Protein AF-A0A0H5QF77-F1 (afdb_monomer_lite)

Foldseek 3Di:
DLDDLVLLVVLVVVLCPDPLNVVLVVVLVVLLVVVCVVVVNDDLVVDDPVVVVVSVVVSVVCSCVDPSNLVSLQVSLVSVVVSLLCSLVVPPPPVDPDDSLVSSLVSLLSLLLVLLVLLLPDDLVVSLVLCLLCALPQHDLSNLLSLLCSLQPDPVVLVVLLVCVVPDPPDDDPVLVVQLVLLLVCCVVFPVVCNPPPVVSVLLSSLQVSCCVVPPHDDPLLSLVLPLLCSNQVPDPDDPSVSSSSSNSNSVSCVVLVQQQLPDDLVSVLVLLVLLLVLLCVQPVLLSVLLQLQLVVQVVVVDPPDPQLVSHDPVSSVRSCCSSCPVVCCCLRRNVVSRQAAPSQSNRSVSNCSSVVNPCSSVLVSLLCLLLVVQSSVDPYSVSNNCSRNPCSHVDDSVSSSVSSCVSVVPDNPDDSDQDPDDPDNDDDDDDDDDDDDDSCVSPDPPPPPPVVVVVVVVVSVVVSVSSSSSSCVSVVSNVVVVVVVPPDDDDDDD

pLDDT: mean 70.33, std 21.46, range [21.72, 95.69]

Secondary structure (DSSP, 8-state):
-PPP-HHHHHHHHHHHTSHHHHHHHHHHHHHHHHHHHHTT---GGGS-HHHHHHHHHHHHHHHTT-TTHHHHHHHHHHHHHHHHHHHHHH---TT----HHHHHHHHHHHHHHHHHHHTTTS-HHHHHHHHGGGTT-PPPHHHHHHHHHHHS--HHHHHHHHHHHHH--SPPPHHHHHHHHHHHHHHHHH-GGGTT-HHHHHHHHHHHHHHHHHHSSPPTTHHHHHHHHHHHHTTSSS-HHHHHHHHHHHHHHHHHTT--HHHH-HHHHHHHHHHHHHHHHHH-HHHHHHHHHHHHHHHHTT--S-TTGGGS-TTGGGSHHHHHHHHHHIIIIISTTTTTS-HHHHHHHHHHHHHTTTTTHHHHHHHHHHHTHHHHHT--SHHHHHHHHHHHGGG--HHHHHHHHHHHHT-----SS---TTSTT--------------GGGGGS-SS-TTSHHHHHHHHHHHHHHHHHHHHHHHHHHHHHHHHTTSS---PPP-

Radius of gyration: 25.73 Å; chains: 1; bounding box: 60×67×87 Å

Sequence (495 aa):
MERDTSWLDQCRQAILNTEEWQTISITIYQQLQNALAEDRAGFFSDLSPDEQLAYMGKIEERFVNLPSYPSFMKKLSGIVDQSIANVVDSSSDESSSSSRLQRILEYTSAAAASLLRSSSNSMATETFQRLKILKNIPLSSTLRRDVWRLCLSYPSIRSSFQEKFASSNGLLTEQELDIGSKCEAILIKSFPQLLGDHEFLSDMRTVLAFLDAESMPIHATAFYFIFPALFAYRRGPEKRSDALTDIVEHMAALERANYVLTLVDQQMFTTFVIRLDADLKAKDPELYKVIERVSIERRSVGSSASGKLSSYSAGIRSYAVVSGLEDALDELCQYNFIRVCSIPVMMYVWDQLILSRWEALPRLSVVFLVCLRKPLLKCTSALAFCQVISRLGPHLQLGSLQRSMTVLYSIQRPHSLFDGPGTIFSATAFPGNKVEGFNLSGLGKFDDEYEQHQSRIEDIMKLWKKRSRQLAYWVMFIRARSIIHATASPDKPIT

Organism: NCBI:txid70186

Structure (mmCIF, N/CA/C/O backbone):
data_AF-A0A0H5QF77-F1
#
_entry.id   AF-A0A0H5QF77-F1
#
loop_
_atom_site.group_PDB
_atom_site.id
_atom_site.type_symbol
_atom_site.label_atom_id
_atom_site.label_alt_id
_atom_site.label_comp_id
_atom_site.label_asym_id
_atom_site.label_entity_id
_atom_site.label_seq_id
_atom_site.pdbx_PDB_ins_code
_atom_site.Cartn_x
_atom_site.Cartn_y
_atom_site.Cartn_z
_atom_site.occupancy
_atom_site.B_iso_or_equiv
_atom_site.auth_seq_id
_atom_site.auth_comp_id
_atom_site.auth_asym_id
_atom_site.auth_atom_id
_atom_site.pdbx_PDB_model_num
ATOM 1 N N . MET A 1 1 ? -16.885 17.615 6.754 1.00 35.66 1 MET A N 1
ATOM 2 C CA . MET A 1 1 ? -17.968 17.067 7.597 1.00 35.66 1 MET A CA 1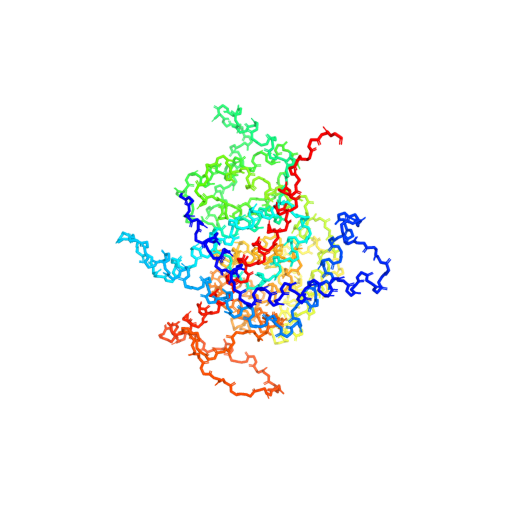
ATOM 3 C C . MET A 1 1 ? -17.455 15.829 8.307 1.00 35.66 1 MET A C 1
ATOM 5 O O . MET A 1 1 ? -17.210 14.826 7.643 1.00 35.66 1 MET A O 1
ATOM 9 N N . GLU A 1 2 ? -17.254 15.892 9.622 1.00 44.12 2 GLU A N 1
ATOM 10 C CA . GLU A 1 2 ? -17.216 14.669 10.429 1.00 44.12 2 GLU A CA 1
ATOM 11 C C . GLU A 1 2 ? -18.621 14.066 10.390 1.00 44.12 2 GLU A C 1
ATOM 13 O O . GLU A 1 2 ? -19.591 14.718 10.768 1.00 44.12 2 GLU A O 1
ATOM 18 N N . ARG A 1 3 ? -18.755 12.870 9.813 1.00 58.19 3 ARG A N 1
ATOM 19 C CA . ARG A 1 3 ? -20.035 12.157 9.824 1.00 58.19 3 ARG A CA 1
ATOM 20 C C . ARG A 1 3 ? -20.264 11.618 11.228 1.00 58.19 3 ARG A C 1
ATOM 22 O O . ARG A 1 3 ? -19.336 11.073 11.820 1.00 58.19 3 ARG A O 1
ATOM 29 N N . ASP A 1 4 ? -21.489 11.771 11.713 1.00 64.94 4 ASP A N 1
ATOM 30 C CA . ASP A 1 4 ? -21.897 11.389 13.060 1.00 64.94 4 ASP A CA 1
ATOM 31 C C . ASP A 1 4 ? -21.512 9.932 13.383 1.00 64.94 4 ASP A C 1
ATOM 33 O O . ASP A 1 4 ? -21.930 8.992 12.700 1.00 64.94 4 ASP A O 1
ATOM 37 N N . THR A 1 5 ? -20.675 9.750 14.408 1.00 66.19 5 THR A N 1
ATOM 38 C CA . THR A 1 5 ? -20.268 8.437 14.927 1.00 66.19 5 THR A CA 1
ATOM 39 C C . THR A 1 5 ? -21.048 8.027 16.175 1.00 66.19 5 THR A C 1
ATOM 41 O O . THR A 1 5 ? -20.735 6.988 16.749 1.00 66.19 5 THR A O 1
ATOM 44 N N . SER A 1 6 ? -22.075 8.781 16.583 1.00 72.50 6 SER A N 1
ATOM 45 C CA . SER A 1 6 ? -22.924 8.479 17.747 1.00 72.50 6 SER A CA 1
ATOM 46 C C . SER A 1 6 ? -23.552 7.080 17.686 1.00 72.50 6 SER A C 1
ATOM 48 O O . SER A 1 6 ? -23.726 6.415 18.708 1.00 72.50 6 SER A O 1
ATOM 50 N N . TRP A 1 7 ? -23.814 6.572 16.478 1.00 76.38 7 TRP A N 1
ATOM 51 C CA . TRP A 1 7 ? -24.330 5.221 16.259 1.00 76.38 7 TRP A CA 1
ATOM 52 C C . TRP A 1 7 ? -23.364 4.118 16.723 1.00 76.38 7 TRP A C 1
ATOM 54 O O . TRP A 1 7 ? -23.814 3.029 17.085 1.00 76.38 7 TRP A O 1
ATOM 64 N N . LEU A 1 8 ? -22.047 4.370 16.750 1.00 69.12 8 LEU A N 1
ATOM 65 C CA . LEU A 1 8 ? -21.072 3.422 17.303 1.00 69.12 8 LEU A CA 1
ATOM 66 C C . LEU A 1 8 ? -21.214 3.301 18.817 1.00 69.12 8 LEU A C 1
ATOM 68 O O . LEU A 1 8 ? -21.148 2.192 19.348 1.00 69.12 8 LEU A O 1
ATOM 72 N N . ASP A 1 9 ? -21.443 4.416 19.508 1.00 70.44 9 ASP A N 1
ATOM 73 C CA . ASP A 1 9 ? -21.666 4.409 20.953 1.00 70.44 9 ASP A CA 1
ATOM 74 C C . ASP A 1 9 ? -22.994 3.728 21.295 1.00 70.44 9 ASP A C 1
ATOM 76 O O . ASP A 1 9 ? -23.064 2.942 22.239 1.00 70.44 9 ASP A O 1
ATOM 80 N N . GLN A 1 10 ? -24.023 3.916 20.467 1.00 75.00 10 GLN A N 1
ATOM 81 C CA . GLN A 1 10 ? -25.280 3.173 20.589 1.00 75.00 10 GLN A CA 1
ATOM 82 C C . GLN A 1 10 ? -25.077 1.667 20.375 1.00 75.00 10 GLN A C 1
ATOM 84 O O . GLN A 1 10 ? -25.583 0.865 21.161 1.00 75.00 10 GLN A O 1
ATOM 89 N N . CYS A 1 11 ? -24.282 1.263 19.374 1.00 73.56 11 CYS A N 1
ATOM 90 C CA . CYS A 1 11 ? -23.904 -0.142 19.195 1.00 73.56 11 CYS A CA 1
ATOM 91 C C . CYS A 1 11 ? -23.189 -0.677 20.432 1.00 73.56 11 CYS A C 1
ATOM 93 O O . CYS A 1 11 ? -23.522 -1.763 20.902 1.00 73.56 11 CYS A O 1
ATOM 95 N N . ARG A 1 12 ? -22.227 0.085 20.972 1.00 66.31 12 ARG A N 1
ATOM 96 C CA . ARG A 1 12 ? -21.475 -0.285 22.173 1.00 66.31 12 ARG A CA 1
ATOM 97 C C . ARG A 1 12 ? -22.418 -0.583 23.331 1.00 66.31 12 ARG A C 1
ATOM 99 O O . ARG A 1 12 ? -22.326 -1.656 23.915 1.00 66.31 12 ARG A O 1
ATOM 106 N N . GLN A 1 13 ? -23.334 0.335 23.625 1.00 70.12 13 GLN A N 1
ATOM 107 C CA . GLN A 1 13 ? -24.306 0.162 24.704 1.00 70.12 13 GLN A CA 1
ATOM 108 C C . GLN A 1 13 ? -25.235 -1.029 24.449 1.00 70.12 13 GLN A C 1
ATOM 110 O O . GLN A 1 13 ? -25.470 -1.833 25.347 1.00 70.12 13 GLN A O 1
ATOM 115 N N . ALA A 1 14 ? -25.701 -1.206 23.210 1.00 72.50 14 ALA A N 1
ATOM 116 C CA . ALA A 1 14 ? -26.544 -2.338 22.843 1.00 72.50 14 ALA A CA 1
ATOM 117 C C . ALA A 1 14 ? -25.843 -3.687 23.067 1.00 72.50 14 ALA A C 1
ATOM 119 O O . ALA A 1 14 ? -26.477 -4.615 23.555 1.00 72.50 14 ALA A O 1
ATOM 120 N N . ILE A 1 15 ? -24.544 -3.791 22.759 1.00 73.06 15 ILE A N 1
ATOM 121 C CA . ILE A 1 15 ? -23.746 -5.011 22.964 1.00 73.06 15 ILE A CA 1
ATOM 122 C C . ILE A 1 15 ? -23.531 -5.292 24.451 1.00 73.06 15 ILE A C 1
ATOM 124 O O . ILE A 1 15 ? -23.671 -6.440 24.867 1.00 73.06 15 ILE A O 1
ATOM 128 N N . LEU A 1 16 ? -23.210 -4.270 25.253 1.00 67.75 16 LEU A N 1
ATOM 129 C CA . LEU A 1 16 ? -22.969 -4.428 26.695 1.00 67.75 16 LEU A CA 1
ATOM 130 C C . LEU A 1 16 ? -24.178 -5.027 27.430 1.00 67.75 16 LEU A C 1
ATOM 132 O O . LEU A 1 16 ? -24.009 -5.736 28.420 1.00 67.75 16 LEU A O 1
ATOM 136 N N . ASN A 1 17 ? -25.379 -4.794 26.902 1.00 74.94 17 ASN A N 1
ATOM 137 C CA . ASN A 1 17 ? -26.634 -5.298 27.449 1.00 74.94 17 ASN A CA 1
ATOM 138 C C . ASN A 1 17 ? -27.022 -6.700 26.936 1.00 74.94 17 ASN A C 1
ATOM 140 O O . ASN A 1 17 ? -28.116 -7.171 27.235 1.00 74.94 17 ASN A O 1
ATOM 144 N N . THR A 1 18 ? -26.171 -7.370 26.149 1.00 77.75 18 THR A N 1
ATOM 145 C CA . THR A 1 18 ? -26.463 -8.712 25.612 1.00 77.75 18 THR A CA 1
ATOM 146 C C . THR A 1 18 ? -26.004 -9.838 26.538 1.00 77.75 18 THR A C 1
ATOM 148 O O . THR A 1 18 ? -24.950 -9.756 27.170 1.00 77.75 18 THR A O 1
ATOM 151 N N . GLU A 1 19 ? -26.760 -10.937 26.565 1.00 79.50 19 GLU A N 1
ATOM 152 C CA . GLU A 1 19 ? -26.382 -12.163 27.282 1.00 79.50 19 GLU A CA 1
ATOM 153 C C . GLU A 1 19 ? -25.098 -12.776 26.707 1.00 79.50 19 GLU A C 1
ATOM 155 O O . GLU A 1 19 ? -24.264 -13.317 27.438 1.00 79.50 19 GLU A O 1
ATOM 160 N N . GLU A 1 20 ? -24.887 -12.643 25.394 1.00 78.81 20 GLU A N 1
ATOM 161 C CA . GLU A 1 20 ? -23.676 -13.110 24.730 1.00 78.81 20 GLU A CA 1
ATOM 162 C C . GLU A 1 20 ? -22.430 -12.352 25.218 1.00 78.81 20 GLU A C 1
ATOM 164 O O . GLU A 1 20 ? -21.380 -12.967 25.421 1.00 78.81 20 GLU A O 1
ATOM 169 N N . TRP A 1 21 ? -22.542 -11.039 25.467 1.00 71.50 21 TRP A N 1
ATOM 170 C CA . TRP A 1 21 ? -21.469 -10.244 26.072 1.00 71.50 21 TRP A CA 1
ATOM 171 C C . TRP A 1 21 ? -21.189 -10.651 27.522 1.00 71.50 21 TRP A C 1
ATOM 173 O O . TRP A 1 21 ? -20.029 -10.786 27.917 1.00 71.50 21 TRP A O 1
ATOM 183 N N . GLN A 1 22 ? -22.230 -10.879 28.321 1.00 70.25 22 GLN A N 1
ATOM 184 C CA . GLN A 1 22 ? -22.069 -11.320 29.709 1.00 70.25 22 GLN A CA 1
ATOM 185 C C . GLN A 1 22 ? -21.368 -12.684 29.771 1.00 70.25 22 GLN A C 1
ATOM 187 O O . GLN A 1 22 ? -20.377 -12.849 30.483 1.00 70.25 22 GLN A O 1
ATOM 192 N N . THR A 1 23 ? -21.813 -13.630 28.942 1.00 70.88 23 THR A N 1
ATOM 193 C CA . THR A 1 23 ? -21.250 -14.984 28.851 1.00 70.88 23 THR A CA 1
ATOM 194 C C . THR A 1 23 ? -19.775 -14.955 28.463 1.00 70.88 23 THR A C 1
ATOM 196 O O . THR A 1 23 ? -18.937 -15.613 29.090 1.00 70.88 23 THR A O 1
ATOM 199 N N . ILE A 1 24 ? -19.428 -14.178 27.435 1.00 68.00 24 ILE A N 1
ATOM 200 C CA . ILE A 1 24 ? -18.047 -14.124 26.963 1.00 68.00 24 ILE A CA 1
ATOM 201 C C . ILE A 1 24 ? -17.136 -13.383 27.948 1.00 68.00 24 ILE A C 1
ATOM 203 O O . ILE A 1 24 ? -16.004 -13.812 28.158 1.00 68.00 24 ILE A O 1
ATOM 207 N N . SER A 1 25 ? -17.639 -12.348 28.626 1.00 62.59 25 SER A N 1
ATOM 208 C CA . SER A 1 25 ? -16.895 -11.610 29.654 1.00 62.59 25 SER A CA 1
ATOM 209 C C . SER A 1 25 ? -16.548 -12.494 30.850 1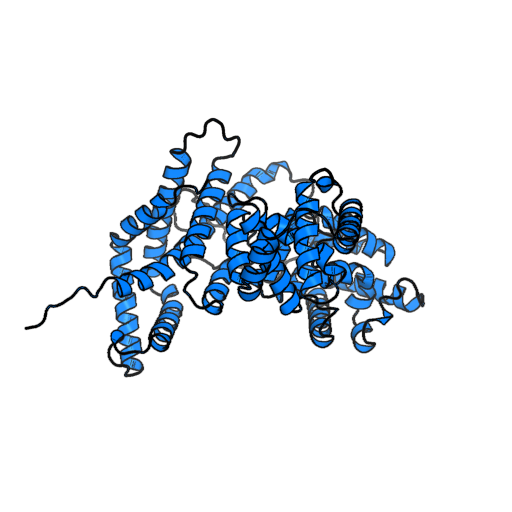.00 62.59 25 SER A C 1
ATOM 211 O O . SER A 1 25 ? -15.404 -12.490 31.304 1.00 62.59 25 SER A O 1
ATOM 213 N N . ILE A 1 26 ? -17.502 -13.309 31.315 1.00 69.12 26 ILE A N 1
ATOM 214 C CA . ILE A 1 26 ? -17.267 -14.300 32.376 1.00 69.12 26 ILE A CA 1
ATOM 215 C C . ILE A 1 26 ? -16.206 -15.311 31.927 1.00 69.12 26 ILE A C 1
ATOM 217 O O . ILE A 1 26 ? -15.275 -15.603 32.673 1.00 69.12 26 ILE A O 1
ATOM 221 N N . THR A 1 27 ? -16.303 -15.800 30.686 1.00 67.44 27 THR A N 1
ATOM 222 C CA . THR A 1 27 ? -15.346 -16.776 30.138 1.00 67.44 27 THR A CA 1
ATOM 223 C C . THR A 1 27 ? -13.930 -16.191 30.048 1.00 67.44 27 THR A C 1
ATOM 225 O O . THR A 1 27 ? -12.966 -16.848 30.433 1.00 67.44 27 THR A O 1
ATOM 228 N N . ILE A 1 28 ? -13.786 -14.945 29.580 1.00 63.31 28 ILE A N 1
ATOM 229 C CA . ILE A 1 28 ? -12.498 -14.232 29.535 1.00 63.31 28 ILE A CA 1
ATOM 230 C C . ILE A 1 28 ? -11.919 -14.080 30.940 1.00 63.31 28 ILE A C 1
ATOM 232 O O . ILE A 1 28 ? -10.734 -14.330 31.149 1.00 63.31 28 ILE A O 1
ATOM 236 N N . TYR A 1 29 ? -12.749 -13.680 31.903 1.00 64.69 29 TYR A N 1
ATOM 237 C CA . TYR A 1 29 ? -12.318 -13.495 33.283 1.00 64.69 29 TYR A CA 1
ATOM 238 C C . TYR A 1 29 ? -11.831 -14.808 33.909 1.00 64.69 29 TYR A C 1
ATOM 240 O O . TYR A 1 29 ? -10.777 -14.830 34.537 1.00 64.69 29 TYR A O 1
ATOM 248 N N . GLN A 1 30 ? -12.528 -15.918 33.663 1.00 70.44 30 GLN A N 1
ATOM 249 C CA . GLN A 1 30 ? -12.091 -17.249 34.096 1.00 70.44 30 GLN A CA 1
ATOM 250 C C . GLN A 1 30 ? -10.758 -17.654 33.454 1.00 70.44 30 GLN A C 1
ATOM 252 O O . GLN A 1 30 ? -9.873 -18.153 34.142 1.00 70.44 30 GLN A O 1
ATOM 257 N N . GLN A 1 31 ? -10.574 -17.402 32.154 1.00 68.50 31 GLN A N 1
ATOM 258 C CA . GLN A 1 31 ? -9.298 -17.665 31.476 1.00 68.50 31 GLN A CA 1
ATOM 259 C C . GLN A 1 31 ? -8.157 -16.818 32.046 1.00 68.50 31 GLN A C 1
ATOM 261 O O . GLN A 1 31 ? -7.045 -17.320 32.197 1.00 68.50 31 GLN A O 1
ATOM 266 N N . LEU A 1 32 ? -8.434 -15.561 32.404 1.00 67.50 32 LEU A N 1
ATOM 267 C CA . LEU A 1 32 ? -7.470 -14.702 33.080 1.00 67.50 32 LEU A CA 1
ATOM 268 C C . LEU A 1 32 ? -7.089 -15.250 34.452 1.00 67.50 32 LEU A C 1
ATOM 270 O O . LEU A 1 32 ? -5.906 -15.371 34.744 1.00 67.50 32 LEU A O 1
ATOM 274 N N . GLN A 1 33 ? -8.072 -15.606 35.276 1.00 70.81 33 GLN A N 1
ATOM 275 C CA . GLN A 1 33 ? -7.812 -16.174 36.596 1.00 70.81 33 GLN A CA 1
ATOM 276 C C . GLN A 1 33 ? -7.018 -17.479 36.512 1.00 70.81 33 GLN A C 1
ATOM 278 O O . GLN A 1 33 ? -6.077 -17.659 37.277 1.00 70.81 33 GLN A O 1
ATOM 283 N N . ASN A 1 34 ? -7.343 -18.350 35.554 1.00 80.75 34 ASN A N 1
ATOM 284 C CA . ASN A 1 34 ? -6.602 -19.589 35.331 1.00 80.75 34 ASN A CA 1
ATOM 285 C C . ASN A 1 34 ? -5.154 -19.309 34.914 1.00 80.75 34 ASN A C 1
ATOM 287 O O . ASN A 1 34 ? -4.245 -19.904 35.478 1.00 80.75 34 ASN A O 1
ATOM 291 N N . ALA A 1 35 ? -4.927 -18.373 33.987 1.00 72.38 35 ALA A N 1
ATOM 292 C CA . ALA A 1 35 ? -3.579 -18.003 33.557 1.00 72.38 35 ALA A CA 1
ATOM 293 C C . ALA A 1 35 ? -2.748 -17.391 34.700 1.00 72.38 35 ALA A C 1
ATOM 295 O O . ALA A 1 35 ? -1.571 -17.709 34.841 1.00 72.38 35 ALA A O 1
ATOM 296 N N . LEU A 1 36 ? -3.358 -16.550 35.543 1.00 72.00 36 LEU A N 1
ATOM 297 C CA . LEU A 1 36 ? -2.692 -15.985 36.721 1.00 72.00 36 LEU A CA 1
ATOM 298 C C . LEU A 1 36 ? -2.366 -17.067 37.757 1.00 72.00 36 LEU A C 1
ATOM 300 O O . LEU A 1 36 ? -1.270 -17.074 38.309 1.00 72.00 36 LEU A O 1
ATOM 304 N N . ALA A 1 37 ? -3.285 -18.009 37.983 1.00 82.12 37 ALA A N 1
ATOM 305 C CA . ALA A 1 37 ? -3.074 -19.127 38.897 1.00 82.12 37 ALA A CA 1
ATOM 306 C C . ALA A 1 37 ? -1.978 -20.091 38.406 1.00 82.12 37 ALA A C 1
ATOM 308 O O . ALA A 1 37 ? -1.160 -20.537 39.212 1.00 82.12 37 ALA A O 1
ATOM 309 N N . GLU A 1 38 ? -1.936 -20.384 37.100 1.00 85.56 38 GLU A N 1
ATOM 310 C CA . GLU A 1 38 ? -0.892 -21.194 36.450 1.00 85.56 38 GLU A CA 1
ATOM 311 C C . GLU A 1 38 ? 0.498 -20.580 36.655 1.00 85.56 38 GLU A C 1
ATOM 313 O O . GLU A 1 38 ? 1.426 -21.265 37.089 1.00 85.56 38 GLU A O 1
ATOM 318 N N . ASP A 1 39 ? 0.615 -19.273 36.424 1.00 84.12 39 ASP A N 1
ATOM 319 C CA . ASP A 1 39 ? 1.874 -18.535 36.534 1.00 84.12 39 ASP A CA 1
ATOM 320 C C . ASP A 1 39 ? 2.180 -18.098 37.992 1.00 84.12 39 ASP A C 1
ATOM 322 O O . ASP A 1 39 ? 3.209 -17.472 38.253 1.00 84.12 39 ASP A O 1
ATOM 326 N N . ARG A 1 40 ? 1.311 -18.438 38.964 1.00 81.31 40 ARG A N 1
ATOM 327 C CA . ARG A 1 40 ? 1.342 -17.978 40.374 1.00 81.31 40 ARG A CA 1
ATOM 328 C C . ARG A 1 40 ? 1.458 -16.458 40.519 1.00 81.31 40 ARG A C 1
ATOM 330 O O . ARG A 1 40 ? 1.978 -15.956 41.519 1.00 81.31 40 ARG A O 1
ATOM 337 N N . ALA A 1 41 ? 0.970 -15.733 39.523 1.00 68.81 41 ALA A N 1
ATOM 338 C CA . ALA A 1 41 ? 0.787 -14.303 39.610 1.00 68.81 41 ALA A CA 1
ATOM 339 C C . ALA A 1 41 ? -0.348 -14.014 40.602 1.00 68.81 41 ALA A C 1
ATOM 341 O O . ALA A 1 41 ? -1.324 -14.761 40.674 1.00 68.81 41 ALA A O 1
ATOM 342 N N . GLY A 1 42 ? -0.193 -12.958 41.403 1.00 73.44 42 GLY A N 1
ATOM 343 C CA . GLY A 1 42 ? -1.213 -12.501 42.347 1.00 73.44 42 GLY A CA 1
ATOM 344 C C . GLY A 1 42 ? -2.456 -11.950 41.640 1.00 73.44 42 GLY A C 1
ATOM 345 O O . GLY A 1 42 ? -2.906 -12.459 40.611 1.00 73.44 42 GLY A O 1
ATOM 346 N N . PHE A 1 43 ? -3.043 -10.879 42.171 1.00 62.75 43 PHE A N 1
ATOM 347 C CA . PHE A 1 43 ? -4.171 -10.255 41.489 1.00 62.75 43 PHE A CA 1
ATOM 348 C C . PHE A 1 43 ? -3.707 -9.529 40.226 1.00 62.75 43 PHE A C 1
ATOM 350 O O . PHE A 1 43 ? -2.635 -8.932 40.184 1.00 62.75 43 PHE A O 1
ATOM 357 N N . PHE A 1 44 ? -4.550 -9.531 39.191 1.00 52.28 44 PHE A N 1
ATOM 358 C CA . PHE A 1 44 ? -4.265 -8.819 37.941 1.00 52.28 44 PHE A CA 1
ATOM 359 C C . PHE A 1 44 ? -3.972 -7.326 38.160 1.00 52.28 44 PHE A C 1
ATOM 361 O O . PHE A 1 44 ? -3.153 -6.755 37.451 1.00 52.28 44 PHE A O 1
ATOM 368 N N . SER A 1 45 ? -4.635 -6.704 39.142 1.00 60.06 45 SER A N 1
ATOM 369 C CA . SER A 1 45 ? -4.436 -5.302 39.536 1.00 60.06 45 SER A CA 1
ATOM 370 C C . SER A 1 45 ? -3.036 -5.002 40.057 1.00 60.06 45 SER A C 1
ATOM 372 O O . SER A 1 45 ? -2.611 -3.853 39.997 1.00 60.06 45 SER A O 1
ATOM 374 N N . ASP A 1 46 ? -2.344 -6.023 40.559 1.00 62.72 46 ASP A N 1
ATOM 375 C CA . ASP A 1 46 ? -1.055 -5.887 41.234 1.00 62.72 46 ASP A CA 1
ATOM 376 C C . ASP A 1 46 ? 0.111 -6.049 40.245 1.00 62.72 46 ASP A C 1
ATOM 378 O O . ASP A 1 46 ? 1.264 -5.797 40.587 1.00 62.72 46 ASP A O 1
ATOM 382 N N . LEU A 1 47 ? -0.193 -6.463 39.010 1.00 59.25 47 LEU A N 1
ATOM 383 C CA . LEU A 1 47 ? 0.762 -6.575 37.914 1.00 59.25 47 LEU A CA 1
ATOM 384 C C . LEU A 1 47 ? 1.108 -5.202 37.340 1.00 59.25 47 LEU A C 1
ATOM 386 O O . LEU A 1 47 ? 0.257 -4.310 37.271 1.00 59.25 47 LEU A O 1
ATOM 390 N N . SER A 1 48 ? 2.334 -5.060 36.838 1.00 59.47 48 SER A N 1
ATOM 391 C CA . SER A 1 48 ? 2.724 -3.875 36.073 1.00 59.47 48 SER A CA 1
ATOM 392 C C . SER A 1 48 ? 1.910 -3.752 34.770 1.00 59.47 48 SER A C 1
ATOM 394 O O . SER A 1 48 ? 1.398 -4.752 34.260 1.00 59.47 48 SER A O 1
ATOM 396 N N . PRO A 1 49 ? 1.794 -2.549 34.177 1.00 48.97 49 PRO A N 1
ATOM 397 C CA . PRO A 1 49 ? 1.039 -2.346 32.936 1.00 48.97 49 PRO A CA 1
ATOM 398 C C . PRO A 1 49 ? 1.492 -3.254 31.782 1.00 48.97 49 PRO A C 1
ATOM 400 O O . PRO A 1 49 ? 0.659 -3.761 31.030 1.00 48.97 49 PRO A O 1
ATOM 403 N N . ASP A 1 50 ? 2.797 -3.508 31.673 1.00 49.06 50 ASP A N 1
ATOM 404 C CA . ASP A 1 50 ? 3.372 -4.367 30.633 1.00 49.06 50 ASP A CA 1
ATOM 405 C C . ASP A 1 50 ? 3.027 -5.847 30.855 1.00 49.06 50 ASP A C 1
ATOM 407 O O . ASP A 1 50 ? 2.701 -6.567 29.909 1.00 49.06 50 ASP A O 1
ATOM 411 N N . GLU A 1 51 ? 3.018 -6.306 32.108 1.00 56.62 51 GLU A N 1
ATOM 412 C CA . GLU A 1 51 ? 2.592 -7.663 32.465 1.00 56.62 51 GLU A CA 1
ATOM 413 C C . GLU A 1 51 ? 1.087 -7.844 32.256 1.00 56.62 51 GLU A C 1
ATOM 415 O O . GLU A 1 51 ? 0.656 -8.844 31.679 1.00 56.62 51 GLU A O 1
ATOM 420 N N . GLN A 1 52 ? 0.278 -6.857 32.652 1.00 53.06 52 GLN A N 1
ATOM 421 C CA . GLN A 1 52 ? -1.161 -6.845 32.392 1.00 53.06 52 GLN A CA 1
ATOM 422 C C . GLN A 1 52 ? -1.455 -6.976 30.892 1.00 53.06 52 GLN A C 1
ATOM 424 O O . GLN A 1 52 ? -2.312 -7.771 30.493 1.00 53.06 52 GLN A O 1
ATOM 429 N N . LEU A 1 53 ? -0.718 -6.242 30.053 1.00 52.72 53 LEU A N 1
ATOM 430 C CA . LEU A 1 53 ? -0.802 -6.340 28.596 1.00 52.72 53 LEU A CA 1
ATOM 431 C C . LEU A 1 53 ? -0.362 -7.715 28.083 1.00 52.72 53 LEU A C 1
ATOM 433 O O . LEU A 1 53 ? -1.036 -8.278 27.222 1.00 52.72 53 LEU A O 1
ATOM 437 N N . ALA A 1 54 ? 0.707 -8.296 28.629 1.00 55.91 54 ALA A N 1
ATOM 438 C CA . ALA A 1 54 ? 1.176 -9.623 28.235 1.00 55.91 54 ALA A CA 1
ATOM 439 C C . ALA A 1 54 ? 0.142 -10.725 28.535 1.00 55.91 54 ALA A C 1
ATOM 441 O O . ALA A 1 54 ? -0.133 -11.564 27.673 1.00 55.91 54 ALA A O 1
ATOM 442 N N . TYR A 1 55 ? -0.490 -10.706 29.715 1.00 58.16 55 TYR A N 1
ATOM 443 C CA . TYR A 1 55 ? -1.582 -11.634 30.038 1.00 58.16 55 TYR A CA 1
ATOM 444 C C . TYR A 1 55 ? -2.802 -11.415 29.148 1.00 58.16 55 TYR A C 1
ATOM 446 O O . TYR A 1 55 ? -3.437 -12.383 28.729 1.00 58.16 55 TYR A O 1
ATOM 454 N N . MET A 1 56 ? -3.118 -10.162 28.814 1.00 56.34 56 MET A N 1
ATOM 455 C CA . MET A 1 56 ? -4.192 -9.877 27.867 1.00 56.34 56 MET A CA 1
ATOM 456 C C . MET A 1 56 ? -3.891 -10.398 26.469 1.00 56.34 56 MET A C 1
ATOM 458 O O . MET A 1 56 ? -4.757 -11.046 25.891 1.00 56.34 56 MET A O 1
ATOM 462 N N . GLY A 1 57 ? -2.665 -10.237 25.974 1.00 53.47 57 GLY A N 1
ATOM 463 C CA . GLY A 1 57 ? -2.230 -10.825 24.707 1.00 53.47 57 GLY A CA 1
ATOM 464 C C . GLY A 1 57 ? -2.368 -12.352 24.689 1.00 53.47 57 GLY A C 1
ATOM 465 O O . GLY A 1 57 ? -2.958 -12.904 23.761 1.00 53.47 57 GLY A O 1
ATOM 466 N N . LYS A 1 58 ? -1.926 -13.042 25.754 1.00 61.94 58 LYS A N 1
ATOM 467 C CA . LYS A 1 58 ? -2.090 -14.506 25.892 1.00 61.94 58 LYS A CA 1
ATOM 468 C C . LYS A 1 58 ? -3.561 -14.937 25.823 1.00 61.94 58 LYS A C 1
ATOM 470 O O . LYS A 1 58 ? -3.885 -15.979 25.253 1.00 61.94 58 LYS A O 1
ATOM 475 N N . ILE A 1 59 ? -4.464 -14.163 26.421 1.00 60.69 59 ILE A N 1
ATOM 476 C CA . ILE A 1 59 ? -5.899 -14.475 26.426 1.00 60.69 59 ILE A CA 1
ATOM 477 C C . ILE A 1 59 ? -6.537 -14.143 25.081 1.00 60.69 59 ILE A C 1
ATOM 479 O O . ILE A 1 59 ? -7.371 -14.916 24.621 1.00 60.69 59 ILE A O 1
ATOM 483 N N . GLU A 1 60 ? -6.126 -13.056 24.424 1.00 57.47 60 GLU A N 1
ATOM 484 C CA . GLU A 1 60 ? -6.563 -12.696 23.070 1.00 57.47 60 GLU A CA 1
ATOM 485 C C . GLU A 1 60 ? -6.269 -13.818 22.062 1.00 57.47 60 GLU A C 1
ATOM 487 O O . GLU A 1 60 ? -7.123 -14.144 21.238 1.00 57.47 60 GLU A O 1
ATOM 492 N N . GLU A 1 61 ? -5.113 -14.478 22.165 1.00 60.81 61 GLU A N 1
ATOM 493 C CA . GLU A 1 61 ? -4.780 -15.635 21.322 1.00 60.81 61 GLU A CA 1
ATOM 494 C C . GLU A 1 61 ? -5.710 -16.833 21.567 1.00 60.81 61 GLU A C 1
ATOM 496 O O . GLU A 1 61 ? -6.101 -17.536 20.631 1.00 60.81 61 GLU A O 1
ATOM 501 N N . ARG A 1 62 ? -6.115 -17.055 22.823 1.00 62.84 62 ARG A N 1
ATOM 502 C CA . ARG A 1 62 ? -7.050 -18.128 23.209 1.00 62.84 62 ARG A CA 1
ATOM 503 C C . ARG A 1 62 ? -8.509 -17.769 22.912 1.00 62.84 62 ARG A C 1
ATOM 505 O O . ARG A 1 62 ? -9.343 -18.661 22.767 1.00 62.84 62 ARG A O 1
ATOM 512 N N . PHE A 1 63 ? -8.810 -16.479 22.782 1.00 63.44 63 PHE A N 1
ATOM 513 C CA . PHE A 1 63 ? -10.158 -15.928 22.680 1.00 63.44 63 PHE A CA 1
ATOM 514 C C . PHE A 1 63 ? -10.938 -16.448 21.473 1.00 63.44 63 PHE A C 1
ATOM 516 O O . PHE A 1 63 ? -12.107 -16.808 21.591 1.00 63.44 63 PHE A O 1
ATOM 523 N N . VAL A 1 64 ? -10.273 -16.542 20.318 1.00 61.69 64 VAL A N 1
ATOM 524 C CA . VAL A 1 64 ? -10.883 -16.990 19.053 1.00 61.69 64 VAL A CA 1
ATOM 525 C C . VAL A 1 64 ? -11.369 -18.442 19.136 1.00 61.69 64 VAL A C 1
ATOM 527 O O . VAL A 1 64 ? -12.302 -18.823 18.432 1.00 61.69 64 VAL A O 1
ATOM 530 N N . ASN A 1 65 ? -10.775 -19.234 20.031 1.00 69.69 65 ASN A N 1
ATOM 531 C CA . ASN A 1 65 ? -11.094 -20.646 20.219 1.00 69.69 65 ASN A CA 1
ATOM 532 C C . ASN A 1 65 ? -12.154 -20.885 21.308 1.00 69.69 65 ASN A C 1
ATOM 534 O O . ASN A 1 65 ? -12.492 -22.037 21.584 1.00 69.69 65 ASN A O 1
ATOM 538 N N . LEU A 1 66 ? -12.683 -19.832 21.942 1.00 68.56 66 LEU A N 1
ATOM 539 C CA . LEU A 1 66 ? -13.706 -19.991 22.973 1.00 68.56 66 LEU A CA 1
ATOM 540 C C . LEU A 1 66 ? -15.049 -20.426 22.360 1.00 68.56 66 LEU A C 1
ATOM 542 O O . LEU A 1 66 ? -15.494 -19.831 21.378 1.00 68.56 66 LEU A O 1
ATOM 546 N N . PRO A 1 67 ? -15.775 -21.380 22.973 1.00 76.06 67 PRO A N 1
ATOM 547 C CA . PRO A 1 67 ? -17.083 -21.823 22.476 1.00 76.06 67 PRO A CA 1
ATOM 548 C C . PRO A 1 67 ? -18.134 -20.705 22.410 1.00 76.06 67 PRO A C 1
ATOM 550 O O . PRO A 1 67 ? -19.030 -20.735 21.569 1.00 76.06 67 PRO A O 1
ATOM 553 N N . SER A 1 68 ? -18.022 -19.703 23.287 1.00 71.31 68 SER A N 1
ATOM 554 C CA . SER A 1 68 ? -18.909 -18.535 23.348 1.00 71.31 68 SER A CA 1
ATOM 555 C C . SER A 1 68 ? -18.593 -17.474 22.285 1.00 71.31 68 SER A C 1
ATOM 557 O O . SER A 1 68 ? -19.452 -16.647 21.968 1.00 71.31 68 SER A O 1
ATOM 559 N N . TYR A 1 69 ? -17.401 -17.518 21.679 1.00 67.12 69 TYR A N 1
ATOM 560 C CA . TYR A 1 69 ? -16.927 -16.515 20.724 1.00 67.12 69 TYR A CA 1
ATOM 561 C C . TYR A 1 69 ? -17.769 -16.428 19.437 1.00 67.12 69 TYR A C 1
ATOM 563 O O . TYR A 1 69 ? -18.176 -15.318 19.086 1.00 67.12 69 TYR A O 1
ATOM 571 N N . PRO A 1 70 ? -18.135 -17.532 18.752 1.00 73.69 70 PRO A N 1
ATOM 572 C CA . PRO A 1 70 ? -18.975 -17.458 17.555 1.00 73.69 70 PRO A CA 1
ATOM 573 C C . PRO A 1 70 ? -20.356 -16.839 17.813 1.00 73.69 70 PRO A C 1
ATOM 575 O O . PRO A 1 70 ? -20.843 -16.055 16.997 1.00 73.69 70 PRO A O 1
ATOM 578 N N . SER A 1 71 ? -20.979 -17.162 18.955 1.00 74.12 71 SER A N 1
ATOM 579 C CA . SER A 1 71 ? -22.297 -16.629 19.331 1.00 74.12 71 SER A CA 1
ATOM 580 C C . SER A 1 71 ? -22.232 -15.122 19.577 1.00 74.12 71 SER A C 1
ATOM 582 O O . SER A 1 71 ? -22.983 -14.352 18.971 1.00 74.12 71 SER A O 1
ATOM 584 N N . PHE A 1 72 ? -21.245 -14.690 20.369 1.00 70.69 72 PHE A N 1
ATOM 585 C CA . PHE A 1 72 ? -20.965 -13.278 20.598 1.00 70.69 72 PHE A CA 1
ATOM 586 C C . PHE A 1 72 ? -20.723 -12.533 19.287 1.00 70.69 72 PHE A C 1
ATOM 588 O O . PHE A 1 72 ? -21.404 -11.551 19.002 1.00 70.69 72 PHE A O 1
ATOM 595 N N . MET A 1 73 ? -19.829 -13.040 18.435 1.00 72.81 73 MET A N 1
ATOM 596 C CA . MET A 1 73 ? -19.516 -12.413 17.153 1.00 72.81 73 MET A CA 1
ATOM 597 C C . MET A 1 73 ? -20.734 -12.317 16.226 1.00 72.81 73 MET A C 1
ATOM 599 O O . MET A 1 73 ? -20.876 -11.325 15.507 1.00 72.81 73 MET A O 1
ATOM 603 N N . LYS A 1 74 ? -21.637 -13.306 16.234 1.00 74.56 74 LYS A N 1
ATOM 604 C CA . LYS A 1 74 ? -22.887 -13.261 15.462 1.00 74.56 74 LYS A CA 1
ATOM 605 C C . LYS A 1 74 ? -23.809 -12.144 15.954 1.00 74.56 74 LYS A C 1
ATOM 607 O O . LYS A 1 74 ? -24.285 -11.358 15.133 1.00 74.56 74 LYS A O 1
ATOM 612 N N . LYS A 1 75 ? -24.037 -12.053 17.268 1.00 77.06 75 LYS A N 1
ATOM 613 C CA . LYS A 1 75 ? -24.888 -11.020 17.880 1.00 77.06 75 LYS A CA 1
ATOM 614 C C . LYS A 1 75 ? -24.350 -9.622 17.606 1.00 77.06 75 LYS A C 1
ATOM 616 O O . LYS A 1 75 ? -25.067 -8.746 17.127 1.00 77.06 75 LYS A O 1
ATOM 621 N N . LEU A 1 76 ? -23.058 -9.476 17.849 1.00 72.31 76 LEU A N 1
ATOM 622 C CA . LEU A 1 76 ? -22.261 -8.296 17.599 1.00 72.31 76 LEU A CA 1
ATOM 623 C C . LEU A 1 76 ? -22.445 -7.808 16.151 1.00 72.31 76 LEU A C 1
ATOM 625 O O . LEU A 1 76 ? -22.957 -6.714 15.915 1.00 72.31 76 LEU A O 1
ATOM 629 N N . SER A 1 77 ? -22.151 -8.681 15.185 1.00 70.19 77 SER A N 1
ATOM 630 C CA . SER A 1 77 ? -22.299 -8.421 13.749 1.00 70.19 77 SER A CA 1
ATOM 631 C C . SER A 1 77 ? -23.709 -7.961 13.363 1.00 70.19 77 SER A C 1
ATOM 633 O O . SER A 1 77 ? -23.843 -7.036 12.565 1.00 70.19 77 SER A O 1
ATOM 635 N N . GLY A 1 78 ? -24.746 -8.569 13.950 1.00 71.50 78 GLY A N 1
ATOM 636 C CA . GLY A 1 78 ? -26.141 -8.185 13.725 1.00 71.50 78 GLY A CA 1
ATOM 637 C C . GLY A 1 78 ? -26.477 -6.782 14.236 1.00 71.50 78 GLY A C 1
ATOM 638 O O . GLY A 1 78 ? -27.148 -6.028 13.536 1.00 71.50 78 GLY A O 1
ATOM 639 N N . ILE A 1 79 ? -25.972 -6.403 15.414 1.00 74.12 79 ILE A N 1
ATOM 640 C CA . ILE A 1 79 ? -26.187 -5.065 15.988 1.00 74.12 79 ILE A CA 1
ATOM 641 C C . ILE A 1 79 ? -25.550 -3.992 15.104 1.00 74.12 79 ILE A C 1
ATOM 643 O O . ILE A 1 79 ? -26.212 -3.022 14.746 1.00 74.12 79 ILE A O 1
ATOM 647 N N . VAL A 1 80 ? -24.284 -4.167 14.711 1.00 75.44 80 VAL A N 1
ATOM 648 C CA . VAL A 1 80 ? -23.619 -3.177 13.849 1.00 75.44 80 VAL A CA 1
ATOM 649 C C . VAL A 1 80 ? -24.260 -3.110 12.471 1.00 75.44 80 VAL A C 1
ATOM 651 O O . VAL A 1 80 ? -24.405 -2.015 11.937 1.00 75.44 80 VAL A O 1
ATOM 654 N N . ASP A 1 81 ? -24.700 -4.236 11.913 1.00 74.06 81 ASP A N 1
ATOM 655 C CA . ASP A 1 81 ? -25.442 -4.231 10.654 1.00 74.06 81 ASP A CA 1
ATOM 656 C C . ASP A 1 81 ? -26.711 -3.413 10.701 1.00 74.06 81 ASP A C 1
ATOM 658 O O . ASP A 1 81 ? -26.951 -2.599 9.807 1.00 74.06 81 ASP A O 1
ATOM 662 N N . GLN A 1 82 ? -27.514 -3.646 11.734 1.00 76.44 82 GLN A N 1
ATOM 663 C CA . GLN A 1 82 ? -28.773 -2.953 11.894 1.00 76.44 82 GLN A CA 1
ATOM 664 C C . GLN A 1 82 ? -28.533 -1.456 12.068 1.00 76.44 82 GLN A C 1
ATOM 666 O O . GLN A 1 82 ? -29.199 -0.652 11.426 1.00 76.44 82 GLN A O 1
ATOM 671 N N . SER A 1 83 ? -27.538 -1.074 12.865 1.00 77.62 83 SER A N 1
ATOM 672 C CA . SER A 1 83 ? -27.201 0.332 13.081 1.00 77.62 83 SER A CA 1
ATOM 673 C C . SER A 1 83 ? -26.670 1.011 11.821 1.00 77.62 83 SER A C 1
ATOM 675 O O . SER A 1 83 ? -27.082 2.127 11.518 1.00 77.62 83 SER A O 1
ATOM 677 N N . ILE A 1 84 ? -25.816 0.342 11.036 1.00 76.88 84 ILE A N 1
ATOM 678 C CA . ILE A 1 84 ? -25.350 0.878 9.749 1.00 76.88 84 ILE A CA 1
ATOM 679 C C . ILE A 1 84 ? -26.522 1.035 8.779 1.00 76.88 84 ILE A C 1
ATOM 681 O O . ILE A 1 84 ? -26.620 2.064 8.114 1.00 76.88 84 ILE A O 1
ATOM 685 N N . ALA A 1 85 ? -27.394 0.028 8.680 1.00 77.06 85 ALA A N 1
ATOM 686 C CA . ALA A 1 85 ? -28.575 0.093 7.826 1.00 77.06 85 ALA A CA 1
ATOM 687 C C . ALA A 1 85 ? -29.469 1.271 8.230 1.00 77.06 85 ALA A C 1
ATOM 689 O O . ALA A 1 85 ? -29.794 2.093 7.381 1.00 77.06 85 ALA A O 1
ATOM 690 N N . ASN A 1 86 ? -29.750 1.420 9.526 1.00 83.06 86 ASN A N 1
ATOM 691 C CA . ASN A 1 86 ? -30.559 2.512 10.058 1.00 83.06 86 ASN A CA 1
ATOM 692 C C . ASN A 1 86 ? -29.967 3.885 9.715 1.00 83.06 86 ASN A C 1
ATOM 694 O O . ASN A 1 86 ? -30.694 4.735 9.224 1.00 83.06 86 ASN A O 1
ATOM 698 N N . VAL A 1 87 ? -28.660 4.093 9.910 1.00 81.88 87 VAL A N 1
ATOM 699 C CA . VAL A 1 87 ? -27.993 5.383 9.633 1.00 81.88 87 VAL A CA 1
ATOM 700 C C . VAL A 1 87 ? -27.958 5.705 8.134 1.00 81.88 87 VAL A C 1
ATOM 702 O O . VAL A 1 87 ? -28.104 6.857 7.719 1.00 81.88 87 VAL A O 1
ATOM 705 N N . VAL A 1 88 ? -27.760 4.691 7.292 1.00 77.94 88 VAL A N 1
ATOM 706 C CA . VAL A 1 88 ? -27.752 4.860 5.832 1.00 77.94 88 VAL A CA 1
ATOM 707 C C . VAL A 1 88 ? -29.153 5.132 5.291 1.00 77.94 88 VAL A C 1
ATOM 709 O O . VAL A 1 88 ? -29.292 5.919 4.357 1.00 77.94 88 VAL A O 1
ATOM 712 N N . ASP A 1 89 ? -30.172 4.509 5.875 1.00 80.94 89 ASP A N 1
ATOM 713 C CA . ASP A 1 89 ? -31.560 4.658 5.447 1.00 80.94 89 ASP A CA 1
ATOM 714 C C . ASP A 1 89 ? -32.204 5.933 6.043 1.00 80.94 89 ASP A C 1
ATOM 716 O O . ASP A 1 89 ? -33.081 6.521 5.416 1.00 80.94 89 ASP A O 1
ATOM 720 N N . SER A 1 90 ? -31.738 6.420 7.203 1.00 77.75 90 SER A N 1
ATOM 721 C CA . SER A 1 90 ? -32.210 7.664 7.838 1.00 77.75 90 SER A CA 1
ATOM 722 C C . SER A 1 90 ? -31.551 8.936 7.302 1.00 77.75 90 SER A C 1
ATOM 724 O O . SER A 1 90 ? -32.034 10.036 7.557 1.00 77.75 90 SER A O 1
ATOM 726 N N . SER A 1 91 ? -30.416 8.820 6.611 1.00 67.94 91 SER A N 1
ATOM 727 C CA . SER A 1 91 ? -29.724 9.970 6.032 1.00 67.94 91 SER A CA 1
ATOM 728 C C . SER A 1 91 ? -30.419 10.375 4.730 1.00 67.94 91 SER A C 1
ATOM 730 O O . SER A 1 91 ? -30.110 9.874 3.650 1.00 67.94 91 SER A O 1
ATOM 732 N N . SER A 1 92 ? -31.382 11.287 4.831 1.00 53.34 92 SER A N 1
ATOM 733 C CA . SER A 1 92 ? -32.189 11.836 3.734 1.00 53.34 92 SER A CA 1
ATOM 734 C C . SER A 1 92 ? -31.411 12.827 2.849 1.00 53.34 92 SER A C 1
ATOM 736 O O . SER A 1 92 ? -31.868 13.942 2.611 1.00 53.34 92 SER A O 1
ATOM 738 N N . ASP A 1 93 ? -30.220 12.457 2.368 1.00 57.16 93 ASP A N 1
ATOM 739 C CA . ASP A 1 93 ? -29.531 13.234 1.328 1.00 57.16 93 ASP A CA 1
ATOM 740 C C . ASP A 1 93 ? -30.105 12.849 -0.040 1.00 57.16 93 ASP A C 1
ATOM 742 O O . ASP A 1 93 ? -29.496 12.085 -0.797 1.00 57.16 93 ASP A O 1
ATOM 746 N N . GLU A 1 94 ? -31.278 13.395 -0.367 1.00 49.25 94 GLU A N 1
ATOM 747 C CA . GLU A 1 94 ? -31.898 13.306 -1.702 1.00 49.25 94 GLU A CA 1
ATOM 748 C C . GLU A 1 94 ? -31.024 13.927 -2.814 1.00 49.25 94 GLU A C 1
ATOM 750 O O . GLU A 1 94 ? -31.264 13.711 -3.999 1.00 49.25 94 GLU A O 1
ATOM 755 N N . SER A 1 95 ? -29.967 14.659 -2.449 1.00 49.28 95 SER A N 1
ATOM 756 C CA . SER A 1 95 ? -28.980 15.257 -3.355 1.00 49.28 95 SER A CA 1
ATOM 757 C C . SER A 1 95 ? -27.760 14.368 -3.639 1.00 49.28 95 SER A C 1
ATOM 759 O O . SER A 1 95 ? -26.923 14.721 -4.473 1.00 49.28 95 SER A O 1
ATOM 761 N N . SER A 1 96 ? -27.623 13.219 -2.966 1.00 52.50 96 SER A N 1
ATOM 762 C CA . SER A 1 96 ? -26.454 12.351 -3.123 1.00 52.50 96 SER A CA 1
ATOM 763 C C . SER A 1 96 ? -26.661 11.329 -4.247 1.00 52.50 96 SER A C 1
ATOM 765 O O . SER A 1 96 ? -27.416 10.371 -4.124 1.00 52.50 96 SER A O 1
ATOM 767 N N . SER A 1 97 ? -25.922 11.473 -5.349 1.00 57.16 97 SER A N 1
ATOM 768 C CA . SER A 1 97 ? -25.852 10.482 -6.440 1.00 57.16 97 SER A CA 1
ATOM 769 C C . SER A 1 97 ? -25.191 9.151 -6.030 1.00 57.16 97 SER A C 1
ATOM 771 O O . SER A 1 97 ? -24.970 8.267 -6.859 1.00 57.16 97 SER A O 1
ATOM 773 N N . SER A 1 98 ? -24.839 8.997 -4.750 1.00 62.78 98 SER A N 1
ATOM 774 C CA . SER A 1 98 ? -24.153 7.829 -4.214 1.00 62.78 98 SER A CA 1
ATOM 775 C C . SER A 1 98 ? -25.123 6.676 -3.974 1.00 62.78 98 SER A C 1
ATOM 777 O O . SER A 1 98 ? -26.119 6.817 -3.266 1.00 62.78 98 SER A O 1
ATOM 779 N N . SER A 1 99 ? -24.791 5.496 -4.496 1.00 75.00 99 SER A N 1
ATOM 780 C CA . SER A 1 99 ? -25.541 4.273 -4.193 1.00 75.00 99 SER A CA 1
ATOM 781 C C . SER A 1 99 ? -25.576 3.993 -2.680 1.00 75.00 99 SER A C 1
ATOM 783 O O . SER A 1 99 ? -24.610 4.268 -1.963 1.00 75.00 99 SER A O 1
ATOM 785 N N . ARG A 1 100 ? -26.649 3.356 -2.184 1.00 73.94 100 ARG A N 1
ATOM 786 C CA . ARG A 1 100 ? -26.772 2.889 -0.779 1.00 73.94 100 ARG A CA 1
ATOM 787 C C . ARG A 1 100 ? -25.517 2.151 -0.301 1.00 73.94 100 ARG A C 1
ATOM 789 O O . ARG A 1 100 ? -25.068 2.286 0.832 1.00 73.94 100 ARG A O 1
ATOM 796 N N . LEU A 1 101 ? -24.934 1.382 -1.208 1.00 65.44 101 LEU A N 1
ATOM 797 C CA . LEU A 1 101 ? -23.715 0.620 -1.027 1.00 65.44 101 LEU A CA 1
ATOM 798 C C . LEU A 1 101 ? -22.495 1.492 -0.712 1.00 65.44 101 LEU A C 1
ATOM 800 O O . LEU A 1 101 ? -21.758 1.217 0.232 1.00 65.44 101 LEU A O 1
ATOM 804 N N . GLN A 1 102 ? -22.304 2.552 -1.491 1.00 64.81 102 GLN A N 1
ATOM 805 C CA . GLN A 1 102 ? -21.226 3.508 -1.301 1.00 64.81 102 GLN A CA 1
ATOM 806 C C . GLN A 1 102 ? -21.368 4.225 0.041 1.00 64.81 102 GLN A C 1
ATOM 808 O O . GLN A 1 102 ? -20.392 4.347 0.776 1.00 64.81 102 GLN A O 1
ATOM 813 N N . ARG A 1 103 ? -22.596 4.584 0.426 1.00 68.81 103 ARG A N 1
ATOM 814 C CA . ARG A 1 103 ? -22.868 5.182 1.739 1.00 68.81 103 ARG A CA 1
ATOM 815 C C . ARG A 1 103 ? -22.480 4.235 2.873 1.00 68.81 103 ARG A C 1
ATOM 817 O O . ARG A 1 103 ? -21.779 4.649 3.790 1.00 68.81 103 ARG A O 1
ATOM 824 N N . ILE A 1 104 ? -22.835 2.949 2.781 1.00 72.25 104 ILE A N 1
ATOM 825 C CA . ILE A 1 104 ? -22.410 1.924 3.754 1.00 72.25 104 ILE A CA 1
ATOM 826 C C . ILE A 1 104 ? -20.883 1.865 3.866 1.00 72.25 104 ILE A C 1
ATOM 828 O O . ILE A 1 104 ? -20.348 1.843 4.975 1.00 72.25 104 ILE A O 1
ATOM 832 N N . LEU A 1 105 ? -20.170 1.842 2.738 1.00 68.81 105 LEU A N 1
ATOM 833 C CA . LEU A 1 105 ? -18.705 1.816 2.727 1.00 68.81 105 LEU A CA 1
ATOM 834 C C . LEU A 1 105 ? -18.117 3.063 3.390 1.00 68.81 105 LEU A C 1
ATOM 836 O O . LEU A 1 105 ? -17.205 2.960 4.204 1.00 68.81 105 LEU A O 1
ATOM 840 N N . GLU A 1 106 ? -18.671 4.232 3.099 1.00 71.19 106 GLU A N 1
ATOM 841 C CA . GLU A 1 106 ? -18.209 5.487 3.674 1.00 71.19 106 GLU A CA 1
ATOM 842 C C . GLU A 1 106 ? -18.475 5.551 5.186 1.00 71.19 106 GLU A C 1
ATOM 844 O O . GLU A 1 106 ? -17.541 5.809 5.941 1.00 71.19 106 GLU A O 1
ATOM 849 N N . TYR A 1 107 ? -19.689 5.235 5.658 1.00 71.50 107 TYR A N 1
ATOM 850 C CA . TYR A 1 107 ? -20.006 5.210 7.095 1.00 71.50 107 TYR A CA 1
ATOM 851 C C . TYR A 1 107 ? -19.158 4.192 7.853 1.00 71.50 107 TYR A C 1
ATOM 853 O O . TYR A 1 107 ? -18.623 4.502 8.916 1.00 71.50 107 TYR A O 1
ATOM 861 N N . THR A 1 108 ? -18.980 2.995 7.294 1.00 73.31 108 THR A N 1
ATOM 862 C CA . THR A 1 108 ? -18.134 1.973 7.920 1.00 73.31 108 THR A CA 1
ATOM 863 C C . THR A 1 108 ? -16.662 2.367 7.928 1.00 73.31 108 THR A C 1
ATOM 865 O O . THR A 1 108 ? -15.984 2.144 8.928 1.00 73.31 108 THR A O 1
ATOM 868 N N . SER A 1 109 ? -16.168 3.005 6.865 1.00 70.44 109 SER A N 1
ATOM 869 C CA . SER A 1 109 ? -14.797 3.514 6.821 1.00 70.44 109 SER A CA 1
ATOM 870 C C . SER A 1 109 ? -14.559 4.659 7.802 1.00 70.44 109 SER A C 1
ATOM 872 O O . SER A 1 109 ? -13.526 4.676 8.464 1.00 70.44 109 SER A O 1
ATOM 874 N N . ALA A 1 110 ? -15.518 5.578 7.942 1.00 72.25 110 ALA A N 1
ATOM 875 C CA . ALA A 1 110 ? -15.446 6.699 8.869 1.00 72.25 110 ALA A CA 1
ATOM 876 C C . ALA A 1 110 ? -15.503 6.222 10.323 1.00 72.25 110 ALA A C 1
ATOM 878 O O . ALA A 1 110 ? -14.736 6.700 11.155 1.00 72.25 110 ALA A O 1
ATOM 879 N N . ALA A 1 111 ? -16.356 5.238 10.613 1.00 70.81 111 ALA A N 1
ATOM 880 C CA . ALA A 1 111 ? -16.408 4.575 11.907 1.00 70.81 111 ALA A CA 1
ATOM 881 C C . ALA A 1 111 ? -15.090 3.880 12.243 1.00 70.81 111 ALA A C 1
ATOM 883 O O . ALA A 1 111 ? -14.496 4.146 13.283 1.00 70.81 111 ALA A O 1
ATOM 884 N N . ALA A 1 112 ? -14.596 3.041 11.336 1.00 72.38 112 ALA A N 1
ATOM 885 C CA . ALA A 1 112 ? -13.324 2.358 11.501 1.00 72.38 112 ALA A CA 1
ATOM 886 C C . ALA A 1 112 ? -12.163 3.349 11.712 1.00 72.38 112 ALA A C 1
ATOM 888 O O . ALA A 1 112 ? -11.347 3.170 12.611 1.00 72.38 112 ALA A O 1
ATOM 889 N N . ALA A 1 113 ? -12.134 4.435 10.941 1.00 70.19 113 ALA A N 1
ATOM 890 C CA . ALA A 1 113 ? -11.171 5.519 11.077 1.00 70.19 113 ALA A CA 1
ATOM 891 C C . ALA A 1 113 ? -11.281 6.265 12.419 1.00 70.19 113 ALA A C 1
ATOM 893 O O . ALA A 1 113 ? -10.267 6.524 13.062 1.00 70.19 113 ALA A O 1
ATOM 894 N N . SER A 1 114 ? -12.500 6.593 12.860 1.00 70.75 114 SER A N 1
ATOM 895 C CA . SER A 1 114 ? -12.757 7.240 14.155 1.00 70.75 114 SER A CA 1
ATOM 896 C C . SER A 1 114 ? -12.217 6.400 15.290 1.00 70.75 114 SER A C 1
ATOM 898 O O . SER A 1 114 ? -11.480 6.891 16.142 1.00 70.75 114 SER A O 1
ATOM 900 N N . LEU A 1 115 ? -12.492 5.104 15.232 1.00 68.38 115 LEU A N 1
ATOM 901 C CA . LEU A 1 115 ? -11.956 4.181 16.196 1.00 68.38 115 LEU A CA 1
ATOM 902 C C . LEU A 1 115 ? -10.425 4.159 16.111 1.00 68.38 115 LEU A C 1
ATOM 904 O O . LEU A 1 115 ? -9.773 4.214 17.147 1.00 68.38 115 LEU A O 1
ATOM 908 N N . LEU A 1 116 ? -9.814 4.138 14.923 1.00 69.00 116 LEU A N 1
ATOM 909 C CA . LEU A 1 116 ? -8.345 4.089 14.801 1.00 69.00 116 LEU A CA 1
ATOM 910 C C . LEU A 1 116 ? -7.664 5.311 15.421 1.00 69.00 116 LEU A C 1
ATOM 912 O O . LEU A 1 116 ? -6.672 5.167 16.136 1.00 69.00 116 LEU A O 1
ATOM 916 N N . ARG A 1 117 ? -8.249 6.500 15.243 1.00 69.00 117 ARG A N 1
ATOM 917 C CA . ARG A 1 117 ? -7.831 7.712 15.968 1.00 69.00 117 ARG A CA 1
ATOM 918 C C . ARG A 1 117 ? -8.005 7.557 17.472 1.00 69.00 117 ARG A C 1
ATOM 920 O O . ARG A 1 117 ? -7.214 8.051 18.261 1.00 69.00 117 ARG A O 1
ATOM 927 N N . SER A 1 118 ? -9.048 6.844 17.864 1.00 61.53 118 SER A N 1
ATOM 928 C CA . SER A 1 118 ? -9.377 6.554 19.245 1.00 61.53 118 SER A CA 1
ATOM 929 C C . SER A 1 118 ? -8.311 5.690 19.947 1.00 61.53 118 SER A C 1
ATOM 931 O O . SER A 1 118 ? -8.032 5.885 21.132 1.00 61.53 118 SER A O 1
ATOM 933 N N . SER A 1 119 ? -7.684 4.774 19.205 1.00 52.62 119 SER A N 1
ATOM 934 C CA . SER A 1 119 ? -6.691 3.816 19.698 1.00 52.62 119 SER A CA 1
ATOM 935 C C . SER A 1 119 ? -5.242 4.312 19.663 1.00 52.62 119 SER A C 1
ATOM 937 O O . SER A 1 119 ? -4.343 3.529 19.952 1.00 52.62 119 SER A O 1
ATOM 939 N N . SER A 1 120 ? -4.987 5.587 19.343 1.00 50.38 120 SER A N 1
ATOM 940 C CA . SER A 1 120 ? -3.632 6.157 19.198 1.00 50.38 120 SER A CA 1
ATOM 941 C C . SER A 1 120 ? -2.759 6.110 20.463 1.00 50.38 120 SER A C 1
ATOM 943 O O . SER A 1 120 ? -1.583 6.447 20.396 1.00 50.38 120 SER A O 1
ATOM 945 N N . ASN A 1 121 ? -3.321 5.702 21.605 1.00 45.75 121 ASN A N 1
ATOM 946 C CA . ASN A 1 121 ? -2.613 5.551 22.878 1.00 45.75 121 ASN A CA 1
ATOM 947 C C . ASN A 1 121 ? -2.011 4.142 23.084 1.00 45.75 121 ASN A C 1
ATOM 949 O O . ASN A 1 121 ? -1.355 3.914 24.095 1.00 45.75 121 ASN A O 1
ATOM 953 N N . SER A 1 122 ? -2.248 3.187 22.172 1.00 47.91 122 SER A N 1
ATOM 954 C CA . SER A 1 122 ? -1.618 1.853 22.188 1.00 47.91 122 SER A CA 1
ATOM 955 C C . SER A 1 122 ? -0.258 1.890 21.479 1.00 47.91 122 SER A C 1
ATOM 957 O O . SER A 1 122 ? -0.067 2.643 20.523 1.00 47.91 122 SER A O 1
ATOM 959 N N . MET A 1 123 ? 0.693 1.064 21.934 1.00 49.12 123 MET A N 1
ATOM 960 C CA . MET A 1 123 ? 2.027 0.948 21.335 1.00 49.12 123 MET A CA 1
ATOM 961 C C . MET A 1 123 ? 1.936 0.749 19.812 1.00 49.12 123 MET A C 1
ATOM 963 O O . MET A 1 123 ? 1.205 -0.119 19.323 1.00 49.12 123 MET A O 1
ATOM 967 N N . ALA A 1 124 ? 2.720 1.516 19.045 1.00 57.66 124 ALA A N 1
ATOM 968 C CA . ALA A 1 124 ? 2.682 1.524 17.576 1.00 57.66 124 ALA A CA 1
ATOM 969 C C . ALA A 1 124 ? 2.799 0.116 16.951 1.00 57.66 124 ALA A C 1
ATOM 971 O O . ALA A 1 124 ? 2.176 -0.187 15.932 1.00 57.66 124 ALA A O 1
ATOM 972 N N . THR A 1 125 ? 3.552 -0.783 17.592 1.00 56.84 125 THR A N 1
ATOM 973 C CA . THR A 1 125 ? 3.730 -2.177 17.157 1.00 56.84 125 THR A CA 1
ATOM 974 C C . THR A 1 125 ? 2.461 -3.024 17.303 1.00 56.84 125 THR A C 1
ATOM 976 O O . THR A 1 125 ? 2.165 -3.828 16.419 1.00 56.84 125 THR A O 1
ATOM 979 N N . GLU A 1 126 ? 1.690 -2.839 18.373 1.00 55.84 126 GLU A N 1
ATOM 980 C CA . GLU A 1 126 ? 0.449 -3.578 18.644 1.00 55.84 126 GLU A CA 1
ATOM 981 C C . GLU A 1 126 ? -0.652 -3.158 17.660 1.00 55.84 126 GLU A C 1
ATOM 983 O O . GLU A 1 126 ? -1.282 -3.994 17.005 1.00 55.84 126 GLU A O 1
ATOM 988 N N . THR A 1 127 ? -0.797 -1.846 17.458 1.00 61.22 127 THR A N 1
ATOM 989 C CA . THR A 1 127 ? -1.697 -1.280 16.445 1.00 61.22 127 THR A CA 1
ATOM 990 C C . THR A 1 127 ? -1.340 -1.799 15.047 1.00 61.22 127 THR A C 1
ATOM 992 O O . THR A 1 127 ? -2.216 -2.241 14.302 1.00 61.22 127 THR A O 1
ATOM 995 N N . PHE A 1 128 ? -0.049 -1.865 14.707 1.00 63.59 128 PHE A N 1
ATOM 996 C CA . PHE A 1 128 ? 0.407 -2.405 13.425 1.00 63.59 128 PHE A CA 1
ATOM 997 C C . PHE A 1 128 ? 0.068 -3.894 13.229 1.00 63.59 128 PHE A C 1
ATOM 999 O O . PHE A 1 128 ? -0.345 -4.300 12.141 1.00 63.59 128 PHE A O 1
ATOM 1006 N N . GLN A 1 129 ? 0.216 -4.725 14.267 1.00 62.44 129 GLN A N 1
ATOM 1007 C CA . GLN A 1 129 ? -0.148 -6.147 14.202 1.00 62.44 129 GLN A CA 1
ATOM 1008 C C . GLN A 1 129 ? -1.638 -6.331 13.907 1.00 62.44 129 GLN A C 1
ATOM 1010 O O . GLN A 1 129 ? -1.999 -7.136 13.048 1.00 62.44 129 GLN A O 1
ATOM 1015 N N . ARG A 1 130 ? -2.496 -5.531 14.546 1.00 64.50 130 ARG A N 1
ATOM 1016 C CA . ARG A 1 130 ? -3.950 -5.565 14.336 1.00 64.50 130 ARG A CA 1
ATOM 1017 C C . ARG A 1 130 ? -4.345 -5.122 12.930 1.00 64.50 130 ARG A C 1
ATOM 1019 O O . ARG A 1 130 ? -5.219 -5.727 12.310 1.00 64.50 130 ARG A O 1
ATOM 1026 N N . LEU A 1 131 ? -3.640 -4.140 12.370 1.00 71.56 131 LEU A N 1
ATOM 1027 C CA . LEU A 1 131 ? -3.860 -3.672 11.000 1.00 71.56 131 LEU A CA 1
ATOM 1028 C C . LEU A 1 131 ? -3.535 -4.731 9.931 1.00 71.56 131 LEU A C 1
ATOM 1030 O O . LEU A 1 131 ? -4.011 -4.611 8.803 1.00 71.56 131 LEU A O 1
ATOM 1034 N N . LYS A 1 132 ? -2.828 -5.826 10.258 1.00 67.81 132 LYS A N 1
ATOM 1035 C CA . LYS A 1 132 ? -2.577 -6.931 9.308 1.00 67.81 132 LYS A CA 1
ATOM 1036 C C . LYS A 1 132 ? -3.856 -7.589 8.786 1.00 67.81 132 LYS A C 1
ATOM 1038 O O . LYS A 1 132 ? -3.810 -8.204 7.721 1.00 67.81 132 LYS A O 1
ATOM 1043 N N . ILE A 1 133 ? -4.990 -7.438 9.474 1.00 66.81 133 ILE A N 1
ATOM 1044 C CA . ILE A 1 133 ? -6.298 -7.892 8.977 1.00 66.81 133 ILE A CA 1
ATOM 1045 C C . ILE A 1 133 ? -6.704 -7.202 7.663 1.00 66.81 133 ILE A C 1
ATOM 1047 O O . ILE A 1 133 ? -7.482 -7.752 6.886 1.00 66.81 133 ILE A O 1
ATOM 1051 N N . LEU A 1 134 ? -6.136 -6.024 7.381 1.00 73.75 134 LEU A N 1
ATOM 1052 C CA . LEU A 1 134 ? -6.354 -5.252 6.156 1.00 73.75 134 LEU A CA 1
ATOM 1053 C C . LEU A 1 134 ? -5.507 -5.730 4.966 1.00 73.75 134 LEU A C 1
ATOM 1055 O O . LEU A 1 134 ? -5.574 -5.147 3.882 1.00 73.75 134 LEU A O 1
ATOM 1059 N N . LYS A 1 135 ? -4.720 -6.802 5.124 1.00 78.12 135 LYS A N 1
ATOM 1060 C CA . LYS A 1 135 ? -3.955 -7.378 4.015 1.00 78.12 135 LYS A CA 1
ATOM 1061 C C . LYS A 1 135 ? -4.880 -7.819 2.882 1.00 78.12 135 LYS A C 1
ATOM 1063 O O . LYS A 1 135 ? -5.878 -8.507 3.085 1.00 78.12 135 LYS A O 1
ATOM 1068 N N . ASN A 1 136 ? -4.496 -7.455 1.664 1.00 82.62 136 ASN A N 1
ATOM 1069 C CA . ASN A 1 136 ? -5.239 -7.660 0.426 1.00 82.62 136 ASN A CA 1
ATOM 1070 C C . ASN A 1 136 ? -6.643 -7.010 0.427 1.00 82.62 136 ASN A C 1
ATOM 1072 O O . ASN A 1 136 ? -7.553 -7.463 -0.275 1.00 82.62 136 ASN A O 1
ATOM 1076 N N . ILE A 1 137 ? -6.835 -5.947 1.216 1.00 77.12 137 ILE A N 1
ATOM 1077 C CA . ILE A 1 137 ? -8.050 -5.123 1.236 1.00 77.12 137 ILE A CA 1
ATOM 1078 C C . ILE A 1 137 ? -7.693 -3.733 0.694 1.00 77.12 137 ILE A C 1
ATOM 1080 O O . ILE A 1 137 ? -6.716 -3.145 1.156 1.00 77.12 137 ILE A O 1
ATOM 1084 N N . PRO A 1 138 ? -8.445 -3.191 -0.280 1.00 78.00 138 PRO A N 1
ATOM 1085 C CA . PRO A 1 138 ? -8.216 -1.838 -0.747 1.00 78.00 138 PRO A CA 1
ATOM 1086 C C . PRO A 1 138 ? -8.806 -0.875 0.275 1.00 78.00 138 PRO A C 1
ATOM 1088 O O . PRO A 1 138 ? -9.949 -1.046 0.693 1.00 78.00 138 PRO A O 1
ATOM 1091 N N . LEU A 1 139 ? -8.053 0.132 0.697 1.00 81.19 139 LEU A N 1
ATOM 1092 C CA . LEU A 1 139 ? -8.573 1.077 1.676 1.00 81.19 139 LEU A CA 1
ATOM 1093 C C . LEU A 1 139 ? -9.443 2.133 0.975 1.00 81.19 139 LEU A C 1
ATOM 1095 O O . LEU A 1 139 ? -9.147 2.600 -0.126 1.00 81.19 139 LEU A O 1
ATOM 1099 N N . SER A 1 140 ? -10.543 2.540 1.601 1.00 81.25 140 SER A N 1
ATOM 1100 C CA . SER A 1 140 ? -11.234 3.780 1.213 1.00 81.25 140 SER A CA 1
ATOM 1101 C C . SER A 1 140 ? -10.330 4.982 1.508 1.00 81.25 140 SER A C 1
ATOM 1103 O O . SER A 1 140 ? -9.513 4.889 2.422 1.00 81.25 140 SER A O 1
ATOM 1105 N N . SER A 1 141 ? -10.518 6.124 0.843 1.00 79.19 141 SER A N 1
ATOM 1106 C CA . SER A 1 141 ? -9.752 7.356 1.119 1.00 79.19 141 SER A CA 1
ATOM 1107 C C . SER A 1 141 ? -9.732 7.737 2.605 1.00 79.19 141 SER A C 1
ATOM 1109 O O . SER A 1 141 ? -8.660 7.971 3.154 1.00 79.19 141 SER A O 1
ATOM 1111 N N . THR A 1 142 ? -10.890 7.713 3.272 1.00 75.06 142 THR A N 1
ATOM 1112 C CA . THR A 1 142 ? -11.014 8.059 4.695 1.00 75.06 142 THR A CA 1
ATOM 1113 C C . THR A 1 142 ? -10.192 7.126 5.578 1.00 75.06 142 THR A C 1
ATOM 1115 O O . THR A 1 142 ? -9.316 7.584 6.300 1.00 75.06 142 THR A O 1
ATOM 1118 N N . LEU A 1 143 ? -10.416 5.811 5.477 1.00 79.88 143 LEU A N 1
ATOM 1119 C CA . LEU A 1 143 ? -9.665 4.826 6.260 1.00 79.88 143 LEU A CA 1
ATOM 1120 C C . LEU A 1 143 ? -8.164 4.840 5.946 1.00 79.88 143 LEU A C 1
ATOM 1122 O O . LEU A 1 143 ? -7.349 4.695 6.852 1.00 79.88 143 LEU A O 1
ATOM 1126 N N . ARG A 1 144 ? -7.798 5.015 4.671 1.00 87.44 144 ARG A N 1
ATOM 1127 C CA . ARG A 1 144 ? -6.406 5.041 4.218 1.00 87.44 144 ARG A CA 1
ATOM 1128 C C . ARG A 1 144 ? -5.604 6.081 4.975 1.00 87.44 144 ARG A C 1
ATOM 1130 O O . ARG A 1 144 ? -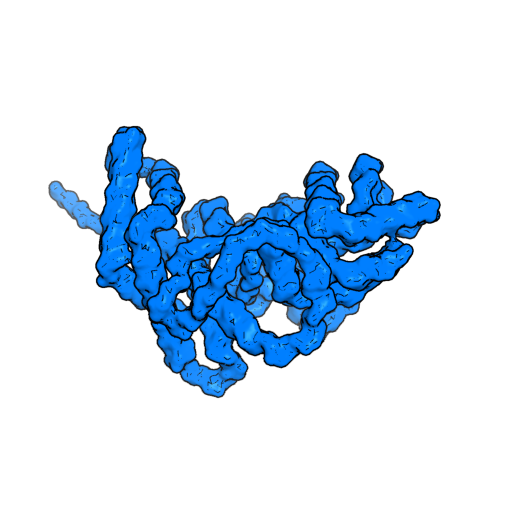4.546 5.754 5.493 1.00 87.44 144 ARG A O 1
ATOM 1137 N N . ARG A 1 145 ? -6.127 7.304 5.051 1.00 85.00 145 ARG A N 1
ATOM 1138 C CA . ARG A 1 145 ? -5.478 8.423 5.728 1.00 85.00 145 ARG A CA 1
ATOM 1139 C C . ARG A 1 145 ? -5.098 8.066 7.163 1.00 85.00 145 ARG A C 1
ATOM 1141 O O . ARG A 1 145 ? -3.941 8.201 7.544 1.00 85.00 145 ARG A O 1
ATOM 1148 N N . ASP A 1 146 ? -6.063 7.571 7.934 1.00 80.19 146 ASP A N 1
ATOM 1149 C CA . ASP A 1 146 ? -5.859 7.240 9.345 1.00 80.19 146 ASP A CA 1
ATOM 1150 C C . ASP A 1 146 ? -4.930 6.025 9.523 1.00 80.19 146 ASP A C 1
ATOM 1152 O O . ASP A 1 146 ? -4.039 6.051 10.369 1.00 80.19 146 ASP A O 1
ATOM 1156 N N . VAL A 1 147 ? -5.064 4.991 8.683 1.00 82.56 147 VAL A N 1
ATOM 1157 C CA . VAL A 1 147 ? -4.159 3.826 8.689 1.00 82.56 147 VAL A CA 1
ATOM 1158 C C . VAL A 1 147 ? -2.726 4.242 8.364 1.00 82.56 147 VAL A C 1
ATOM 1160 O O . VAL A 1 147 ? -1.798 3.850 9.064 1.00 82.56 147 VAL A O 1
ATOM 1163 N N . TRP A 1 148 ? -2.529 5.050 7.324 1.00 87.94 148 TRP A N 1
ATOM 1164 C CA . TRP A 1 148 ? -1.201 5.497 6.916 1.00 87.94 148 TRP A CA 1
ATOM 1165 C C . TRP A 1 148 ? -0.578 6.410 7.969 1.00 87.94 148 TRP A C 1
ATOM 1167 O O . TRP A 1 148 ? 0.589 6.224 8.290 1.00 87.94 148 TRP A O 1
ATOM 1177 N N . ARG A 1 149 ? -1.353 7.327 8.569 1.00 83.69 149 ARG A N 1
ATOM 1178 C CA . ARG A 1 149 ? -0.891 8.178 9.680 1.00 83.69 149 ARG A CA 1
ATOM 1179 C C . ARG A 1 149 ? -0.405 7.335 10.865 1.00 83.69 149 ARG A C 1
ATOM 1181 O O . ARG A 1 149 ? 0.641 7.628 11.426 1.00 83.69 149 ARG A O 1
ATOM 1188 N N . LEU A 1 150 ? -1.107 6.251 11.206 1.00 79.31 150 LEU A N 1
ATOM 1189 C CA . LEU A 1 150 ? -0.674 5.324 12.260 1.00 79.31 150 LEU A CA 1
ATOM 1190 C C . LEU A 1 150 ? 0.592 4.539 11.887 1.00 79.31 150 LEU A C 1
ATOM 1192 O O . LEU A 1 150 ? 1.419 4.264 12.752 1.00 79.31 150 LEU A O 1
ATOM 1196 N N . CYS A 1 151 ? 0.747 4.154 10.619 1.00 79.19 151 CYS A N 1
ATOM 1197 C CA . CYS A 1 151 ? 1.903 3.378 10.167 1.00 79.19 151 CYS A CA 1
ATOM 1198 C C . CYS A 1 151 ? 3.156 4.224 9.887 1.00 79.19 151 CYS A C 1
ATOM 1200 O O . CYS A 1 151 ? 4.252 3.670 9.911 1.00 79.19 151 CYS A O 1
ATOM 1202 N N . LEU A 1 152 ? 2.999 5.517 9.592 1.00 80.94 152 LEU A N 1
ATOM 1203 C CA . LEU A 1 152 ? 4.054 6.407 9.089 1.00 80.94 152 LEU A CA 1
ATOM 1204 C C . LEU A 1 152 ? 4.185 7.707 9.905 1.00 80.94 152 LEU A C 1
ATOM 1206 O O . LEU A 1 152 ? 4.673 8.708 9.393 1.00 80.94 152 LEU A O 1
ATOM 1210 N N . SER A 1 153 ? 3.735 7.711 11.162 1.00 77.88 153 SER A N 1
ATOM 1211 C CA . SER A 1 153 ? 3.850 8.874 12.050 1.00 77.88 153 SER A CA 1
ATOM 1212 C C . SER A 1 153 ? 5.316 9.263 12.260 1.00 77.88 153 SER A C 1
ATOM 1214 O O . SER A 1 153 ? 6.150 8.411 12.584 1.00 77.88 153 SER A O 1
ATOM 1216 N N . TYR A 1 154 ? 5.622 10.556 12.112 1.00 78.62 154 TYR A N 1
ATOM 1217 C CA . TYR A 1 154 ? 6.961 11.090 12.360 1.00 78.62 154 TYR A CA 1
ATOM 1218 C C . TYR A 1 154 ? 6.919 12.427 13.129 1.00 78.62 154 TYR A C 1
ATOM 1220 O O . TYR A 1 154 ? 7.158 13.492 12.559 1.00 78.62 154 TYR A O 1
ATOM 1228 N N . PRO A 1 155 ? 6.637 12.403 14.447 1.00 79.38 155 PRO A N 1
ATOM 1229 C CA . PRO A 1 155 ? 6.253 13.605 15.194 1.00 79.38 155 PRO A CA 1
ATOM 1230 C C . PRO A 1 155 ? 7.299 14.725 15.222 1.00 79.38 155 PRO A C 1
ATOM 1232 O O . PRO A 1 155 ? 6.942 15.892 15.357 1.00 79.38 155 PRO A O 1
ATOM 1235 N N . SER A 1 156 ? 8.593 14.406 15.097 1.00 81.94 156 SER A N 1
ATOM 1236 C CA . SER A 1 156 ? 9.652 15.413 15.248 1.00 81.94 156 SER A CA 1
ATOM 1237 C C . SER A 1 156 ? 9.692 16.426 14.102 1.00 81.94 156 SER A C 1
ATOM 1239 O O . SER A 1 156 ? 10.141 17.547 14.311 1.00 81.94 156 SER A O 1
ATOM 1241 N N . ILE A 1 157 ? 9.246 16.051 12.896 1.00 84.88 157 ILE A N 1
ATOM 1242 C CA . ILE A 1 157 ? 9.230 16.971 11.748 1.00 84.88 157 ILE A CA 1
ATOM 1243 C C . ILE A 1 157 ? 7.976 17.851 11.734 1.00 84.88 157 ILE A C 1
ATOM 1245 O O . ILE A 1 157 ? 7.970 18.915 11.116 1.00 84.88 157 ILE A O 1
ATOM 1249 N N . ARG A 1 158 ? 6.930 17.431 12.460 1.00 87.31 158 ARG A N 1
ATOM 1250 C CA . ARG A 1 158 ? 5.621 18.085 12.498 1.00 87.31 158 ARG A CA 1
ATOM 1251 C C . ARG A 1 158 ? 5.725 19.541 12.927 1.00 87.31 158 ARG A C 1
ATOM 1253 O O . ARG A 1 158 ? 5.285 20.431 12.205 1.00 87.31 158 ARG A O 1
ATOM 1260 N N . SER A 1 159 ? 6.330 19.770 14.091 1.00 85.88 159 SER A N 1
ATOM 1261 C CA . SER A 1 159 ? 6.424 21.101 14.692 1.00 85.88 159 SER A CA 1
ATOM 1262 C C . SER A 1 159 ? 7.282 22.038 13.844 1.00 85.88 159 SER A C 1
ATOM 1264 O O . SER A 1 159 ? 6.873 23.168 13.596 1.00 85.88 159 SER A O 1
ATOM 1266 N N . SER A 1 160 ? 8.416 21.540 13.330 1.00 88.81 160 SER A N 1
ATOM 1267 C CA . SER A 1 160 ? 9.301 22.300 12.432 1.00 88.81 160 SER A CA 1
ATOM 1268 C C . SER A 1 160 ? 8.562 22.746 11.166 1.00 88.81 160 SER A C 1
ATOM 1270 O O . SER A 1 160 ? 8.611 23.917 10.786 1.00 88.81 160 SER A O 1
ATOM 1272 N N . PHE A 1 161 ? 7.802 21.838 10.543 1.00 90.31 161 PHE A N 1
ATOM 1273 C CA . PHE A 1 161 ? 7.018 22.176 9.359 1.00 90.31 161 PHE A CA 1
ATOM 1274 C C . PHE A 1 161 ? 5.934 23.211 9.655 1.00 90.31 161 PHE A C 1
ATOM 1276 O O . PHE A 1 161 ? 5.803 24.182 8.916 1.00 90.31 161 PHE A O 1
ATOM 1283 N N . GLN A 1 162 ? 5.171 23.034 10.735 1.00 89.62 162 GLN A N 1
ATOM 1284 C CA . GLN A 1 162 ? 4.095 23.959 11.095 1.00 89.62 162 GLN A CA 1
ATOM 1285 C C . GLN A 1 162 ? 4.615 25.374 11.371 1.00 89.62 162 GLN A C 1
ATOM 1287 O O . GLN A 1 162 ? 3.997 26.343 10.928 1.00 89.62 162 GLN A O 1
ATOM 1292 N N . GLU A 1 163 ? 5.760 25.503 12.042 1.00 88.94 163 GLU A N 1
ATOM 1293 C CA . GLU A 1 163 ? 6.400 26.793 12.306 1.00 88.94 163 GLU A CA 1
ATOM 1294 C C . GLU A 1 163 ? 6.885 27.469 11.014 1.00 88.94 163 GLU A C 1
ATOM 1296 O O . GLU A 1 163 ? 6.579 28.642 10.774 1.00 88.94 163 GLU A O 1
ATOM 1301 N N . LYS A 1 164 ? 7.575 26.732 10.129 1.00 86.69 164 LYS A N 1
ATOM 1302 C CA . LYS A 1 164 ? 8.029 27.263 8.829 1.00 86.69 164 LYS A CA 1
ATOM 1303 C C . LYS A 1 164 ? 6.870 27.615 7.900 1.00 86.69 164 LYS A C 1
ATOM 1305 O O . LYS A 1 164 ? 6.904 28.636 7.219 1.00 86.69 164 LYS A O 1
ATOM 1310 N N . PHE A 1 165 ? 5.821 26.798 7.886 1.00 86.69 165 PHE A N 1
ATOM 1311 C CA . PHE A 1 165 ? 4.633 27.056 7.082 1.00 86.69 165 PHE A CA 1
ATOM 1312 C C . PHE A 1 165 ? 3.882 28.302 7.571 1.00 86.69 165 PHE A C 1
ATOM 1314 O O . PHE A 1 165 ? 3.455 29.115 6.756 1.00 86.69 165 PHE A O 1
ATOM 1321 N N . ALA A 1 166 ? 3.765 28.494 8.890 1.00 86.69 166 ALA A N 1
ATOM 1322 C CA . ALA A 1 166 ? 3.119 29.670 9.475 1.00 86.69 166 ALA A CA 1
ATOM 1323 C C . ALA A 1 166 ? 3.934 30.964 9.299 1.00 86.69 166 ALA A C 1
ATOM 1325 O O . ALA A 1 166 ? 3.351 32.040 9.188 1.00 86.69 166 ALA A O 1
ATOM 1326 N N . SER A 1 167 ? 5.266 30.866 9.269 1.00 84.69 167 SER A N 1
ATOM 1327 C CA . SER A 1 167 ? 6.178 32.004 9.077 1.00 84.69 167 SER A CA 1
ATOM 1328 C C . SER A 1 167 ? 6.463 32.341 7.609 1.00 84.69 167 SER A C 1
ATOM 1330 O O . SER A 1 167 ? 7.141 33.333 7.331 1.00 84.69 167 SER A O 1
ATOM 1332 N N . SER A 1 168 ? 5.932 31.565 6.659 1.00 81.94 168 SER A N 1
ATOM 1333 C CA . SER A 1 168 ? 6.096 31.838 5.232 1.00 81.94 168 SER A CA 1
ATOM 1334 C C . SER A 1 168 ? 5.429 33.160 4.842 1.00 81.94 168 SER A C 1
ATOM 1336 O O . SER A 1 168 ? 4.244 33.386 5.079 1.00 81.94 168 SER A O 1
ATOM 1338 N N . ASN A 1 169 ? 6.193 34.029 4.183 1.00 79.94 169 ASN A N 1
ATOM 1339 C CA . ASN A 1 169 ? 5.717 35.302 3.637 1.00 79.94 169 ASN A CA 1
ATOM 1340 C C . ASN A 1 169 ? 5.089 35.163 2.233 1.00 79.94 169 ASN A C 1
ATOM 1342 O O . ASN A 1 169 ? 4.734 36.167 1.619 1.00 79.94 169 ASN A O 1
ATOM 1346 N N . GLY A 1 170 ? 4.978 33.936 1.709 1.00 76.06 170 GLY A N 1
ATOM 1347 C CA . GLY A 1 170 ? 4.423 33.647 0.385 1.00 76.06 170 GLY A CA 1
ATOM 1348 C C . GLY A 1 170 ? 5.342 33.969 -0.800 1.00 76.06 170 GLY A C 1
ATOM 1349 O O . GLY A 1 170 ? 4.947 33.718 -1.940 1.00 76.06 170 GLY A O 1
ATOM 1350 N N . LEU A 1 171 ? 6.550 34.494 -0.567 1.00 82.81 171 LEU A N 1
ATOM 1351 C CA . LEU A 1 171 ? 7.552 34.701 -1.613 1.00 82.81 171 LEU A CA 1
ATOM 1352 C C . LEU A 1 171 ? 8.352 33.415 -1.824 1.00 82.81 171 LEU A C 1
ATOM 1354 O O . LEU A 1 171 ? 8.845 32.826 -0.867 1.00 82.81 171 LEU A O 1
ATOM 1358 N N . LEU A 1 172 ? 8.481 32.997 -3.084 1.00 85.38 172 LEU A N 1
ATOM 1359 C CA . LEU A 1 172 ? 9.221 31.792 -3.450 1.00 85.38 172 LEU A CA 1
ATOM 1360 C C . LEU A 1 172 ? 10.709 32.097 -3.607 1.00 85.38 172 LEU A C 1
ATOM 1362 O O . LEU A 1 172 ? 11.095 33.074 -4.250 1.00 85.38 172 LEU A O 1
ATOM 1366 N N . THR A 1 173 ? 11.533 31.217 -3.063 1.00 87.38 173 THR A N 1
ATOM 1367 C CA . THR A 1 173 ? 12.978 31.174 -3.286 1.00 87.38 173 THR A CA 1
ATOM 1368 C C . THR A 1 173 ? 13.315 30.592 -4.665 1.00 87.38 173 THR A C 1
ATOM 1370 O O . THR A 1 173 ? 12.506 29.903 -5.290 1.00 87.38 173 THR A O 1
ATOM 1373 N N . GLU A 1 174 ? 14.537 30.830 -5.151 1.00 87.69 174 GLU A N 1
ATOM 1374 C CA . GLU A 1 174 ? 15.025 30.258 -6.419 1.00 87.69 174 GLU A CA 1
ATOM 1375 C C . GLU A 1 174 ? 15.001 28.719 -6.406 1.00 87.69 174 GLU A C 1
ATOM 1377 O O . GLU A 1 174 ? 14.599 28.084 -7.380 1.00 87.69 174 GLU A O 1
ATOM 1382 N N . GLN A 1 175 ? 15.337 28.117 -5.264 1.00 86.88 175 GLN A N 1
ATOM 1383 C CA . GLN A 1 175 ? 15.293 26.670 -5.056 1.00 86.88 175 GLN A CA 1
ATOM 1384 C C . GLN A 1 175 ? 13.860 26.120 -5.132 1.00 86.88 175 GLN A C 1
ATOM 1386 O O . GLN A 1 175 ? 13.614 25.103 -5.778 1.00 86.88 175 GLN A O 1
ATOM 1391 N N . GLU A 1 176 ? 12.880 26.818 -4.550 1.00 89.38 176 GLU A N 1
ATOM 1392 C CA . GLU A 1 176 ? 11.464 26.451 -4.671 1.00 89.38 176 GLU A CA 1
ATOM 1393 C C . GLU A 1 176 ? 10.949 26.551 -6.113 1.00 89.38 176 GLU A C 1
ATOM 1395 O O . GLU A 1 176 ? 10.098 25.754 -6.518 1.00 89.38 176 GLU A O 1
ATOM 1400 N N . LEU A 1 177 ? 11.457 27.504 -6.901 1.00 91.06 177 LEU A N 1
ATOM 1401 C CA . LEU A 1 177 ? 11.125 27.631 -8.322 1.00 91.06 177 LEU A CA 1
ATOM 1402 C C . LEU A 1 177 ? 11.714 26.481 -9.155 1.00 91.06 177 LEU A C 1
ATOM 1404 O O . LEU A 1 177 ? 11.011 25.930 -10.008 1.00 91.06 177 LEU A O 1
ATOM 1408 N N . ASP A 1 178 ? 12.953 26.066 -8.884 1.00 92.06 178 ASP A N 1
ATOM 1409 C CA . ASP A 1 178 ? 13.570 24.897 -9.528 1.00 92.06 178 ASP A CA 1
ATOM 1410 C C . ASP A 1 178 ? 12.820 23.598 -9.183 1.00 92.06 178 ASP A C 1
ATOM 1412 O O . ASP A 1 178 ? 12.437 22.833 -10.075 1.00 92.06 178 ASP A O 1
ATOM 1416 N N . ILE A 1 179 ? 12.506 23.381 -7.900 1.00 92.44 179 ILE A N 1
ATOM 1417 C CA . ILE A 1 179 ? 11.687 22.243 -7.455 1.00 92.44 179 ILE A CA 1
ATOM 1418 C C . ILE A 1 179 ? 10.311 22.279 -8.127 1.00 92.44 179 ILE A C 1
ATOM 1420 O O . ILE A 1 179 ? 9.846 21.254 -8.625 1.00 92.44 179 ILE A O 1
ATOM 1424 N N . GLY A 1 180 ? 9.674 23.452 -8.198 1.00 92.31 180 GLY A N 1
ATOM 1425 C CA . GLY A 1 180 ? 8.401 23.638 -8.896 1.00 92.31 180 GLY A CA 1
ATOM 1426 C C . GLY A 1 180 ? 8.469 23.226 -10.369 1.00 92.31 180 GLY A C 1
ATOM 1427 O O . GLY A 1 180 ? 7.612 22.475 -10.834 1.00 92.31 180 GLY A O 1
ATOM 1428 N N . SER A 1 181 ? 9.528 23.632 -11.071 1.00 92.31 181 SER A N 1
ATOM 1429 C CA . SER A 1 181 ? 9.758 23.292 -12.482 1.00 92.31 181 SER A CA 1
ATOM 1430 C C . SER A 1 181 ? 9.950 21.783 -12.685 1.00 92.31 181 SER A C 1
ATOM 1432 O O . SER A 1 181 ? 9.405 21.190 -13.619 1.00 92.31 181 SER A O 1
ATOM 1434 N N . LYS A 1 182 ? 10.671 21.118 -11.771 1.00 93.12 182 LYS A N 1
ATOM 1435 C CA . LYS A 1 182 ? 10.835 19.653 -11.771 1.00 93.12 182 LYS A CA 1
ATOM 1436 C C . LYS A 1 182 ? 9.514 18.924 -11.514 1.00 93.12 182 LYS A C 1
ATOM 1438 O O . LYS A 1 182 ? 9.224 17.936 -12.193 1.00 93.12 182 LYS A O 1
ATOM 1443 N N . CYS A 1 183 ? 8.701 19.409 -10.573 1.00 93.69 183 CYS A N 1
ATOM 1444 C CA . CYS A 1 183 ? 7.364 18.870 -10.313 1.00 93.69 183 CYS A CA 1
ATOM 1445 C C . CYS A 1 183 ? 6.477 18.962 -11.559 1.00 93.69 183 CYS A C 1
ATOM 1447 O O . CYS A 1 183 ? 5.867 17.967 -11.948 1.00 93.69 183 CYS A O 1
ATOM 1449 N N . GLU A 1 184 ? 6.450 20.119 -12.221 1.00 92.50 184 GLU A N 1
ATOM 1450 C CA . GLU A 1 184 ? 5.671 20.329 -13.442 1.00 92.50 184 GLU A CA 1
ATOM 1451 C C . GLU A 1 184 ? 6.115 19.388 -14.572 1.00 92.50 184 GLU A C 1
ATOM 1453 O O . GLU A 1 184 ? 5.284 18.697 -15.163 1.00 92.50 184 GLU A O 1
ATOM 1458 N N . ALA A 1 185 ? 7.423 19.252 -14.807 1.00 92.38 185 ALA A N 1
ATOM 1459 C CA . ALA A 1 185 ? 7.954 18.322 -15.804 1.00 92.38 185 ALA A CA 1
ATOM 1460 C C . ALA A 1 185 ? 7.527 16.862 -15.544 1.00 92.38 185 ALA A C 1
ATOM 1462 O O . ALA A 1 185 ? 7.212 16.114 -16.477 1.00 92.38 185 ALA A O 1
ATOM 1463 N N . ILE A 1 186 ? 7.481 16.443 -14.275 1.00 90.94 186 ILE A N 1
ATOM 1464 C CA . ILE A 1 186 ? 7.035 15.097 -13.889 1.00 90.94 186 ILE A CA 1
ATOM 1465 C C . ILE A 1 186 ? 5.527 14.930 -14.078 1.00 90.94 186 ILE A C 1
ATOM 1467 O O . ILE A 1 186 ? 5.103 13.872 -14.559 1.00 90.94 186 ILE A O 1
ATOM 1471 N N . LEU A 1 187 ? 4.726 15.952 -13.760 1.00 90.12 187 LEU A N 1
ATOM 1472 C CA . LEU A 1 187 ? 3.286 15.954 -14.021 1.00 90.12 187 LEU A CA 1
ATOM 1473 C C . LEU A 1 187 ? 3.004 15.812 -15.517 1.00 90.12 187 LEU A C 1
ATOM 1475 O O . LEU A 1 187 ? 2.244 14.924 -15.891 1.00 90.12 187 LEU A O 1
ATOM 1479 N N . ILE A 1 188 ? 3.682 16.584 -16.373 1.00 89.44 188 ILE A N 1
ATOM 1480 C CA . ILE A 1 188 ? 3.547 16.485 -17.836 1.00 89.44 188 ILE A CA 1
ATOM 1481 C C . ILE A 1 188 ? 3.826 15.058 -18.312 1.00 89.44 188 ILE A C 1
ATOM 1483 O O . ILE A 1 188 ? 3.082 14.506 -19.122 1.00 89.44 188 ILE A O 1
ATOM 1487 N N . LYS A 1 189 ? 4.892 14.445 -17.793 1.00 85.69 189 LYS A N 1
ATOM 1488 C CA . LYS A 1 189 ? 5.336 13.121 -18.229 1.00 85.69 189 LYS A CA 1
ATOM 1489 C C . LYS A 1 189 ? 4.454 11.977 -17.720 1.00 85.69 189 LYS A C 1
ATOM 1491 O O . LYS A 1 189 ? 4.252 11.011 -18.450 1.00 85.69 189 LYS A O 1
ATOM 1496 N N . SER A 1 190 ? 4.010 12.037 -16.465 1.00 81.81 190 SER A N 1
ATOM 1497 C CA . SER A 1 190 ? 3.486 10.859 -15.749 1.00 81.81 190 SER A CA 1
ATOM 1498 C C . SER A 1 190 ? 2.033 11.004 -15.299 1.00 81.81 190 SER A C 1
ATOM 1500 O O . SER A 1 190 ? 1.332 10.001 -15.191 1.00 81.81 190 SER A O 1
ATOM 1502 N N . PHE A 1 191 ? 1.566 12.229 -15.050 1.00 84.44 191 PHE A N 1
ATOM 1503 C CA . PHE A 1 191 ? 0.211 12.507 -14.563 1.00 84.44 191 PHE A CA 1
ATOM 1504 C C . PHE A 1 191 ? -0.381 13.766 -15.224 1.00 84.44 191 PHE A C 1
ATOM 1506 O O . PHE A 1 191 ? -0.765 14.705 -14.519 1.00 84.44 191 PHE A O 1
ATOM 1513 N N . PRO A 1 192 ? -0.482 13.813 -16.568 1.00 85.69 192 PRO A N 1
ATOM 1514 C CA . PRO A 1 192 ? -0.903 15.017 -17.289 1.00 85.69 192 PRO A CA 1
ATOM 1515 C C . PRO A 1 192 ? -2.310 15.491 -16.896 1.00 85.69 192 PRO A C 1
ATOM 1517 O O . PRO A 1 192 ? -2.604 16.682 -16.940 1.00 85.69 192 PRO A O 1
ATOM 1520 N N . GLN A 1 193 ? -3.168 14.581 -16.429 1.00 85.50 193 GLN A N 1
ATOM 1521 C CA . GLN A 1 193 ? -4.505 14.888 -15.920 1.00 85.50 193 GLN A CA 1
ATOM 1522 C C . GLN A 1 193 ? -4.518 15.795 -14.676 1.00 85.50 193 GLN A C 1
ATOM 1524 O O . GLN A 1 193 ? -5.572 16.319 -14.329 1.00 85.50 193 GLN A O 1
ATOM 1529 N N . LEU A 1 194 ? -3.384 15.960 -13.988 1.00 85.88 194 LEU A N 1
ATOM 1530 C CA . LEU A 1 194 ? -3.256 16.799 -12.793 1.00 85.88 194 LEU A CA 1
ATOM 1531 C C . LEU A 1 194 ? -2.679 18.191 -13.092 1.00 85.88 194 LEU A C 1
ATOM 1533 O O . LEU A 1 194 ? -2.604 19.010 -12.184 1.00 85.88 194 LEU A O 1
ATOM 1537 N N . LEU A 1 195 ? -2.286 18.490 -14.337 1.00 83.12 195 LEU A N 1
ATOM 1538 C CA . LEU A 1 195 ? -1.658 19.774 -14.686 1.00 83.12 195 LEU A CA 1
ATOM 1539 C C . LEU A 1 195 ? -2.563 20.988 -14.441 1.00 83.12 195 LEU A C 1
ATOM 1541 O O . LEU A 1 195 ? -2.070 22.061 -14.113 1.00 83.12 195 LEU A O 1
ATOM 1545 N N . GLY A 1 196 ? -3.881 20.822 -14.573 1.00 83.38 196 GLY A N 1
ATOM 1546 C CA . GLY A 1 196 ? -4.851 21.885 -14.290 1.00 83.38 196 GLY A CA 1
ATOM 1547 C C . GLY A 1 196 ? -5.093 22.140 -12.797 1.00 83.38 196 GLY A C 1
ATOM 1548 O O . GLY A 1 196 ? -5.826 23.061 -12.449 1.00 83.38 196 GLY A O 1
ATOM 1549 N N . ASP A 1 197 ? -4.515 21.330 -11.908 1.00 88.19 197 ASP A N 1
ATOM 1550 C CA . ASP A 1 197 ? -4.697 21.440 -10.463 1.00 88.19 197 ASP A CA 1
ATOM 1551 C C . ASP A 1 197 ? -3.526 22.216 -9.835 1.00 88.19 197 ASP A C 1
ATOM 1553 O O . ASP A 1 197 ? -2.536 21.646 -9.369 1.00 88.19 197 ASP A O 1
ATOM 1557 N N . HIS A 1 198 ? -3.638 23.549 -9.834 1.00 86.56 198 HIS A N 1
ATOM 1558 C CA . HIS A 1 198 ? -2.604 24.451 -9.307 1.00 86.56 198 HIS A CA 1
ATOM 1559 C C . HIS A 1 198 ? -2.278 24.210 -7.829 1.00 86.56 198 HIS A C 1
ATOM 1561 O O . HIS A 1 198 ? -1.134 24.383 -7.403 1.00 86.56 198 HIS A O 1
ATOM 1567 N N . GLU A 1 199 ? -3.266 23.789 -7.043 1.00 88.19 199 GLU A N 1
ATOM 1568 C CA . GLU A 1 199 ? -3.054 23.409 -5.650 1.00 88.19 199 GLU A CA 1
ATOM 1569 C C . GLU A 1 199 ? -2.215 22.131 -5.545 1.00 88.19 199 GLU A C 1
ATOM 1571 O O . GLU A 1 199 ? -1.346 22.068 -4.683 1.00 88.19 199 GLU A O 1
ATOM 1576 N N . PHE A 1 200 ? -2.390 21.151 -6.443 1.00 90.19 200 PHE A N 1
ATOM 1577 C CA . PHE A 1 200 ? -1.569 19.932 -6.454 1.00 90.19 200 PHE A CA 1
ATOM 1578 C C . PHE A 1 200 ? -0.093 20.269 -6.636 1.00 90.19 200 PHE A C 1
ATOM 1580 O O . PHE A 1 200 ? 0.753 19.804 -5.874 1.00 90.19 200 PHE A O 1
ATOM 1587 N N . LEU A 1 201 ? 0.208 21.114 -7.624 1.00 91.12 201 LEU A N 1
ATOM 1588 C CA . LEU A 1 201 ? 1.569 21.563 -7.894 1.00 91.12 201 LEU A CA 1
ATOM 1589 C C . LEU A 1 201 ? 2.127 22.396 -6.731 1.00 91.12 201 LEU A C 1
ATOM 1591 O O . LEU A 1 201 ? 3.279 22.207 -6.335 1.00 91.12 201 LEU A O 1
ATOM 1595 N N . SER A 1 202 ? 1.311 23.287 -6.155 1.00 90.81 202 SER A N 1
ATOM 1596 C CA . SER A 1 202 ? 1.709 24.068 -4.982 1.00 90.81 202 SER A CA 1
ATOM 1597 C C . SER A 1 202 ? 2.031 23.170 -3.791 1.00 90.81 202 SER A C 1
ATOM 1599 O O . SER A 1 202 ? 3.041 23.401 -3.137 1.00 90.81 202 SER A O 1
ATOM 1601 N N . ASP A 1 203 ? 1.194 22.174 -3.506 1.00 92.44 203 ASP A N 1
ATOM 1602 C CA . ASP A 1 203 ? 1.375 21.252 -2.387 1.00 92.44 203 ASP A CA 1
ATOM 1603 C C . ASP A 1 203 ? 2.627 20.390 -2.595 1.00 92.44 203 ASP A C 1
ATOM 1605 O O . ASP A 1 203 ? 3.430 20.249 -1.672 1.00 92.44 203 ASP A O 1
ATOM 1609 N N . MET A 1 204 ? 2.854 19.892 -3.822 1.00 93.50 204 MET A N 1
ATOM 1610 C CA . MET A 1 204 ? 4.088 19.183 -4.176 1.00 93.50 204 MET A CA 1
ATOM 1611 C C . MET A 1 204 ? 5.328 20.026 -3.881 1.00 93.50 204 MET A C 1
ATOM 1613 O O . MET A 1 204 ? 6.244 19.566 -3.200 1.00 93.50 204 MET A O 1
ATOM 1617 N N . ARG A 1 205 ? 5.351 21.266 -4.386 1.00 93.12 205 ARG A N 1
ATOM 1618 C CA . ARG A 1 205 ? 6.478 22.185 -4.211 1.00 93.12 205 ARG A CA 1
ATOM 1619 C C . ARG A 1 205 ? 6.722 22.490 -2.737 1.00 93.12 205 ARG A C 1
ATOM 1621 O O . ARG A 1 205 ? 7.853 22.368 -2.290 1.00 93.12 205 ARG A O 1
ATOM 1628 N N . THR A 1 206 ? 5.681 22.859 -1.990 1.00 92.06 206 THR A N 1
ATOM 1629 C CA . THR A 1 206 ? 5.804 23.240 -0.576 1.00 92.06 206 THR A CA 1
ATOM 1630 C C . THR A 1 206 ? 6.375 22.107 0.274 1.00 92.06 206 THR A C 1
ATOM 1632 O O . THR A 1 206 ? 7.275 22.340 1.076 1.00 92.06 206 THR A O 1
ATOM 1635 N N . VAL A 1 207 ? 5.889 20.878 0.089 1.00 92.69 207 VAL A N 1
ATOM 1636 C CA . VAL A 1 207 ? 6.381 19.713 0.840 1.00 92.69 207 VAL A CA 1
ATOM 1637 C C . VAL A 1 207 ? 7.825 19.392 0.461 1.00 92.69 207 VAL A C 1
ATOM 1639 O O . VAL A 1 207 ? 8.664 19.228 1.342 1.00 92.69 207 VAL A O 1
ATOM 1642 N N . LEU A 1 208 ? 8.127 19.295 -0.838 1.00 92.88 208 LEU A N 1
ATOM 1643 C CA . LEU A 1 208 ? 9.457 18.890 -1.298 1.00 92.88 208 LEU A CA 1
ATOM 1644 C C . LEU A 1 208 ? 10.522 19.938 -0.975 1.00 92.88 208 LEU A C 1
ATOM 1646 O O . LEU A 1 208 ? 11.605 19.556 -0.559 1.00 92.88 208 LEU A O 1
ATOM 1650 N N . ALA A 1 209 ? 10.214 21.229 -1.104 1.00 91.25 209 ALA A N 1
ATOM 1651 C CA . ALA A 1 209 ? 11.144 22.297 -0.744 1.00 91.25 209 ALA A CA 1
ATOM 1652 C C . ALA A 1 209 ? 11.453 22.322 0.754 1.00 91.25 209 ALA A C 1
ATOM 1654 O O . ALA A 1 209 ? 12.598 22.535 1.146 1.00 91.25 209 ALA A O 1
ATOM 1655 N N . PHE A 1 210 ? 10.453 22.053 1.595 1.00 90.81 210 PHE A N 1
ATOM 1656 C CA . PHE A 1 210 ? 10.691 21.911 3.024 1.00 90.81 210 PHE A CA 1
ATOM 1657 C C . PHE A 1 210 ? 11.609 20.718 3.331 1.00 90.81 210 PHE A C 1
ATOM 1659 O O . PHE A 1 210 ? 12.558 20.870 4.094 1.00 90.81 210 PHE A O 1
ATOM 1666 N N . LEU A 1 211 ? 11.361 19.552 2.724 1.00 88.50 211 LEU A N 1
ATOM 1667 C CA . LEU A 1 211 ? 12.197 18.364 2.930 1.00 88.50 211 LEU A CA 1
ATOM 1668 C C . LEU A 1 211 ? 13.625 18.565 2.408 1.00 88.50 211 LEU A C 1
ATOM 1670 O O . LEU A 1 211 ? 14.571 18.168 3.074 1.00 88.50 211 LEU A O 1
ATOM 1674 N N . ASP A 1 212 ? 13.789 19.233 1.267 1.00 88.31 212 ASP A N 1
ATOM 1675 C CA . ASP A 1 212 ? 15.098 19.564 0.688 1.00 88.31 212 ASP A CA 1
ATOM 1676 C C . ASP A 1 212 ? 15.930 20.470 1.605 1.00 88.31 212 ASP A C 1
ATOM 1678 O O . ASP A 1 212 ? 17.146 20.316 1.712 1.00 88.31 212 ASP A O 1
ATOM 1682 N N . ALA A 1 213 ? 15.267 21.372 2.334 1.00 86.19 213 ALA A N 1
ATOM 1683 C CA . ALA A 1 213 ? 15.909 22.212 3.338 1.00 86.19 213 ALA A CA 1
ATOM 1684 C C . ALA A 1 213 ? 16.284 21.455 4.630 1.00 86.19 213 ALA A C 1
ATOM 1686 O O . ALA A 1 213 ? 17.196 21.885 5.334 1.00 86.19 213 ALA A O 1
ATOM 1687 N N . GLU A 1 214 ? 15.587 20.364 4.966 1.00 83.00 214 GLU A N 1
ATOM 1688 C CA . GLU A 1 214 ? 15.817 19.578 6.191 1.00 83.00 214 GLU A CA 1
ATOM 1689 C C . GLU A 1 214 ? 16.782 18.393 5.992 1.00 83.00 214 GLU A C 1
ATOM 1691 O O . GLU A 1 214 ? 17.546 18.077 6.906 1.00 83.00 214 GLU A O 1
ATOM 1696 N N . SER A 1 215 ? 16.761 17.723 4.831 1.00 68.00 215 SER A N 1
ATOM 1697 C CA . SER A 1 215 ? 17.314 16.364 4.662 1.00 68.00 215 SER A CA 1
ATOM 1698 C C . SER A 1 215 ? 18.539 16.222 3.727 1.00 68.00 215 SER A C 1
ATOM 1700 O O . SER A 1 215 ? 18.905 15.091 3.417 1.00 68.00 215 SER A O 1
ATOM 1702 N N . MET A 1 216 ? 19.244 17.296 3.317 1.00 62.25 216 MET A N 1
ATOM 1703 C CA . MET A 1 216 ? 20.212 17.276 2.177 1.00 62.25 216 MET A CA 1
ATOM 1704 C C . MET A 1 216 ? 19.478 16.985 0.830 1.00 62.25 216 MET A C 1
ATOM 1706 O O . MET A 1 216 ? 18.267 16.770 0.866 1.00 62.25 216 MET A O 1
ATOM 1710 N N . PRO A 1 217 ? 20.103 17.057 -0.376 1.00 70.75 217 PRO A N 1
ATOM 1711 C CA . PRO A 1 217 ? 19.326 17.247 -1.602 1.00 70.75 217 PRO A CA 1
ATOM 1712 C C . PRO A 1 217 ? 18.373 16.082 -1.884 1.00 70.75 217 PRO A C 1
ATOM 1714 O O . PRO A 1 217 ? 18.789 14.919 -1.924 1.00 70.75 217 PRO A O 1
ATOM 1717 N N . ILE A 1 218 ? 17.101 16.408 -2.130 1.00 78.06 218 ILE A N 1
ATOM 1718 C CA . ILE A 1 218 ? 16.035 15.427 -2.348 1.00 78.06 218 ILE A CA 1
ATOM 1719 C C . ILE A 1 218 ? 16.367 14.484 -3.501 1.00 78.06 218 ILE A C 1
ATOM 1721 O O . ILE A 1 218 ? 16.677 14.881 -4.629 1.00 78.06 218 ILE A O 1
ATOM 1725 N N . HIS A 1 219 ? 16.239 13.187 -3.234 1.00 78.75 219 HIS A N 1
ATOM 1726 C CA . HIS A 1 219 ? 16.470 12.182 -4.256 1.00 78.75 219 HIS A CA 1
ATOM 1727 C C . HIS A 1 219 ? 15.387 12.244 -5.347 1.00 78.75 219 HIS A C 1
ATOM 1729 O O . HIS A 1 219 ? 14.215 12.508 -5.073 1.00 78.75 219 HIS A O 1
ATOM 1735 N N . ALA A 1 220 ? 15.733 11.907 -6.594 1.00 82.25 220 ALA A N 1
ATOM 1736 C CA . ALA A 1 220 ? 14.804 11.960 -7.733 1.00 82.25 220 ALA A CA 1
ATOM 1737 C C . ALA A 1 220 ? 13.512 11.131 -7.540 1.00 82.25 220 ALA A C 1
ATOM 1739 O O . ALA A 1 220 ? 12.497 11.383 -8.186 1.00 82.25 220 ALA A O 1
ATOM 1740 N N . THR A 1 221 ? 13.535 10.134 -6.652 1.00 83.50 221 THR A N 1
ATOM 1741 C CA . THR A 1 221 ? 12.385 9.298 -6.277 1.00 83.50 221 THR A CA 1
ATOM 1742 C C . THR A 1 221 ? 11.366 10.037 -5.408 1.00 83.50 221 THR A C 1
ATOM 1744 O O . THR A 1 221 ? 10.178 9.733 -5.504 1.00 83.50 221 THR A O 1
ATOM 1747 N N . ALA A 1 222 ? 11.784 11.036 -4.622 1.00 87.44 222 ALA A N 1
ATOM 1748 C CA . ALA A 1 222 ? 10.899 11.821 -3.759 1.00 87.44 222 ALA A CA 1
ATOM 1749 C C . ALA A 1 222 ? 9.806 12.539 -4.566 1.00 87.44 222 ALA A C 1
ATOM 1751 O O . ALA A 1 222 ? 8.638 12.543 -4.174 1.00 87.44 222 ALA A O 1
ATOM 1752 N N . PHE A 1 223 ? 10.155 13.027 -5.761 1.00 90.56 223 PHE A N 1
ATOM 1753 C CA . PHE A 1 223 ? 9.206 13.644 -6.687 1.00 90.56 223 PHE A CA 1
ATOM 1754 C C . PHE A 1 223 ? 8.109 12.691 -7.183 1.00 90.56 223 PHE A C 1
ATOM 1756 O O . PHE A 1 223 ? 7.070 13.152 -7.645 1.00 90.56 223 PHE A O 1
ATOM 1763 N N . TYR A 1 224 ? 8.315 11.374 -7.092 1.00 90.38 224 TYR A N 1
ATOM 1764 C CA . TYR A 1 224 ? 7.287 10.377 -7.392 1.00 90.38 224 TYR A CA 1
ATOM 1765 C C . TYR A 1 224 ? 6.563 9.917 -6.121 1.00 90.38 224 TYR A C 1
ATOM 1767 O O . TYR A 1 224 ? 5.349 9.755 -6.125 1.00 90.38 224 TYR A O 1
ATOM 1775 N N . PHE A 1 225 ? 7.267 9.733 -5.006 1.00 89.00 225 PHE A N 1
ATOM 1776 C CA . PHE A 1 225 ? 6.667 9.223 -3.765 1.00 89.00 225 PHE A CA 1
ATOM 1777 C C . PHE A 1 225 ? 5.647 10.169 -3.133 1.00 89.00 225 PHE A C 1
ATOM 1779 O O . PHE A 1 225 ? 4.741 9.716 -2.434 1.00 89.00 225 PHE A O 1
ATOM 1786 N N . ILE A 1 226 ? 5.723 11.459 -3.451 1.00 91.69 226 ILE A N 1
ATOM 1787 C CA . ILE A 1 226 ? 4.743 12.437 -2.987 1.00 91.69 226 ILE A CA 1
ATOM 1788 C C . ILE A 1 226 ? 3.330 12.203 -3.549 1.00 91.69 226 ILE A C 1
ATOM 1790 O O . ILE A 1 226 ? 2.349 12.572 -2.904 1.00 91.69 226 ILE A O 1
ATOM 1794 N N . PHE A 1 227 ? 3.185 11.550 -4.709 1.00 92.62 227 PHE A N 1
ATOM 1795 C CA . PHE A 1 227 ? 1.876 11.318 -5.332 1.00 92.62 227 PHE A CA 1
ATOM 1796 C C . PHE A 1 227 ? 0.940 10.473 -4.446 1.00 92.62 227 PHE A C 1
ATOM 1798 O O . PHE A 1 227 ? -0.151 10.954 -4.129 1.00 92.62 227 PHE A O 1
ATOM 1805 N N . PRO A 1 228 ? 1.319 9.253 -4.004 1.00 92.81 228 PRO A N 1
ATOM 1806 C CA . PRO A 1 228 ? 0.531 8.478 -3.047 1.00 92.81 228 PRO A CA 1
ATOM 1807 C C . PRO A 1 228 ? 0.114 9.275 -1.806 1.00 92.81 228 PRO A C 1
ATOM 1809 O O . PRO A 1 228 ? -1.049 9.204 -1.407 1.00 92.81 228 PRO A O 1
ATOM 1812 N N . ALA A 1 229 ? 1.025 10.062 -1.224 1.00 92.06 229 ALA A N 1
ATOM 1813 C CA . ALA A 1 229 ? 0.730 10.881 -0.051 1.00 92.06 229 ALA A CA 1
ATOM 1814 C C . ALA A 1 229 ? -0.328 11.954 -0.367 1.00 92.06 229 ALA A C 1
ATOM 1816 O O . ALA A 1 229 ? -1.346 12.043 0.320 1.00 92.06 229 ALA A O 1
ATOM 1817 N N . LEU A 1 230 ? -0.170 12.702 -1.461 1.00 92.12 230 LEU A N 1
ATOM 1818 C CA . LEU A 1 230 ? -1.155 13.702 -1.886 1.00 92.12 230 LEU A CA 1
ATOM 1819 C C . LEU A 1 230 ? -2.537 13.085 -2.125 1.00 92.12 230 LEU A C 1
ATOM 1821 O O . LEU A 1 230 ? -3.544 13.626 -1.666 1.00 92.12 230 LEU A O 1
ATOM 1825 N N . PHE A 1 231 ? -2.610 11.918 -2.770 1.00 90.56 231 PHE A N 1
ATOM 1826 C CA . PHE A 1 231 ? -3.882 11.217 -2.971 1.00 90.56 231 PHE A CA 1
ATOM 1827 C C . PHE A 1 231 ? -4.506 10.689 -1.672 1.00 90.56 231 PHE A C 1
ATOM 1829 O O . PHE A 1 231 ? -5.733 10.574 -1.598 1.00 90.56 231 PHE A O 1
ATOM 1836 N N . ALA A 1 232 ? -3.699 10.360 -0.662 1.00 89.56 232 ALA A N 1
ATOM 1837 C CA . ALA A 1 232 ? -4.179 9.872 0.627 1.00 89.56 232 ALA A CA 1
ATOM 1838 C C . ALA A 1 232 ? -4.685 10.996 1.545 1.00 89.56 232 ALA A C 1
ATOM 1840 O O . ALA A 1 232 ? -5.730 10.828 2.175 1.00 89.56 232 ALA A O 1
ATOM 1841 N N . TYR A 1 233 ? -3.975 12.127 1.613 1.00 88.38 233 TYR A N 1
ATOM 1842 C CA . TYR A 1 233 ? -4.220 13.166 2.623 1.00 88.38 233 TYR A CA 1
ATOM 1843 C C . TYR A 1 233 ? -4.987 14.388 2.095 1.00 88.38 233 TYR A C 1
ATOM 1845 O O . TYR A 1 233 ? -5.776 14.966 2.840 1.00 88.38 233 TYR A O 1
ATOM 1853 N N . ARG A 1 234 ? -4.841 14.772 0.814 1.00 80.25 234 ARG A N 1
ATOM 1854 C CA . ARG A 1 234 ? -5.375 16.057 0.314 1.00 80.25 234 ARG A CA 1
ATOM 1855 C C . ARG A 1 234 ? -6.904 16.124 0.249 1.00 80.25 234 ARG A C 1
ATOM 1857 O O . ARG A 1 234 ? -7.485 17.179 0.462 1.00 80.25 234 ARG A O 1
ATOM 1864 N N . ARG A 1 235 ? -7.587 15.007 -0.027 1.00 69.06 235 ARG A N 1
ATOM 1865 C CA . ARG A 1 235 ? -9.059 14.967 -0.195 1.00 69.06 235 ARG A CA 1
ATOM 1866 C C . ARG A 1 235 ? -9.836 14.811 1.123 1.00 69.06 235 ARG A C 1
ATOM 1868 O O . ARG A 1 235 ? -10.951 14.289 1.125 1.00 69.06 235 ARG A O 1
ATOM 1875 N N . GLY A 1 236 ? -9.240 15.206 2.247 1.00 66.88 236 GLY A N 1
ATOM 1876 C CA . GLY A 1 236 ? -9.863 15.146 3.568 1.00 66.88 236 GLY A CA 1
ATOM 1877 C C . GLY A 1 236 ? -10.705 16.388 3.902 1.00 66.88 236 GLY A C 1
ATOM 1878 O O . GLY A 1 236 ? -10.557 17.425 3.268 1.00 66.88 236 GLY A O 1
ATOM 1879 N N . PRO A 1 237 ? -11.573 16.318 4.928 1.00 62.06 237 PRO A N 1
ATOM 1880 C CA . PRO A 1 237 ? -12.285 17.483 5.467 1.00 62.06 237 PRO A CA 1
ATOM 1881 C C . PRO A 1 237 ? -11.401 18.411 6.326 1.00 62.06 237 PRO A C 1
ATOM 1883 O O . PRO A 1 237 ? -11.916 19.361 6.909 1.00 62.06 237 PRO A O 1
ATOM 1886 N N . GLU A 1 238 ? -10.118 18.086 6.486 1.00 70.56 238 GLU A N 1
ATOM 1887 C CA . GLU A 1 238 ? -9.168 18.814 7.331 1.00 70.56 238 GLU A CA 1
ATOM 1888 C C . GLU A 1 238 ? -8.687 20.096 6.642 1.00 70.56 238 GLU A C 1
ATOM 1890 O O . GLU A 1 238 ? -8.799 20.257 5.424 1.00 70.56 238 GLU A O 1
ATOM 1895 N N . LYS A 1 239 ? -8.135 21.027 7.426 1.00 82.19 239 LYS A N 1
ATOM 1896 C CA . LYS A 1 239 ? -7.513 22.227 6.865 1.00 82.19 239 LYS A CA 1
ATOM 1897 C C . LYS A 1 239 ? -6.310 21.816 6.017 1.00 82.19 239 LYS A C 1
ATOM 1899 O O . LYS A 1 239 ? -5.586 20.885 6.366 1.00 82.19 239 LYS A O 1
ATOM 1904 N N . ARG A 1 240 ? -6.044 22.562 4.940 1.00 85.00 240 ARG A N 1
ATOM 1905 C CA . ARG A 1 240 ? -4.886 22.332 4.057 1.00 85.00 240 ARG A CA 1
ATOM 1906 C C . ARG A 1 240 ? -3.566 22.227 4.835 1.00 85.00 240 ARG A C 1
ATOM 1908 O O . ARG A 1 240 ? -2.755 21.366 4.520 1.00 85.00 240 ARG A O 1
ATOM 1915 N N . SER A 1 241 ? -3.376 23.049 5.871 1.00 84.69 241 SER A N 1
ATOM 1916 C CA . SER A 1 241 ? -2.194 23.007 6.746 1.00 84.69 241 SER A CA 1
ATOM 1917 C C . SER A 1 241 ? -1.987 21.639 7.402 1.00 84.69 241 SER A C 1
ATOM 1919 O O . SER A 1 241 ? -0.865 21.138 7.446 1.00 84.69 241 SER A O 1
ATOM 1921 N N . ASP A 1 242 ? -3.063 21.016 7.879 1.00 85.38 242 ASP A N 1
ATOM 1922 C CA . ASP A 1 242 ? -3.007 19.732 8.580 1.00 85.38 242 ASP A CA 1
ATOM 1923 C C . ASP A 1 242 ? -2.711 18.602 7.590 1.00 85.38 242 ASP A C 1
ATOM 1925 O O . ASP A 1 242 ? -1.859 17.754 7.853 1.00 85.38 242 ASP A O 1
ATOM 1929 N N . ALA A 1 243 ? -3.337 18.649 6.409 1.00 88.25 243 ALA A N 1
ATOM 1930 C CA . ALA A 1 243 ? -3.074 17.700 5.332 1.00 88.25 243 ALA A CA 1
ATOM 1931 C C . ALA A 1 243 ? -1.614 17.767 4.854 1.00 88.25 243 ALA A C 1
ATOM 1933 O O . ALA A 1 243 ? -0.969 16.731 4.714 1.00 88.25 243 ALA A O 1
ATOM 1934 N N . LEU A 1 244 ? -1.069 18.973 4.646 1.00 91.50 244 LEU A N 1
ATOM 1935 C CA . LEU A 1 244 ? 0.337 19.162 4.273 1.00 91.50 244 LEU A CA 1
ATOM 1936 C C . LEU A 1 244 ? 1.289 18.654 5.353 1.00 91.50 244 LEU A C 1
ATOM 1938 O O . LEU A 1 244 ? 2.283 18.007 5.035 1.00 91.50 244 LEU A O 1
ATOM 1942 N N . THR A 1 245 ? 0.958 18.891 6.620 1.00 90.25 245 THR A N 1
ATOM 1943 C CA . THR A 1 245 ? 1.749 18.395 7.748 1.00 90.25 245 THR A CA 1
ATOM 1944 C C . THR A 1 245 ? 1.835 16.866 7.736 1.00 90.25 245 THR A C 1
ATOM 1946 O O . THR A 1 245 ? 2.920 16.304 7.870 1.00 90.25 245 THR A O 1
ATOM 1949 N N . ASP A 1 246 ? 0.714 16.180 7.512 1.00 89.44 246 ASP A N 1
ATOM 1950 C CA . ASP A 1 246 ? 0.702 14.719 7.426 1.00 89.44 246 ASP A CA 1
ATOM 1951 C C . ASP A 1 246 ? 1.446 14.191 6.189 1.00 89.44 246 ASP A C 1
ATOM 1953 O O . ASP A 1 246 ? 2.079 13.137 6.254 1.00 89.44 246 ASP A O 1
ATOM 1957 N N . ILE A 1 247 ? 1.406 14.918 5.067 1.00 92.19 247 ILE A N 1
ATOM 1958 C CA . ILE A 1 247 ? 2.178 14.571 3.866 1.00 92.19 247 ILE A CA 1
ATOM 1959 C C . ILE A 1 247 ? 3.683 14.684 4.144 1.00 92.19 247 ILE A C 1
ATOM 1961 O O . ILE A 1 247 ? 4.441 13.805 3.738 1.00 92.19 247 ILE A O 1
ATOM 1965 N N . VAL A 1 248 ? 4.124 15.728 4.850 1.00 91.44 248 VAL A N 1
ATOM 1966 C CA . VAL A 1 248 ? 5.533 15.902 5.235 1.00 91.44 248 VAL A CA 1
ATOM 1967 C C . VAL A 1 248 ? 5.988 14.784 6.166 1.00 91.44 248 VAL A C 1
ATOM 1969 O O . VAL A 1 248 ? 7.032 14.185 5.916 1.00 91.44 248 VAL A O 1
ATOM 1972 N N . GLU A 1 249 ? 5.202 14.451 7.195 1.00 88.94 249 GLU A N 1
ATOM 1973 C CA . GLU A 1 249 ? 5.506 13.318 8.078 1.00 88.94 249 GLU A CA 1
ATOM 1974 C C . GLU A 1 249 ? 5.613 12.007 7.298 1.00 88.94 249 GLU A C 1
ATOM 1976 O O . GLU A 1 249 ? 6.581 11.270 7.476 1.00 88.94 249 GLU A O 1
ATOM 1981 N N . HIS A 1 250 ? 4.659 11.746 6.398 1.00 89.12 250 HIS A N 1
ATOM 1982 C CA . HIS A 1 250 ? 4.674 10.571 5.534 1.00 89.12 250 HIS A CA 1
ATOM 1983 C C . HIS A 1 250 ? 5.978 10.499 4.738 1.00 89.12 250 HIS A C 1
ATOM 1985 O O . HIS A 1 250 ? 6.669 9.484 4.769 1.00 89.12 250 HIS A O 1
ATOM 1991 N N . MET A 1 251 ? 6.330 11.573 4.034 1.00 88.56 251 MET A N 1
ATOM 1992 C CA . MET A 1 251 ? 7.520 11.615 3.186 1.00 88.56 251 MET A CA 1
ATOM 1993 C C . MET A 1 251 ? 8.813 11.474 3.999 1.00 88.56 251 MET A C 1
ATOM 1995 O O . MET A 1 251 ? 9.688 10.699 3.615 1.00 88.56 251 MET A O 1
ATOM 1999 N N . ALA A 1 252 ? 8.907 12.136 5.152 1.00 85.62 252 ALA A N 1
ATOM 2000 C CA . ALA A 1 252 ? 10.053 12.022 6.050 1.00 85.62 252 ALA A CA 1
ATOM 2001 C C . ALA A 1 252 ? 10.187 10.616 6.656 1.00 85.62 252 ALA A C 1
ATOM 2003 O O . ALA A 1 252 ? 11.299 10.104 6.803 1.00 85.62 252 ALA A O 1
ATOM 2004 N N . ALA A 1 253 ? 9.067 9.963 6.982 1.00 82.50 253 ALA A N 1
ATOM 2005 C CA . ALA A 1 253 ? 9.058 8.577 7.435 1.00 82.50 253 ALA A CA 1
ATOM 2006 C C . ALA A 1 253 ? 9.560 7.627 6.339 1.00 82.50 253 ALA A C 1
ATOM 2008 O O . ALA A 1 253 ? 10.332 6.715 6.635 1.00 82.50 253 ALA A O 1
ATOM 2009 N N . LEU A 1 254 ? 9.167 7.853 5.077 1.00 79.69 254 LEU A N 1
ATOM 2010 C CA . LEU A 1 254 ? 9.656 7.060 3.946 1.00 79.69 254 LEU A CA 1
ATOM 2011 C C . LEU A 1 254 ? 11.163 7.197 3.744 1.00 79.69 254 LEU A C 1
ATOM 2013 O O . LEU A 1 254 ? 11.848 6.200 3.508 1.00 79.69 254 LEU A O 1
ATOM 2017 N N . GLU A 1 255 ? 11.652 8.433 3.820 1.00 76.44 255 GLU A N 1
ATOM 2018 C CA . GLU A 1 255 ? 13.063 8.766 3.670 1.00 76.44 255 GLU A CA 1
ATOM 2019 C C . GLU A 1 255 ? 13.896 8.108 4.775 1.00 76.44 255 GLU A C 1
ATOM 2021 O O . GLU A 1 255 ? 14.809 7.341 4.479 1.00 76.44 255 GLU A O 1
ATOM 2026 N N . ARG A 1 256 ? 13.522 8.292 6.050 1.00 70.19 256 ARG A N 1
ATOM 2027 C CA . ARG A 1 256 ? 14.242 7.695 7.192 1.00 70.19 256 ARG A CA 1
ATOM 2028 C C . ARG A 1 256 ? 14.271 6.181 7.175 1.00 70.19 256 ARG A C 1
ATOM 2030 O O . ARG A 1 256 ? 15.255 5.568 7.582 1.00 70.19 256 ARG A O 1
ATOM 2037 N N . ALA A 1 257 ? 13.161 5.574 6.781 1.00 65.50 257 ALA A N 1
ATOM 2038 C CA . ALA A 1 257 ? 13.050 4.132 6.770 1.00 65.50 257 ALA A CA 1
ATOM 2039 C C . ALA A 1 257 ? 13.689 3.497 5.529 1.00 65.50 257 ALA A C 1
ATOM 2041 O O . ALA A 1 257 ? 13.653 2.274 5.389 1.00 65.50 257 ALA A O 1
ATOM 2042 N N . ASN A 1 258 ? 14.319 4.308 4.668 1.00 60.91 258 ASN A N 1
ATOM 2043 C CA . ASN A 1 258 ? 15.143 3.844 3.562 1.00 60.91 258 ASN A CA 1
ATOM 2044 C C . ASN A 1 258 ? 14.392 2.891 2.621 1.00 60.91 258 ASN A C 1
ATOM 2046 O O . ASN A 1 258 ? 14.959 1.948 2.070 1.00 60.91 258 ASN A O 1
ATOM 2050 N N . TYR A 1 259 ? 13.096 3.140 2.414 1.00 64.38 259 TYR A N 1
ATOM 2051 C CA . TYR A 1 259 ? 12.222 2.247 1.649 1.00 64.38 259 TYR A CA 1
ATOM 2052 C C . TYR A 1 259 ? 12.496 2.241 0.133 1.00 64.38 259 TYR A C 1
ATOM 2054 O O . TYR A 1 259 ? 11.817 1.534 -0.613 1.00 64.38 259 TYR A O 1
ATOM 2062 N N . VAL A 1 260 ? 13.511 2.977 -0.339 1.00 58.97 260 VAL A N 1
ATOM 2063 C CA . VAL A 1 260 ? 14.064 2.800 -1.686 1.00 58.97 260 VAL A CA 1
ATOM 2064 C C . VAL A 1 260 ? 15.133 1.709 -1.653 1.00 58.97 260 VAL A C 1
ATOM 2066 O O . VAL A 1 260 ? 16.302 1.968 -1.367 1.00 58.97 260 VAL A O 1
ATOM 2069 N N . LEU A 1 261 ? 14.735 0.484 -1.998 1.00 57.12 261 LEU A N 1
ATOM 2070 C CA . LEU A 1 261 ? 15.604 -0.699 -1.943 1.00 57.12 261 LEU A CA 1
ATOM 2071 C C . LEU A 1 261 ? 16.929 -0.541 -2.704 1.00 57.12 261 LEU A C 1
ATOM 2073 O O . LEU A 1 261 ? 17.929 -1.112 -2.290 1.00 57.12 261 LEU A O 1
ATOM 2077 N N . THR A 1 262 ? 16.955 0.212 -3.808 1.00 51.47 262 THR A N 1
ATOM 2078 C CA . THR A 1 262 ? 18.139 0.343 -4.674 1.00 51.47 262 THR A CA 1
ATOM 2079 C C . THR A 1 262 ? 19.160 1.379 -4.210 1.00 51.47 262 THR A C 1
ATOM 2081 O O . THR A 1 262 ? 20.298 1.328 -4.668 1.00 51.47 262 THR A O 1
ATOM 2084 N N . LEU A 1 263 ? 18.783 2.316 -3.335 1.00 52.81 263 LEU A N 1
ATOM 2085 C CA . LEU A 1 263 ? 19.623 3.474 -3.000 1.00 52.81 263 LEU A CA 1
ATOM 2086 C C . LEU A 1 263 ? 20.374 3.339 -1.681 1.00 52.81 263 LEU A C 1
ATOM 2088 O O . LEU A 1 263 ? 21.346 4.057 -1.471 1.00 52.81 263 LEU A O 1
ATOM 2092 N N . VAL A 1 264 ? 19.928 2.447 -0.797 1.00 54.78 264 VAL A N 1
ATOM 2093 C CA . VAL A 1 264 ? 20.384 2.461 0.597 1.00 54.78 264 VAL A CA 1
ATOM 2094 C C . VAL A 1 264 ? 21.141 1.193 0.971 1.00 54.78 264 VAL A C 1
ATOM 2096 O O . VAL A 1 264 ? 22.178 1.280 1.621 1.00 54.78 264 VAL A O 1
ATOM 2099 N N . ASP A 1 265 ? 20.675 0.016 0.542 1.00 65.00 265 ASP A N 1
ATOM 2100 C CA . ASP A 1 265 ? 21.282 -1.244 0.966 1.00 65.00 265 ASP A CA 1
ATOM 2101 C C . ASP A 1 265 ? 21.277 -2.300 -0.147 1.00 65.00 265 ASP A C 1
ATOM 2103 O O . ASP A 1 265 ? 20.246 -2.880 -0.509 1.00 65.00 265 ASP A O 1
ATOM 2107 N N . GLN A 1 266 ? 22.476 -2.597 -0.660 1.00 71.81 266 GLN A N 1
ATOM 2108 C CA . GLN A 1 266 ? 22.679 -3.670 -1.633 1.00 71.81 266 GLN A CA 1
ATOM 2109 C C . GLN A 1 266 ? 22.198 -5.027 -1.101 1.00 71.81 266 GLN A C 1
ATOM 2111 O O . GLN A 1 266 ? 21.773 -5.867 -1.897 1.00 71.81 266 GLN A O 1
ATOM 2116 N N . GLN A 1 267 ? 22.222 -5.263 0.213 1.00 74.88 267 GLN A N 1
ATOM 2117 C CA . GLN A 1 267 ? 21.771 -6.510 0.824 1.00 74.88 267 GLN A CA 1
ATOM 2118 C C . GLN A 1 267 ? 20.242 -6.637 0.809 1.00 74.88 267 GLN A C 1
ATOM 2120 O O . GLN A 1 267 ? 19.723 -7.693 0.426 1.00 74.88 267 GLN A O 1
ATOM 2125 N N . MET A 1 268 ? 19.503 -5.571 1.135 1.00 75.06 268 MET A N 1
ATOM 2126 C CA . MET A 1 268 ? 18.045 -5.543 0.969 1.00 75.06 268 MET A CA 1
ATOM 2127 C C . MET A 1 268 ? 17.633 -5.717 -0.494 1.00 75.06 268 MET A C 1
ATOM 2129 O O . MET A 1 268 ? 16.749 -6.528 -0.785 1.00 75.06 268 MET A O 1
ATOM 2133 N N . PHE A 1 269 ? 18.303 -5.036 -1.429 1.00 79.38 269 PHE A N 1
ATOM 2134 C CA . PHE A 1 269 ? 18.032 -5.220 -2.856 1.00 79.38 269 PHE A CA 1
ATOM 2135 C C . PHE A 1 269 ? 18.320 -6.655 -3.320 1.00 79.38 269 PHE A C 1
ATOM 2137 O O . PHE A 1 269 ? 17.504 -7.264 -4.011 1.00 79.38 269 PHE A O 1
ATOM 2144 N N . THR A 1 270 ? 19.438 -7.238 -2.880 1.00 82.25 270 THR A N 1
ATOM 2145 C CA . THR A 1 270 ? 19.779 -8.640 -3.163 1.00 82.25 270 THR A CA 1
ATOM 2146 C C . THR A 1 270 ? 18.699 -9.583 -2.636 1.00 82.25 270 THR A C 1
ATOM 2148 O O . THR A 1 270 ? 18.244 -10.468 -3.355 1.00 82.25 270 THR A O 1
ATOM 2151 N N . THR A 1 271 ? 18.228 -9.364 -1.407 1.00 84.06 271 THR A N 1
ATOM 2152 C CA . THR A 1 271 ? 17.164 -10.170 -0.788 1.00 84.06 271 THR A CA 1
ATOM 2153 C C . THR A 1 271 ? 15.853 -10.065 -1.567 1.00 84.06 271 THR A C 1
ATOM 2155 O O . THR A 1 271 ? 15.186 -11.076 -1.800 1.00 84.06 271 THR A O 1
ATOM 2158 N N . PHE A 1 272 ? 15.494 -8.858 -2.012 1.00 86.75 272 PHE A N 1
ATOM 2159 C CA . PHE A 1 272 ? 14.346 -8.632 -2.887 1.00 86.75 272 PHE A CA 1
ATOM 2160 C C . PHE A 1 272 ? 14.479 -9.417 -4.197 1.00 86.75 272 PHE A C 1
ATOM 2162 O O . PHE A 1 272 ? 13.554 -10.150 -4.547 1.00 86.75 272 PHE A O 1
ATOM 2169 N N . VAL A 1 273 ? 15.621 -9.314 -4.886 1.00 88.88 273 VAL A N 1
ATOM 2170 C CA . VAL A 1 273 ? 15.866 -10.007 -6.160 1.00 88.88 273 VAL A CA 1
ATOM 2171 C C . VAL A 1 273 ? 15.784 -11.519 -5.992 1.00 88.88 273 VAL A C 1
ATOM 2173 O O . VAL A 1 273 ? 15.072 -12.167 -6.754 1.00 88.88 273 VAL A O 1
ATOM 2176 N N . ILE A 1 274 ? 16.461 -12.075 -4.982 1.00 89.81 274 ILE A N 1
ATOM 2177 C CA . ILE A 1 274 ? 16.448 -13.517 -4.698 1.00 89.81 274 ILE A CA 1
ATOM 2178 C C . ILE A 1 274 ? 15.011 -14.000 -4.508 1.00 89.81 274 ILE A C 1
ATOM 2180 O O . ILE A 1 274 ? 14.604 -15.011 -5.079 1.00 89.81 274 ILE A O 1
ATOM 2184 N N . ARG A 1 275 ? 14.223 -13.261 -3.720 1.00 90.75 275 ARG A N 1
ATOM 2185 C CA . ARG A 1 275 ? 12.839 -13.630 -3.427 1.00 90.75 275 ARG A CA 1
ATOM 2186 C C . ARG A 1 275 ? 11.930 -13.483 -4.643 1.00 90.75 275 ARG A C 1
ATOM 2188 O O . ARG A 1 275 ? 11.091 -14.348 -4.858 1.00 90.75 275 ARG A O 1
ATOM 2195 N N . LEU A 1 276 ? 12.100 -12.422 -5.432 1.00 92.44 276 LEU A N 1
ATOM 2196 C CA . LEU A 1 276 ? 11.359 -12.202 -6.674 1.00 92.44 276 LEU A CA 1
ATOM 2197 C C . LEU A 1 276 ? 11.633 -13.320 -7.687 1.00 92.44 276 LEU A C 1
ATOM 2199 O O . LEU A 1 276 ? 10.692 -13.869 -8.254 1.00 92.44 276 LEU A O 1
ATOM 2203 N N . ASP A 1 277 ? 12.905 -13.665 -7.891 1.00 93.69 277 ASP A N 1
ATOM 2204 C CA . ASP A 1 277 ? 13.326 -14.719 -8.815 1.00 93.69 277 ASP A CA 1
ATOM 2205 C C . ASP A 1 277 ? 12.764 -16.084 -8.391 1.00 93.69 277 ASP A C 1
ATOM 2207 O O . ASP A 1 277 ? 12.101 -16.758 -9.183 1.00 93.69 277 ASP A O 1
ATOM 2211 N N . ALA A 1 278 ? 12.937 -16.442 -7.113 1.00 93.69 278 ALA A N 1
ATOM 2212 C CA . ALA A 1 278 ? 12.449 -17.698 -6.556 1.00 93.69 278 ALA A CA 1
ATOM 2213 C C . ALA A 1 278 ? 10.917 -17.812 -6.610 1.00 93.69 278 ALA A C 1
ATOM 2215 O O . ALA A 1 278 ? 10.393 -18.835 -7.062 1.00 93.69 278 ALA A O 1
ATOM 2216 N N . ASP A 1 279 ? 10.192 -16.770 -6.187 1.00 93.75 279 ASP A N 1
ATOM 2217 C CA . ASP A 1 279 ? 8.729 -16.774 -6.202 1.00 93.75 279 ASP A CA 1
ATOM 2218 C C . ASP A 1 279 ? 8.201 -16.872 -7.637 1.00 93.75 279 ASP A C 1
ATOM 2220 O O . ASP A 1 279 ? 7.305 -17.671 -7.901 1.00 93.75 279 ASP A O 1
ATOM 2224 N N . LEU A 1 280 ? 8.754 -16.105 -8.582 1.00 93.94 280 LEU A N 1
ATOM 2225 C CA . LEU A 1 280 ? 8.278 -16.126 -9.964 1.00 93.94 280 LEU A CA 1
ATOM 2226 C C . LEU A 1 280 ? 8.526 -17.486 -10.623 1.00 93.94 280 LEU A C 1
ATOM 2228 O O . LEU A 1 280 ? 7.621 -18.031 -11.255 1.00 93.94 280 LEU A O 1
ATOM 2232 N N . LYS A 1 281 ? 9.709 -18.071 -10.401 1.00 94.56 281 LYS A N 1
ATOM 2233 C CA . LYS A 1 281 ? 10.058 -19.414 -10.877 1.00 94.56 281 LYS A CA 1
ATOM 2234 C C . LYS A 1 281 ? 9.118 -20.486 -10.329 1.00 94.56 281 LYS A C 1
ATOM 2236 O O . LYS A 1 281 ? 8.727 -21.391 -11.063 1.00 94.56 281 LYS A O 1
ATOM 2241 N N . ALA A 1 282 ? 8.743 -20.383 -9.054 1.00 93.62 282 ALA A N 1
ATOM 2242 C CA . ALA A 1 282 ? 7.844 -21.334 -8.408 1.00 93.62 282 ALA A CA 1
ATOM 2243 C C . ALA A 1 282 ? 6.371 -21.147 -8.813 1.00 93.62 282 ALA A C 1
ATOM 2245 O O . ALA A 1 282 ? 5.625 -22.123 -8.882 1.00 93.62 282 ALA A O 1
ATOM 2246 N N . LYS A 1 283 ? 5.928 -19.904 -9.035 1.00 92.50 283 LYS A N 1
ATOM 2247 C CA . LYS A 1 283 ? 4.508 -19.562 -9.215 1.00 92.50 283 LYS A CA 1
ATOM 2248 C C . LYS A 1 283 ? 4.059 -19.507 -10.672 1.00 92.50 283 LYS A C 1
ATOM 2250 O O . LYS A 1 283 ? 2.911 -19.850 -10.943 1.00 92.50 283 LYS A O 1
ATOM 2255 N N . ASP A 1 284 ? 4.928 -19.099 -11.594 1.00 94.19 284 ASP A N 1
ATOM 2256 C CA . ASP A 1 284 ? 4.639 -19.097 -13.032 1.00 94.19 284 ASP A CA 1
ATOM 2257 C C . ASP A 1 284 ? 5.893 -19.478 -13.843 1.00 94.19 284 ASP A C 1
ATOM 2259 O O . ASP A 1 284 ? 6.583 -18.615 -14.399 1.00 94.19 284 ASP A O 1
ATOM 2263 N N . PRO A 1 285 ? 6.214 -20.783 -13.926 1.00 94.75 285 PRO A N 1
ATOM 2264 C CA . PRO A 1 285 ? 7.425 -21.253 -14.595 1.00 94.75 285 PRO A CA 1
ATOM 2265 C C . PRO A 1 285 ? 7.423 -20.972 -16.105 1.00 94.75 285 PRO A C 1
ATOM 2267 O O . PRO A 1 285 ? 8.489 -20.870 -16.709 1.00 94.75 285 PRO A O 1
ATOM 2270 N N . GLU A 1 286 ? 6.253 -20.845 -16.738 1.00 94.94 286 GLU A N 1
ATOM 2271 C CA . GLU A 1 286 ? 6.162 -20.498 -18.162 1.00 94.94 286 GLU A CA 1
ATOM 2272 C C . GLU A 1 286 ? 6.563 -19.045 -18.402 1.00 94.94 286 GLU A C 1
ATOM 2274 O O . GLU A 1 286 ? 7.365 -18.768 -19.294 1.00 94.94 286 GLU A O 1
ATOM 2279 N N . LEU A 1 287 ? 6.053 -18.125 -17.580 1.00 94.00 287 LEU A N 1
ATOM 2280 C CA . LEU A 1 287 ? 6.446 -16.722 -17.647 1.00 94.00 287 LEU A CA 1
ATOM 2281 C C . LEU A 1 287 ? 7.927 -16.540 -17.290 1.00 94.00 287 LEU A C 1
ATOM 2283 O O . LEU A 1 287 ? 8.633 -15.783 -17.958 1.00 94.00 287 LEU A O 1
ATOM 2287 N N . TYR A 1 288 ? 8.422 -17.280 -16.295 1.00 95.38 288 TYR A N 1
ATOM 2288 C CA . TYR A 1 288 ? 9.834 -17.254 -15.916 1.00 95.38 288 TYR A CA 1
ATOM 2289 C C . TYR A 1 288 ? 10.759 -17.658 -17.077 1.00 95.38 288 TYR A C 1
ATOM 2291 O O . TYR A 1 288 ? 11.748 -16.974 -17.333 1.00 95.38 288 TYR A O 1
ATOM 2299 N N . LYS A 1 289 ? 10.402 -18.685 -17.864 1.00 94.12 289 LYS A N 1
ATOM 2300 C CA . LYS A 1 289 ? 11.166 -19.082 -19.066 1.00 94.12 289 LYS A CA 1
ATOM 2301 C C . LYS A 1 289 ? 11.266 -17.970 -20.113 1.00 94.12 289 LYS A C 1
ATOM 2303 O O . LYS A 1 289 ? 12.269 -17.876 -20.821 1.00 94.12 289 LYS A O 1
ATOM 2308 N N . VAL A 1 290 ? 10.235 -17.133 -20.246 1.00 92.81 290 VAL A N 1
ATOM 2309 C CA . VAL A 1 290 ? 10.287 -15.970 -21.148 1.00 92.81 290 VAL A CA 1
ATOM 2310 C C . VAL A 1 290 ? 11.286 -14.941 -20.626 1.00 92.81 290 VAL A C 1
ATOM 2312 O O . VAL A 1 290 ? 12.103 -14.446 -21.398 1.00 92.81 290 VAL A O 1
ATOM 2315 N N . ILE A 1 291 ? 11.283 -14.674 -19.320 1.00 91.75 291 ILE A N 1
ATOM 2316 C CA . ILE A 1 291 ? 12.233 -13.757 -18.675 1.00 91.75 291 ILE A CA 1
ATOM 2317 C C . ILE A 1 291 ? 13.671 -14.277 -18.791 1.00 91.75 291 ILE A C 1
ATOM 2319 O O . ILE A 1 291 ? 14.573 -13.498 -19.091 1.00 91.75 291 ILE A O 1
ATOM 2323 N N . GLU A 1 292 ? 13.898 -15.585 -18.633 1.00 92.50 292 GLU A N 1
ATOM 2324 C CA . GLU A 1 292 ? 15.205 -16.209 -18.881 1.00 92.50 292 GLU A CA 1
ATOM 2325 C C . GLU A 1 292 ? 15.673 -15.993 -20.323 1.00 92.50 292 GLU A C 1
ATOM 2327 O O . GLU A 1 292 ? 16.817 -15.593 -20.544 1.00 92.50 292 GLU A O 1
ATOM 2332 N N . ARG A 1 293 ? 14.792 -16.195 -21.310 1.00 90.75 293 ARG A N 1
ATOM 2333 C CA . ARG A 1 293 ? 15.117 -15.963 -22.724 1.00 90.75 293 ARG A CA 1
ATOM 2334 C C . ARG A 1 293 ? 15.488 -14.503 -22.988 1.00 90.75 293 ARG A C 1
ATOM 2336 O O . ARG A 1 293 ? 16.519 -14.247 -23.602 1.00 90.75 293 ARG A O 1
ATOM 2343 N N . VAL A 1 294 ? 14.685 -13.565 -22.484 1.00 88.81 294 VAL A N 1
ATOM 2344 C CA . VAL A 1 294 ? 14.928 -12.116 -22.592 1.00 88.81 294 VAL A CA 1
ATOM 2345 C C . VAL A 1 294 ? 16.245 -11.718 -21.911 1.00 88.81 294 VAL A C 1
ATOM 2347 O O . VAL A 1 294 ? 17.015 -10.919 -22.440 1.00 88.81 294 VAL A O 1
ATOM 2350 N N . SER A 1 295 ? 16.546 -12.317 -20.758 1.00 88.75 295 SER A N 1
ATOM 2351 C CA . SER A 1 295 ? 17.811 -12.133 -20.039 1.00 88.75 295 SER A CA 1
ATOM 2352 C C . SER A 1 295 ? 19.019 -12.620 -20.849 1.00 88.75 295 SER A C 1
ATOM 2354 O O . SER A 1 295 ? 20.064 -11.968 -20.860 1.00 88.75 295 SER A O 1
ATOM 2356 N N . ILE A 1 296 ? 18.904 -13.758 -21.540 1.00 87.31 296 ILE A N 1
ATOM 2357 C CA . ILE A 1 296 ? 19.967 -14.279 -22.413 1.00 87.31 296 ILE A CA 1
ATOM 2358 C C . ILE A 1 296 ? 20.159 -13.368 -23.629 1.00 87.31 296 ILE A C 1
ATOM 2360 O O . ILE A 1 296 ? 21.296 -13.002 -23.920 1.00 87.31 296 ILE A O 1
ATOM 2364 N N . GLU A 1 297 ? 19.072 -12.957 -24.290 1.00 85.00 297 GLU A N 1
ATOM 2365 C CA . GLU A 1 297 ? 19.103 -12.020 -25.422 1.00 85.00 297 GLU A CA 1
ATOM 2366 C C . GLU A 1 297 ? 19.875 -10.747 -25.044 1.00 85.00 297 GLU A C 1
ATOM 2368 O O . GLU A 1 297 ? 20.889 -10.434 -25.669 1.00 85.00 297 GLU A O 1
ATOM 2373 N N . ARG A 1 298 ? 19.489 -10.079 -23.949 1.00 80.19 298 ARG A N 1
ATOM 2374 C CA . ARG A 1 298 ? 20.155 -8.854 -23.473 1.00 80.19 298 ARG A CA 1
ATOM 2375 C C . ARG A 1 298 ? 21.635 -9.041 -23.157 1.00 80.19 298 ARG A C 1
ATOM 2377 O O . ARG A 1 298 ? 22.443 -8.186 -23.513 1.00 80.19 298 ARG A O 1
ATOM 2384 N N . ARG A 1 299 ? 22.005 -10.158 -22.520 1.00 78.12 299 ARG A N 1
ATOM 2385 C CA . ARG A 1 299 ? 23.412 -10.465 -22.213 1.00 78.12 299 ARG A CA 1
ATOM 2386 C C . ARG A 1 299 ? 24.229 -10.760 -23.473 1.00 78.12 299 ARG A C 1
ATOM 2388 O O . ARG A 1 299 ? 25.394 -10.383 -23.532 1.00 78.12 299 ARG A O 1
ATOM 2395 N N . SER A 1 300 ? 23.626 -11.401 -24.476 1.00 75.44 300 SER A N 1
ATOM 2396 C CA . SER A 1 300 ? 24.294 -11.782 -25.729 1.00 75.44 300 SER A CA 1
ATOM 2397 C C . SER A 1 300 ? 24.549 -10.608 -26.675 1.00 75.44 300 SER A C 1
ATOM 2399 O O . SER A 1 300 ? 25.568 -10.585 -27.358 1.00 75.44 300 SER A O 1
ATOM 2401 N N . VAL A 1 301 ? 23.665 -9.606 -26.677 1.00 67.00 301 VAL A N 1
ATOM 2402 C CA . VAL A 1 301 ? 23.777 -8.421 -27.544 1.00 67.00 301 VAL A CA 1
ATOM 2403 C C . VAL A 1 301 ? 24.883 -7.463 -27.061 1.00 67.00 301 VAL A C 1
ATOM 2405 O O . VAL A 1 301 ? 25.141 -6.448 -27.698 1.00 67.00 301 VAL A O 1
ATOM 2408 N N . GLY A 1 302 ? 25.573 -7.767 -25.948 1.00 57.31 302 GLY A N 1
ATOM 2409 C CA . GLY A 1 302 ? 26.596 -6.882 -25.373 1.00 57.31 302 GLY A CA 1
ATOM 2410 C C . GLY A 1 302 ? 26.042 -5.484 -25.096 1.00 57.31 302 GLY A C 1
ATOM 2411 O O . GLY A 1 302 ? 26.761 -4.493 -25.187 1.00 57.31 302 GLY A O 1
ATOM 2412 N N . SER A 1 303 ? 24.730 -5.408 -24.861 1.00 48.44 303 SER A N 1
ATOM 2413 C CA . SER A 1 303 ? 23.966 -4.184 -24.994 1.00 48.44 303 SER A CA 1
ATOM 2414 C C . SER A 1 303 ? 24.360 -3.190 -23.912 1.00 48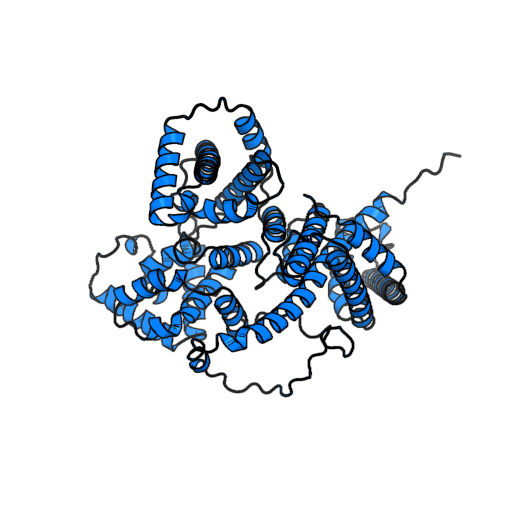.44 303 SER A C 1
ATOM 2416 O O . SER A 1 303 ? 23.914 -3.275 -22.773 1.00 48.44 303 SER A O 1
ATOM 2418 N N . SER A 1 304 ? 25.115 -2.179 -24.331 1.00 44.97 304 SER A N 1
ATOM 2419 C CA . SER A 1 304 ? 25.236 -0.869 -23.693 1.00 44.97 304 SER A CA 1
ATOM 2420 C C . SER A 1 304 ? 23.904 -0.093 -23.619 1.00 44.97 304 SER A C 1
ATOM 2422 O O . SER A 1 304 ? 23.912 1.100 -23.314 1.00 44.97 304 SER A O 1
ATOM 2424 N N . ALA A 1 305 ? 22.753 -0.703 -23.936 1.00 43.91 305 ALA A N 1
ATOM 2425 C CA . ALA A 1 305 ? 21.453 -0.055 -23.797 1.00 43.91 305 ALA A CA 1
ATOM 2426 C C . ALA A 1 305 ? 21.044 -0.059 -22.322 1.00 43.91 305 ALA A C 1
ATOM 2428 O O . ALA A 1 305 ? 20.680 -1.095 -21.784 1.00 43.91 305 ALA A O 1
ATOM 2429 N N . SER A 1 306 ? 21.108 1.135 -21.728 1.00 45.38 306 SER A N 1
ATOM 2430 C CA . SER A 1 306 ? 20.934 1.452 -20.309 1.00 45.38 306 SER A CA 1
ATOM 2431 C C . SER A 1 306 ? 22.196 1.199 -19.475 1.00 45.38 306 SER A C 1
ATOM 2433 O O . SER A 1 306 ? 22.428 0.124 -18.932 1.00 45.38 306 SER A O 1
ATOM 2435 N N . GLY A 1 307 ? 23.005 2.246 -19.269 1.00 46.09 307 GLY A N 1
ATOM 2436 C CA . GLY A 1 307 ? 24.093 2.277 -18.274 1.00 46.09 307 GLY A CA 1
ATOM 2437 C C . GLY A 1 307 ? 23.632 2.105 -16.813 1.00 46.09 307 GLY A C 1
ATOM 2438 O O . GLY A 1 307 ? 24.337 2.506 -15.895 1.00 46.09 307 GLY A O 1
ATOM 2439 N N . LYS A 1 308 ? 22.439 1.544 -16.586 1.00 54.31 308 LYS A N 1
ATOM 2440 C CA . LYS A 1 308 ? 21.870 1.219 -15.280 1.00 54.31 308 LYS A CA 1
ATOM 2441 C C . LYS A 1 308 ? 22.193 -0.208 -14.848 1.00 54.31 308 LYS A C 1
ATOM 2443 O O . LYS A 1 308 ? 22.374 -0.443 -13.662 1.00 54.31 308 LYS A O 1
ATOM 2448 N N . LEU A 1 309 ? 22.384 -1.163 -15.769 1.00 50.41 309 LEU A N 1
ATOM 2449 C CA . LEU A 1 309 ? 22.788 -2.523 -15.379 1.00 50.41 309 LEU A CA 1
ATOM 2450 C C . LEU A 1 309 ? 24.175 -2.559 -14.700 1.00 50.41 309 LEU A C 1
ATOM 2452 O O . LEU A 1 309 ? 24.483 -3.492 -13.953 1.00 50.41 309 LEU A O 1
ATOM 2456 N N . SER A 1 310 ? 25.016 -1.540 -14.934 1.00 50.25 310 SER A N 1
ATOM 2457 C CA . SER A 1 310 ? 26.324 -1.388 -14.287 1.00 50.25 310 SER A CA 1
ATOM 2458 C C . SER A 1 310 ? 26.247 -0.955 -12.822 1.00 50.25 310 SER A C 1
ATOM 2460 O O . SER A 1 310 ? 27.230 -1.157 -12.113 1.00 50.25 310 SER A O 1
ATOM 2462 N N . SER A 1 311 ? 25.120 -0.402 -12.349 1.00 57.16 311 SER A N 1
ATOM 2463 C CA . SER A 1 311 ? 24.961 -0.021 -10.936 1.00 57.16 311 SER A CA 1
ATOM 2464 C C . SER A 1 311 ? 24.660 -1.212 -10.023 1.00 57.16 311 SER A C 1
ATOM 2466 O O . SER A 1 311 ? 24.810 -1.103 -8.808 1.00 57.16 311 SER A O 1
ATOM 2468 N N . TYR A 1 312 ? 24.272 -2.366 -10.579 1.00 64.50 312 TYR A N 1
ATOM 2469 C CA . TYR A 1 312 ? 24.055 -3.590 -9.808 1.00 64.50 312 TYR A CA 1
ATOM 2470 C C . TYR A 1 312 ? 25.336 -4.423 -9.686 1.00 64.50 312 TYR A C 1
ATOM 2472 O O . TYR A 1 312 ? 26.116 -4.580 -10.639 1.00 64.50 312 TYR A O 1
ATOM 2480 N N . SER A 1 313 ? 25.544 -5.023 -8.512 1.00 64.25 313 SER A N 1
ATOM 2481 C CA . SER A 1 313 ? 26.707 -5.879 -8.277 1.00 64.25 313 SER A CA 1
ATOM 2482 C C . SER A 1 313 ? 26.697 -7.093 -9.219 1.00 64.25 313 SER A C 1
ATOM 2484 O O . SER A 1 313 ? 25.646 -7.606 -9.617 1.00 64.25 313 SER A O 1
ATOM 2486 N N . ALA A 1 314 ? 27.889 -7.545 -9.621 1.00 66.38 314 ALA A N 1
ATOM 2487 C CA . ALA A 1 314 ? 28.046 -8.619 -10.604 1.00 66.38 314 ALA A CA 1
ATOM 2488 C C . ALA A 1 314 ? 27.350 -9.929 -10.181 1.00 66.38 314 ALA A C 1
ATOM 2490 O O . ALA A 1 314 ? 26.836 -10.651 -11.032 1.00 66.38 314 ALA A O 1
ATOM 2491 N N . GLY A 1 315 ? 27.264 -10.199 -8.872 1.00 72.44 315 GLY A N 1
ATOM 2492 C CA . GLY A 1 315 ? 26.587 -11.381 -8.335 1.00 72.44 315 GLY A CA 1
ATOM 2493 C C . GLY A 1 315 ? 25.078 -11.389 -8.593 1.00 72.44 315 GLY A C 1
ATOM 2494 O O . GLY A 1 315 ? 24.523 -12.427 -8.945 1.00 72.44 315 GLY A O 1
ATOM 2495 N N . ILE A 1 316 ? 24.410 -10.236 -8.496 1.00 77.38 316 ILE A N 1
ATOM 2496 C CA . ILE A 1 316 ? 22.946 -10.141 -8.620 1.00 77.38 316 ILE A CA 1
ATOM 2497 C C . ILE A 1 316 ? 22.516 -10.150 -10.101 1.00 77.38 316 ILE A C 1
ATOM 2499 O O . ILE A 1 316 ? 21.435 -10.619 -10.441 1.00 77.38 316 ILE A O 1
ATOM 2503 N N . ARG A 1 317 ? 23.395 -9.731 -11.022 1.00 75.75 317 ARG A N 1
ATOM 2504 C CA . ARG A 1 317 ? 23.154 -9.808 -12.479 1.00 75.75 317 ARG A CA 1
ATOM 2505 C C . ARG A 1 317 ? 22.980 -11.235 -13.009 1.00 75.75 317 ARG A C 1
ATOM 2507 O O . ARG A 1 317 ? 22.462 -11.414 -14.111 1.00 75.75 317 ARG A O 1
ATOM 2514 N N . SER A 1 318 ? 23.400 -12.241 -12.240 1.00 80.50 318 SER A N 1
ATOM 2515 C CA . SER A 1 318 ? 23.206 -13.652 -12.586 1.00 80.50 318 SER A CA 1
ATOM 2516 C C . SER A 1 318 ? 21.730 -14.074 -12.596 1.00 80.50 318 SER A C 1
ATOM 2518 O O . SER A 1 318 ? 21.373 -14.974 -13.358 1.00 80.50 318 SER A O 1
ATOM 2520 N N . TYR A 1 319 ? 20.869 -13.402 -11.822 1.00 86.94 319 TYR A N 1
ATOM 2521 C CA . TYR A 1 319 ? 19.441 -13.707 -11.750 1.00 86.94 319 TYR A CA 1
ATOM 2522 C C . TYR A 1 319 ? 18.708 -13.274 -13.025 1.00 86.94 319 TYR A C 1
ATOM 2524 O O . TYR A 1 319 ? 18.891 -12.161 -13.534 1.00 86.94 319 TYR A O 1
ATOM 2532 N N . ALA A 1 320 ? 17.834 -14.150 -13.529 1.00 87.31 320 ALA A N 1
ATOM 2533 C CA . ALA A 1 320 ? 17.099 -13.923 -14.768 1.00 87.31 320 ALA A CA 1
ATOM 2534 C C . ALA A 1 320 ? 16.208 -12.682 -14.674 1.00 87.31 320 ALA A C 1
ATOM 2536 O O . ALA A 1 320 ? 16.158 -11.900 -15.620 1.00 87.31 320 ALA A O 1
ATOM 2537 N N . VAL A 1 321 ? 15.576 -12.457 -13.519 1.00 87.69 321 VAL A N 1
ATOM 2538 C CA . VAL A 1 321 ? 14.710 -11.292 -13.289 1.00 87.69 321 VAL A CA 1
ATOM 2539 C C . VAL A 1 321 ? 15.449 -9.956 -13.359 1.00 87.69 321 VAL A C 1
ATOM 2541 O O . VAL A 1 321 ? 14.845 -8.968 -13.748 1.00 87.69 321 VAL A O 1
ATOM 2544 N N . VAL A 1 322 ? 16.746 -9.895 -13.055 1.00 85.69 322 VAL A N 1
ATOM 2545 C CA . VAL A 1 322 ? 17.496 -8.624 -13.069 1.00 85.69 322 VAL A CA 1
ATOM 2546 C C . VAL A 1 322 ? 17.776 -8.191 -14.494 1.00 85.69 322 VAL A C 1
ATOM 2548 O O . VAL A 1 322 ? 17.376 -7.110 -14.910 1.00 85.69 322 VAL A O 1
ATOM 2551 N N . SER A 1 323 ? 18.406 -9.073 -15.266 1.00 82.31 323 SER A N 1
ATOM 2552 C CA . SER A 1 323 ? 18.721 -8.791 -16.668 1.00 82.31 323 SER A CA 1
ATOM 2553 C C . SER A 1 323 ? 17.454 -8.785 -17.534 1.00 82.31 323 SER A C 1
ATOM 2555 O O . SER A 1 323 ? 17.322 -7.996 -18.464 1.00 82.31 323 SER A O 1
ATOM 2557 N N . GLY A 1 324 ? 16.489 -9.655 -17.228 1.00 83.31 324 GLY A N 1
ATOM 2558 C CA . GLY A 1 324 ? 15.252 -9.795 -17.989 1.00 83.31 324 GLY A CA 1
ATOM 2559 C C . GLY A 1 324 ? 14.244 -8.671 -17.745 1.00 83.31 324 GLY A C 1
ATOM 2560 O O . GLY A 1 324 ? 13.542 -8.284 -18.678 1.00 83.31 324 GLY A O 1
ATOM 2561 N N . LEU A 1 325 ? 14.186 -8.109 -16.530 1.00 83.50 325 LEU A N 1
ATOM 2562 C CA . LEU A 1 325 ? 13.256 -7.023 -16.203 1.00 83.50 325 LEU A CA 1
ATOM 2563 C C . LEU A 1 325 ? 13.892 -5.633 -16.279 1.00 83.50 325 LEU A C 1
ATOM 2565 O O . LEU A 1 325 ? 13.153 -4.718 -16.604 1.00 83.50 325 LEU A O 1
ATOM 2569 N N . GLU A 1 326 ? 15.200 -5.473 -16.045 1.00 81.12 326 GLU A N 1
ATOM 2570 C CA . GLU A 1 326 ? 15.981 -4.219 -16.140 1.00 81.12 326 GLU A CA 1
ATOM 2571 C C . GLU A 1 326 ? 15.165 -2.929 -15.921 1.00 81.12 326 GLU A C 1
ATOM 2573 O O . GLU A 1 326 ? 14.871 -2.592 -14.779 1.00 81.12 326 GLU A O 1
ATOM 2578 N N . ASP A 1 327 ? 14.732 -2.244 -16.988 1.00 75.94 327 ASP A N 1
ATOM 2579 C CA . ASP A 1 327 ? 13.978 -0.986 -16.899 1.00 75.94 327 ASP A CA 1
ATOM 2580 C C . ASP A 1 327 ? 12.677 -1.123 -16.098 1.00 75.94 327 ASP A C 1
ATOM 2582 O O . ASP A 1 327 ? 12.307 -0.232 -15.339 1.00 75.94 327 ASP A O 1
ATOM 2586 N N . ALA A 1 328 ? 11.981 -2.254 -16.228 1.00 81.69 328 ALA A N 1
ATOM 2587 C CA . ALA A 1 328 ? 10.785 -2.538 -15.448 1.00 81.69 328 ALA A CA 1
ATOM 2588 C C . ALA A 1 328 ? 11.104 -2.794 -13.971 1.00 81.69 328 ALA A C 1
ATOM 2590 O O . ALA A 1 328 ? 10.243 -2.573 -13.124 1.00 81.69 328 ALA A O 1
ATOM 2591 N N . LEU A 1 329 ? 12.317 -3.240 -13.632 1.00 82.62 329 LEU A N 1
ATOM 2592 C CA . LEU A 1 329 ? 12.699 -3.458 -12.241 1.00 82.62 329 LEU A CA 1
ATOM 2593 C C . LEU A 1 329 ? 12.735 -2.133 -11.476 1.00 82.62 329 LEU A C 1
ATOM 2595 O O . LEU A 1 329 ? 12.211 -2.082 -10.366 1.00 82.62 329 LEU A O 1
ATOM 2599 N N . ASP A 1 330 ? 13.250 -1.059 -12.082 1.00 80.50 330 ASP A N 1
ATOM 2600 C CA . ASP A 1 330 ? 13.193 0.292 -11.507 1.00 80.50 330 ASP A CA 1
ATOM 2601 C C . ASP A 1 330 ? 11.741 0.712 -11.250 1.00 80.50 330 ASP A C 1
ATOM 2603 O O . ASP A 1 330 ? 11.406 1.193 -10.167 1.00 80.50 330 ASP A O 1
ATOM 2607 N N . GLU A 1 331 ? 10.848 0.490 -12.217 1.00 85.25 331 GLU A N 1
ATOM 2608 C CA . GLU A 1 331 ? 9.441 0.873 -12.071 1.00 85.25 331 GLU A CA 1
ATOM 2609 C C . GLU A 1 331 ? 8.740 0.121 -10.928 1.00 85.25 331 GLU A C 1
ATOM 2611 O O . GLU A 1 331 ? 7.926 0.697 -10.201 1.00 85.25 331 GLU A O 1
ATOM 2616 N N . LEU A 1 332 ? 9.070 -1.161 -10.745 1.00 86.56 332 LEU A N 1
ATOM 2617 C CA . LEU A 1 332 ? 8.477 -2.015 -9.717 1.00 86.56 332 LEU A CA 1
ATOM 2618 C C . LEU A 1 332 ? 9.119 -1.804 -8.337 1.00 86.56 332 LEU A C 1
ATOM 2620 O O . LEU A 1 332 ? 8.407 -1.852 -7.338 1.00 86.56 332 LEU A O 1
ATOM 2624 N N . CYS A 1 333 ? 10.437 -1.574 -8.261 1.00 82.44 333 CYS A N 1
ATOM 2625 C CA . CYS A 1 333 ? 11.176 -1.536 -6.993 1.00 82.44 333 CYS A CA 1
ATOM 2626 C C . CYS A 1 333 ? 11.624 -0.139 -6.551 1.00 82.44 333 CYS A C 1
ATOM 2628 O O . CYS A 1 333 ? 11.498 0.192 -5.377 1.00 82.44 333 CYS A O 1
ATOM 2630 N N . GLN A 1 334 ? 12.126 0.695 -7.462 1.00 81.06 334 GLN A N 1
ATOM 2631 C CA . GLN A 1 334 ? 12.638 2.022 -7.120 1.00 81.06 334 GLN A CA 1
ATOM 2632 C C . GLN A 1 334 ? 11.501 3.039 -7.053 1.00 81.06 334 GLN A C 1
ATOM 2634 O O . GLN A 1 334 ? 11.473 3.885 -6.163 1.00 81.06 334 GLN A O 1
ATOM 2639 N N . TYR A 1 335 ? 10.547 2.940 -7.979 1.00 86.69 335 TYR A N 1
ATOM 2640 C CA . TYR A 1 335 ? 9.383 3.820 -8.043 1.00 86.69 335 TYR A CA 1
ATOM 2641 C C . TYR A 1 335 ? 8.123 3.213 -7.426 1.00 86.69 335 TYR A C 1
ATOM 2643 O O . TYR A 1 335 ? 7.066 3.835 -7.505 1.00 86.69 335 TYR A O 1
ATOM 2651 N N . ASN A 1 336 ? 8.209 2.028 -6.807 1.00 88.12 336 ASN A N 1
ATOM 2652 C CA . ASN A 1 336 ? 7.100 1.373 -6.104 1.00 88.12 336 ASN A CA 1
ATOM 2653 C C . ASN A 1 336 ? 5.781 1.425 -6.896 1.00 88.12 336 ASN A C 1
ATOM 2655 O O . ASN A 1 336 ? 4.733 1.807 -6.368 1.00 88.12 336 ASN A O 1
ATOM 2659 N N . PHE A 1 337 ? 5.847 1.043 -8.176 1.00 91.75 337 PHE A N 1
ATOM 2660 C CA . PHE A 1 337 ? 4.727 0.936 -9.115 1.00 91.75 337 PHE A CA 1
ATOM 2661 C C . PHE A 1 337 ? 4.073 2.255 -9.552 1.00 91.75 337 PHE A C 1
ATOM 2663 O O . PHE A 1 337 ? 3.170 2.226 -10.388 1.00 91.75 337 PHE A O 1
ATOM 2670 N N . ILE A 1 338 ? 4.516 3.412 -9.052 1.00 91.00 338 ILE A N 1
ATOM 2671 C CA . ILE A 1 338 ? 3.863 4.710 -9.310 1.00 91.00 338 ILE A CA 1
ATOM 2672 C C . ILE A 1 338 ? 3.791 5.026 -10.805 1.00 91.00 338 ILE A C 1
ATOM 2674 O O . ILE A 1 338 ? 2.793 5.545 -11.290 1.00 91.00 338 ILE A O 1
ATOM 2678 N N . ARG A 1 339 ? 4.843 4.684 -11.548 1.00 88.81 339 ARG A N 1
ATOM 2679 C CA . ARG A 1 339 ? 4.987 5.010 -12.972 1.00 88.81 339 ARG A CA 1
ATOM 2680 C C . ARG A 1 339 ? 4.365 3.974 -13.914 1.00 88.81 339 ARG A C 1
ATOM 2682 O O . ARG A 1 339 ? 4.311 4.214 -15.116 1.00 88.81 339 ARG A O 1
ATOM 2689 N N . VAL A 1 340 ? 3.912 2.831 -13.391 1.00 90.12 340 VAL A N 1
ATOM 2690 C CA . VAL A 1 340 ? 3.394 1.701 -14.190 1.00 90.12 340 VAL A CA 1
ATOM 2691 C C . VAL A 1 340 ? 1.977 1.273 -13.819 1.00 90.12 340 VAL A C 1
ATOM 2693 O O . VAL A 1 340 ? 1.420 0.412 -14.490 1.00 90.12 340 VAL A O 1
ATOM 2696 N N . CYS A 1 341 ? 1.369 1.863 -12.791 1.00 92.06 341 CYS A N 1
ATOM 2697 C CA . CYS A 1 341 ? 0.008 1.553 -12.357 1.00 92.06 341 CYS A CA 1
ATOM 2698 C C . CYS A 1 341 ? -0.926 2.757 -12.519 1.00 92.06 341 CYS A C 1
ATOM 2700 O O . CYS A 1 341 ? -0.517 3.907 -12.389 1.00 92.06 341 CYS A O 1
ATOM 2702 N N . SER A 1 342 ? -2.219 2.491 -12.721 1.00 90.69 342 SER A N 1
ATOM 2703 C CA . SER A 1 342 ? -3.253 3.515 -12.535 1.00 90.69 342 SER A CA 1
ATOM 2704 C C . SER A 1 342 ? -3.363 3.923 -11.065 1.00 90.69 342 SER A C 1
ATOM 2706 O O . SER A 1 342 ? -3.014 3.151 -10.171 1.00 90.69 342 SER A O 1
ATOM 2708 N N . ILE A 1 343 ? -3.921 5.110 -10.798 1.00 89.81 343 ILE A N 1
ATOM 2709 C CA . ILE A 1 343 ? -4.082 5.641 -9.433 1.00 89.81 343 ILE A CA 1
ATOM 2710 C C . ILE A 1 343 ? -4.761 4.628 -8.485 1.00 89.81 343 ILE A C 1
ATOM 2712 O O . ILE A 1 343 ? -4.199 4.371 -7.423 1.00 89.81 343 ILE A O 1
ATOM 2716 N N . PRO A 1 344 ? -5.901 3.981 -8.820 1.00 90.44 344 PRO A N 1
ATOM 2717 C CA . PRO A 1 344 ? -6.541 3.036 -7.898 1.00 90.44 344 PRO A CA 1
ATOM 2718 C C . PRO A 1 344 ? -5.661 1.827 -7.555 1.00 90.44 344 PRO A C 1
ATOM 2720 O O . PRO A 1 344 ? -5.648 1.369 -6.412 1.00 90.44 344 PRO A O 1
ATOM 2723 N N . VAL A 1 345 ? -4.908 1.318 -8.535 1.00 93.00 345 VAL A N 1
ATOM 2724 C CA . VAL A 1 345 ? -3.987 0.191 -8.342 1.00 93.00 345 VAL A CA 1
ATOM 2725 C C . VAL A 1 345 ? -2.766 0.623 -7.537 1.00 93.00 345 VAL A C 1
ATOM 2727 O O . VAL A 1 345 ? -2.381 -0.081 -6.609 1.00 93.00 345 VAL A O 1
ATOM 2730 N N . MET A 1 346 ? -2.199 1.791 -7.843 1.00 94.25 346 MET A N 1
ATOM 2731 C CA . MET A 1 346 ? -1.089 2.389 -7.102 1.00 94.25 346 MET A CA 1
ATOM 2732 C C . MET A 1 346 ? -1.452 2.559 -5.624 1.00 94.25 346 MET A C 1
ATOM 2734 O O . MET A 1 346 ? -0.707 2.097 -4.765 1.00 94.25 346 MET A O 1
ATOM 2738 N N . MET A 1 347 ? -2.616 3.141 -5.316 1.00 93.12 347 MET A N 1
ATOM 2739 C CA . MET A 1 347 ? -3.054 3.329 -3.929 1.00 93.12 347 MET A CA 1
ATOM 2740 C C . MET A 1 347 ? -3.215 1.997 -3.191 1.00 93.12 347 MET A C 1
ATOM 2742 O O . MET A 1 347 ? -2.804 1.886 -2.041 1.00 93.12 347 MET A O 1
ATOM 2746 N N . TYR A 1 348 ? -3.754 0.968 -3.850 1.00 93.00 348 TYR A N 1
ATOM 2747 C CA . TYR A 1 348 ? -3.835 -0.372 -3.269 1.00 93.00 348 TYR A CA 1
ATOM 2748 C C . TYR A 1 348 ? -2.454 -0.993 -3.025 1.00 93.00 348 TYR A C 1
ATOM 2750 O O . TYR A 1 348 ? -2.222 -1.544 -1.952 1.00 93.00 348 TYR A O 1
ATOM 2758 N N . VAL A 1 349 ? -1.537 -0.912 -3.994 1.00 93.94 349 VAL A N 1
ATOM 2759 C CA . VAL A 1 349 ? -0.157 -1.402 -3.841 1.00 93.94 349 VAL A CA 1
ATOM 2760 C C . VAL A 1 349 ? 0.492 -0.741 -2.630 1.00 93.94 349 VAL A C 1
ATOM 2762 O O . VAL A 1 349 ? 1.029 -1.439 -1.774 1.00 93.94 349 VAL A O 1
ATOM 2765 N N . TRP A 1 350 ? 0.358 0.578 -2.504 1.00 93.69 350 TRP A N 1
ATOM 2766 C CA . TRP A 1 350 ? 0.888 1.342 -1.380 1.00 93.69 350 TRP A CA 1
ATOM 2767 C C . TRP A 1 350 ? 0.233 0.985 -0.044 1.00 93.69 350 TRP A C 1
ATOM 2769 O O . TRP A 1 350 ? 0.951 0.811 0.939 1.00 93.69 350 TRP A O 1
ATOM 2779 N N . ASP A 1 351 ? -1.086 0.753 -0.008 1.00 90.81 351 ASP A N 1
ATOM 2780 C CA . ASP A 1 351 ? -1.758 0.215 1.183 1.00 90.81 351 ASP A CA 1
ATOM 2781 C C . ASP A 1 351 ? -1.079 -1.090 1.638 1.00 90.81 351 ASP A C 1
ATOM 2783 O O . ASP A 1 351 ? -0.763 -1.260 2.815 1.00 90.81 351 ASP A O 1
ATOM 2787 N N . GLN A 1 352 ? -0.804 -2.005 0.702 1.00 89.69 352 GLN A N 1
ATOM 2788 C CA . GLN A 1 352 ? -0.182 -3.293 1.015 1.00 89.69 352 GLN A CA 1
ATOM 2789 C C . GLN A 1 352 ? 1.291 -3.174 1.406 1.00 89.69 352 GLN A C 1
ATOM 2791 O O . GLN A 1 352 ? 1.752 -3.926 2.269 1.00 89.69 352 GLN A O 1
ATOM 2796 N N . LEU A 1 353 ? 2.037 -2.250 0.801 1.00 89.38 353 LEU A N 1
ATOM 2797 C CA . LEU A 1 353 ? 3.426 -1.987 1.166 1.00 89.38 353 LEU A CA 1
ATOM 2798 C C . LEU A 1 353 ? 3.510 -1.440 2.590 1.00 89.38 353 LEU A C 1
ATOM 2800 O O . LEU A 1 353 ? 4.193 -2.031 3.420 1.00 89.38 353 LEU A O 1
ATOM 2804 N N . ILE A 1 354 ? 2.722 -0.423 2.925 1.00 87.00 354 ILE A N 1
ATOM 2805 C CA . ILE A 1 354 ? 2.715 0.178 4.264 1.00 87.00 354 ILE A CA 1
ATOM 2806 C C . ILE A 1 354 ? 2.272 -0.848 5.322 1.00 87.00 354 ILE A C 1
ATOM 2808 O O . ILE A 1 354 ? 2.979 -1.066 6.306 1.00 87.00 354 ILE A O 1
ATOM 2812 N N . LEU A 1 355 ? 1.178 -1.581 5.080 1.00 82.88 355 LEU A N 1
ATOM 2813 C CA . LEU A 1 355 ? 0.670 -2.625 5.988 1.00 82.88 355 LEU A CA 1
ATOM 2814 C C . LEU A 1 355 ? 1.604 -3.837 6.147 1.00 82.88 355 LEU A C 1
ATOM 2816 O O . LEU A 1 355 ? 1.424 -4.653 7.056 1.00 82.88 355 LEU A O 1
ATOM 2820 N N . SER A 1 356 ? 2.585 -4.001 5.260 1.00 81.44 356 SER A N 1
ATOM 2821 C CA . SER A 1 356 ? 3.585 -5.072 5.333 1.00 81.44 356 SER A CA 1
ATOM 2822 C C . SER A 1 356 ? 4.976 -4.588 5.721 1.00 81.44 356 SER A C 1
ATOM 2824 O O . SER A 1 356 ? 5.881 -5.413 5.753 1.00 81.44 356 SER A O 1
ATOM 2826 N N . ARG A 1 357 ? 5.163 -3.291 6.008 1.00 81.44 357 ARG A N 1
ATOM 2827 C CA . ARG A 1 357 ? 6.497 -2.681 6.153 1.00 81.44 357 ARG A CA 1
ATOM 2828 C C . ARG A 1 357 ? 7.391 -3.003 4.953 1.00 81.44 357 ARG A C 1
ATOM 2830 O O . ARG A 1 357 ? 8.550 -3.358 5.110 1.00 81.44 357 ARG A O 1
ATOM 2837 N N . TRP A 1 358 ? 6.821 -2.894 3.756 1.00 84.06 358 TRP A N 1
ATOM 2838 C CA . TRP A 1 358 ? 7.483 -3.055 2.457 1.00 84.06 358 TRP A CA 1
ATOM 2839 C C . TRP A 1 358 ? 7.913 -4.485 2.114 1.00 84.06 358 TRP A C 1
ATOM 2841 O O . TRP A 1 358 ? 8.306 -4.758 0.981 1.00 84.06 358 TRP A O 1
ATOM 2851 N N . GLU A 1 359 ? 7.708 -5.448 3.016 1.00 83.88 359 GLU A N 1
ATOM 2852 C CA . GLU A 1 359 ? 8.000 -6.866 2.776 1.00 83.88 359 GLU A CA 1
ATOM 2853 C C . GLU A 1 359 ? 7.147 -7.488 1.656 1.00 83.88 359 GLU A C 1
ATOM 2855 O O . GLU A 1 359 ? 7.500 -8.537 1.107 1.00 83.88 359 GLU A O 1
ATOM 2860 N N . ALA A 1 360 ? 6.000 -6.885 1.317 1.00 88.00 360 ALA A N 1
ATOM 2861 C CA . ALA A 1 360 ? 5.132 -7.373 0.248 1.00 88.00 360 ALA A CA 1
ATOM 2862 C C . ALA A 1 360 ? 5.649 -7.059 -1.164 1.00 88.00 360 ALA A C 1
ATOM 2864 O O . ALA A 1 360 ? 5.101 -7.613 -2.117 1.00 88.00 360 ALA A O 1
ATOM 2865 N N . LEU A 1 361 ? 6.685 -6.226 -1.321 1.00 89.56 361 LEU A N 1
ATOM 2866 C CA . LEU A 1 361 ? 7.127 -5.749 -2.633 1.00 89.56 361 LEU A CA 1
ATOM 2867 C C . LEU A 1 361 ? 7.466 -6.876 -3.630 1.00 89.56 361 LEU A C 1
ATOM 2869 O O . LEU A 1 361 ? 6.893 -6.854 -4.719 1.00 89.56 361 LEU A O 1
ATOM 2873 N N . PRO A 1 362 ? 8.266 -7.916 -3.291 1.00 90.88 362 PRO A N 1
ATOM 2874 C CA . PRO A 1 362 ? 8.512 -9.029 -4.216 1.00 90.88 362 PRO A CA 1
ATOM 2875 C C . PRO A 1 362 ? 7.218 -9.717 -4.665 1.00 90.88 362 PRO A C 1
ATOM 2877 O O . PRO A 1 362 ? 7.043 -10.029 -5.840 1.00 90.88 362 PRO A O 1
ATOM 2880 N N . ARG A 1 363 ? 6.273 -9.904 -3.735 1.00 92.31 363 ARG A N 1
ATOM 2881 C CA . ARG A 1 363 ? 5.005 -10.596 -4.004 1.00 92.31 363 ARG A CA 1
ATOM 2882 C C . ARG A 1 363 ? 4.105 -9.785 -4.923 1.00 92.31 363 ARG A C 1
ATOM 2884 O O . ARG A 1 363 ? 3.482 -10.341 -5.823 1.00 92.31 363 ARG A O 1
ATOM 2891 N N . LEU A 1 364 ? 4.047 -8.473 -4.702 1.00 93.62 364 LEU A N 1
ATOM 2892 C CA . LEU A 1 364 ? 3.294 -7.549 -5.543 1.00 93.62 364 LEU A CA 1
ATOM 2893 C C . LEU A 1 364 ? 3.892 -7.483 -6.954 1.00 93.62 364 LEU A C 1
ATOM 2895 O O . LEU A 1 364 ? 3.127 -7.473 -7.915 1.00 93.62 364 LEU A O 1
ATOM 2899 N N . SER A 1 365 ? 5.220 -7.553 -7.093 1.00 94.56 365 SER A N 1
ATOM 2900 C CA . SER A 1 365 ? 5.896 -7.642 -8.396 1.00 94.56 365 SER A CA 1
ATOM 2901 C C . SER A 1 365 ? 5.529 -8.918 -9.149 1.00 94.56 365 SER A C 1
ATOM 2903 O O . SER A 1 365 ? 5.145 -8.845 -10.315 1.00 94.56 365 SER A O 1
ATOM 2905 N N . VAL A 1 366 ? 5.548 -10.081 -8.485 1.00 94.88 366 VAL A N 1
ATOM 2906 C CA . VAL A 1 366 ? 5.097 -11.348 -9.092 1.00 94.88 366 VAL A CA 1
ATOM 2907 C C . VAL A 1 366 ? 3.632 -11.263 -9.510 1.00 94.88 366 VAL A C 1
ATOM 2909 O O . VAL A 1 366 ? 3.295 -11.586 -10.646 1.00 94.88 366 VAL A O 1
ATOM 2912 N N . VAL A 1 367 ? 2.755 -10.788 -8.623 1.00 94.88 367 VAL A N 1
ATOM 2913 C CA . VAL A 1 367 ? 1.321 -10.633 -8.910 1.00 94.88 367 VAL A CA 1
ATOM 2914 C C . VAL A 1 367 ? 1.083 -9.720 -10.108 1.00 94.88 367 VAL A C 1
ATOM 2916 O O . VAL A 1 367 ? 0.268 -10.048 -10.968 1.00 94.88 367 VAL A O 1
ATOM 2919 N N . PHE A 1 368 ? 1.789 -8.595 -10.183 1.00 95.69 368 PHE A N 1
ATOM 2920 C CA . PHE A 1 368 ? 1.689 -7.658 -11.294 1.00 95.69 368 PHE A CA 1
ATOM 2921 C C . PHE A 1 368 ? 2.099 -8.310 -12.622 1.00 95.69 368 PHE A C 1
ATOM 2923 O O . PHE A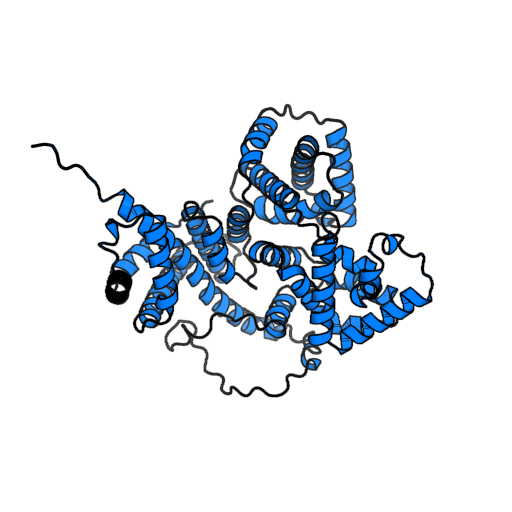 1 368 ? 1.348 -8.239 -13.596 1.00 95.69 368 PHE A O 1
ATOM 2930 N N . LEU A 1 369 ? 3.232 -9.019 -12.648 1.00 95.00 369 LEU A N 1
ATOM 2931 C CA . LEU A 1 369 ? 3.702 -9.735 -13.839 1.00 95.00 369 LEU A CA 1
ATOM 2932 C C . LEU A 1 369 ? 2.727 -10.844 -14.261 1.00 95.00 369 LEU A C 1
ATOM 2934 O O . LEU A 1 369 ? 2.406 -10.967 -15.441 1.00 95.00 369 LEU A O 1
ATOM 2938 N N . VAL A 1 370 ? 2.181 -11.602 -13.306 1.00 94.00 370 VAL A N 1
ATOM 2939 C CA . VAL A 1 370 ? 1.180 -12.647 -13.576 1.00 94.00 370 VAL A CA 1
ATOM 2940 C C . VAL A 1 370 ? -0.136 -12.053 -14.096 1.00 94.00 370 VAL A C 1
ATOM 2942 O O . VAL A 1 370 ? -0.773 -12.634 -14.973 1.00 94.00 370 VAL A O 1
ATOM 2945 N N . CYS A 1 371 ? -0.544 -10.867 -13.643 1.00 93.69 371 CYS A N 1
ATOM 2946 C CA . CYS A 1 371 ? -1.699 -10.170 -14.221 1.00 93.69 371 CYS A CA 1
ATOM 2947 C C . CYS A 1 371 ? -1.477 -9.785 -15.696 1.00 93.69 371 CYS A C 1
ATOM 2949 O O . CYS A 1 371 ? -2.435 -9.738 -16.465 1.00 93.69 371 CYS A O 1
ATOM 2951 N N . LEU A 1 372 ? -0.225 -9.567 -16.107 1.00 94.62 372 LEU A N 1
ATOM 2952 C CA . LEU A 1 372 ? 0.179 -9.297 -17.490 1.00 94.62 372 LEU A CA 1
ATOM 2953 C C . LEU A 1 372 ? 0.636 -10.558 -18.240 1.00 94.62 372 LEU A C 1
ATOM 2955 O O . LEU A 1 372 ? 1.175 -10.472 -19.341 1.00 94.62 372 LEU A O 1
ATOM 2959 N N . ARG A 1 373 ? 0.402 -11.750 -17.686 1.00 94.38 373 ARG A N 1
ATOM 2960 C CA . ARG A 1 373 ? 0.924 -13.017 -18.211 1.00 94.38 373 ARG A CA 1
ATOM 2961 C C . ARG A 1 373 ? 0.642 -13.232 -19.696 1.00 94.38 373 ARG A C 1
ATOM 2963 O O . ARG A 1 373 ? 1.562 -13.501 -20.458 1.00 94.38 373 ARG A O 1
ATOM 2970 N N . LYS A 1 374 ? -0.621 -13.119 -20.125 1.00 93.12 374 LYS A N 1
ATOM 2971 C CA . LYS A 1 374 ? -1.039 -13.378 -21.519 1.00 93.12 374 LYS A CA 1
ATOM 2972 C C . LYS A 1 374 ? -0.199 -12.602 -22.551 1.00 93.12 374 LYS A C 1
ATOM 2974 O O . LYS A 1 374 ? 0.322 -13.244 -23.462 1.00 93.12 374 LYS A O 1
ATOM 2979 N N . PRO A 1 375 ? -0.092 -11.258 -22.478 1.00 93.94 375 PRO A N 1
ATOM 2980 C CA . PRO A 1 375 ? 0.729 -10.504 -23.416 1.00 93.94 375 PRO A CA 1
ATOM 2981 C C . PRO A 1 375 ? 2.225 -10.764 -23.214 1.00 93.94 375 PRO A C 1
ATOM 2983 O O . PRO A 1 375 ? 2.931 -10.883 -24.209 1.00 93.94 375 PRO A O 1
ATOM 2986 N N . LEU A 1 376 ? 2.702 -10.941 -21.976 1.00 93.75 376 LEU A N 1
ATOM 2987 C CA . LEU A 1 376 ? 4.121 -11.210 -21.717 1.00 93.75 376 LEU A CA 1
ATOM 2988 C C . LEU A 1 376 ? 4.597 -12.543 -22.309 1.00 93.75 376 LEU A C 1
ATOM 2990 O O . LEU A 1 376 ? 5.705 -12.613 -22.828 1.00 93.75 376 LEU A O 1
ATOM 2994 N N . LEU A 1 377 ? 3.754 -13.579 -22.318 1.00 94.44 377 LEU A N 1
ATOM 2995 C CA . LEU A 1 377 ? 4.081 -14.865 -22.945 1.00 94.44 377 LEU A CA 1
ATOM 2996 C C . LEU A 1 377 ? 4.261 -14.777 -24.466 1.00 94.44 377 LEU A C 1
ATOM 2998 O O . LEU A 1 377 ? 4.914 -15.636 -25.055 1.00 94.44 377 LEU A O 1
ATOM 3002 N N . LYS A 1 378 ? 3.685 -13.752 -25.104 1.00 93.00 378 LYS A N 1
ATOM 3003 C CA . LYS A 1 378 ? 3.813 -13.506 -26.547 1.00 93.00 378 LYS A CA 1
ATOM 3004 C C . LYS A 1 378 ? 5.052 -12.681 -26.895 1.00 93.00 378 LYS A C 1
ATOM 3006 O O . LYS A 1 378 ? 5.362 -12.538 -28.074 1.00 93.00 378 LYS A O 1
ATOM 3011 N N . CYS A 1 379 ? 5.745 -12.125 -25.902 1.00 90.19 379 CYS A N 1
ATOM 3012 C CA . CYS A 1 379 ? 6.936 -11.323 -26.136 1.00 90.19 379 CYS A CA 1
ATOM 3013 C C . CYS A 1 379 ? 8.076 -12.199 -26.662 1.00 90.19 379 CYS A C 1
ATOM 3015 O O . CYS A 1 379 ? 8.451 -13.204 -26.056 1.00 90.19 379 CYS A O 1
ATOM 3017 N N . THR A 1 380 ? 8.646 -11.788 -27.791 1.00 85.94 380 THR A N 1
ATOM 3018 C CA . THR A 1 380 ? 9.800 -12.447 -28.414 1.00 85.94 380 THR A CA 1
ATOM 3019 C C . THR A 1 380 ? 11.105 -11.689 -28.205 1.00 85.94 380 THR A C 1
ATOM 3021 O O . THR A 1 380 ? 12.154 -12.251 -28.499 1.00 85.94 380 THR A O 1
ATOM 3024 N N . SER A 1 381 ? 11.045 -10.455 -27.692 1.00 85.12 381 SER A N 1
ATOM 3025 C CA . SER A 1 381 ? 12.212 -9.614 -27.430 1.00 85.12 381 SER A CA 1
ATOM 3026 C C . SER A 1 381 ? 12.109 -8.852 -26.111 1.00 85.12 381 SER A C 1
ATOM 3028 O O . SER A 1 381 ? 11.012 -8.590 -25.599 1.00 85.12 381 SER A O 1
ATOM 3030 N N . ALA A 1 382 ? 13.263 -8.434 -25.597 1.00 83.12 382 ALA A N 1
ATOM 3031 C CA . ALA A 1 382 ? 13.377 -7.595 -24.407 1.00 83.12 382 ALA A CA 1
ATOM 3032 C C . ALA A 1 382 ? 12.594 -6.274 -24.496 1.00 83.12 382 ALA A C 1
ATOM 3034 O O . ALA A 1 382 ? 11.901 -5.882 -23.555 1.00 83.12 382 ALA A O 1
ATOM 3035 N N . LEU A 1 383 ? 12.660 -5.606 -25.651 1.00 84.50 383 LEU A N 1
ATOM 3036 C CA . LEU A 1 383 ? 11.952 -4.348 -25.887 1.00 84.50 383 LEU A CA 1
ATOM 3037 C C . LEU A 1 383 ? 10.432 -4.542 -25.828 1.00 84.50 383 LEU A C 1
ATOM 3039 O O . LEU A 1 383 ? 9.740 -3.765 -25.169 1.00 84.50 383 LEU A O 1
ATOM 3043 N N . ALA A 1 384 ? 9.914 -5.588 -26.481 1.00 87.81 384 ALA A N 1
ATOM 3044 C CA . ALA A 1 384 ? 8.487 -5.903 -26.459 1.00 87.81 384 ALA A CA 1
ATOM 3045 C C . ALA A 1 384 ? 8.005 -6.192 -25.030 1.00 87.81 384 ALA A C 1
ATOM 3047 O O . ALA A 1 384 ? 6.935 -5.735 -24.629 1.00 87.81 384 ALA A O 1
ATOM 3048 N N . PHE A 1 385 ? 8.826 -6.886 -24.237 1.00 88.00 385 PHE A N 1
ATOM 3049 C CA . PHE A 1 385 ? 8.536 -7.181 -22.838 1.00 88.00 385 PHE A CA 1
ATOM 3050 C C . PHE A 1 385 ? 8.378 -5.904 -21.994 1.00 88.00 385 PHE A C 1
ATOM 3052 O O . PHE A 1 385 ? 7.357 -5.728 -21.325 1.00 88.00 385 PHE A O 1
ATOM 3059 N N . CYS A 1 386 ? 9.333 -4.972 -22.078 1.00 84.88 386 CYS A N 1
ATOM 3060 C CA . CYS A 1 386 ? 9.248 -3.686 -21.379 1.00 84.88 386 CYS A CA 1
ATOM 3061 C C . CYS A 1 386 ? 8.056 -2.843 -21.855 1.00 84.88 386 CYS A C 1
ATOM 3063 O O . CYS A 1 386 ? 7.326 -2.288 -21.034 1.00 84.88 386 CYS A O 1
ATOM 3065 N N . GLN A 1 387 ? 7.798 -2.797 -23.166 1.00 88.69 387 GLN A N 1
ATOM 3066 C CA . GLN A 1 387 ? 6.659 -2.062 -23.723 1.00 88.69 387 GLN A CA 1
ATOM 3067 C C . GLN A 1 387 ? 5.314 -2.597 -23.228 1.00 88.69 387 GLN A C 1
ATOM 3069 O O . GLN A 1 387 ? 4.411 -1.803 -22.968 1.00 88.69 387 GLN A O 1
ATOM 3074 N N . VAL A 1 388 ? 5.170 -3.918 -23.075 1.00 92.38 388 VAL A N 1
ATOM 3075 C CA . VAL A 1 388 ? 3.961 -4.526 -22.504 1.00 92.38 388 VAL A CA 1
ATOM 3076 C C . VAL A 1 388 ? 3.740 -4.052 -21.071 1.00 92.38 388 VAL A C 1
ATOM 3078 O O . VAL A 1 388 ? 2.624 -3.656 -20.742 1.00 92.38 388 VAL A O 1
ATOM 3081 N N . ILE A 1 389 ? 4.783 -4.031 -20.238 1.00 90.75 389 ILE A N 1
ATOM 3082 C CA . ILE A 1 389 ? 4.685 -3.550 -18.853 1.00 90.75 389 ILE A CA 1
ATOM 3083 C C . ILE A 1 389 ? 4.264 -2.080 -18.815 1.00 90.75 389 ILE A C 1
ATOM 3085 O O . ILE A 1 389 ? 3.287 -1.747 -18.146 1.00 90.75 389 ILE A O 1
ATOM 3089 N N . SER A 1 390 ? 4.946 -1.212 -19.564 1.00 88.19 390 SER A N 1
ATOM 3090 C CA . SER A 1 390 ? 4.660 0.225 -19.550 1.00 88.19 390 SER A CA 1
ATOM 3091 C C . SER A 1 390 ? 3.299 0.573 -20.157 1.00 88.19 390 SER A C 1
ATOM 3093 O O . SER A 1 390 ? 2.640 1.485 -19.669 1.00 88.19 390 SER A O 1
ATOM 3095 N N . ARG A 1 391 ? 2.855 -0.134 -21.208 1.00 90.62 391 ARG A N 1
ATOM 3096 C CA . ARG A 1 391 ? 1.562 0.138 -21.861 1.00 90.62 391 ARG A CA 1
ATOM 3097 C C . ARG A 1 391 ? 0.383 -0.482 -21.131 1.00 90.62 391 ARG A C 1
ATOM 3099 O O . ARG A 1 391 ? -0.643 0.170 -21.011 1.00 90.62 391 ARG A O 1
ATOM 3106 N N . LEU A 1 392 ? 0.489 -1.734 -20.687 1.00 92.56 392 LEU A N 1
ATOM 3107 C CA . LEU A 1 392 ? -0.654 -2.469 -20.133 1.00 92.56 392 LEU A CA 1
ATOM 3108 C C . LEU A 1 392 ? -0.735 -2.403 -18.608 1.00 92.56 392 LEU A C 1
ATOM 3110 O O . LEU A 1 392 ? -1.824 -2.578 -18.065 1.00 92.56 392 LEU A O 1
ATOM 3114 N N . GLY A 1 393 ? 0.369 -2.102 -17.919 1.00 90.69 393 GLY A N 1
ATOM 3115 C CA . GLY A 1 393 ? 0.385 -1.875 -16.473 1.00 90.69 393 GLY A CA 1
ATOM 3116 C C . GLY A 1 393 ? -0.672 -0.863 -16.006 1.00 90.69 393 GLY A C 1
ATOM 3117 O O . GLY A 1 393 ? -1.481 -1.205 -15.137 1.00 90.69 393 GLY A O 1
ATOM 3118 N N . PRO A 1 394 ? -0.769 0.335 -16.623 1.00 91.06 394 PRO A N 1
ATOM 3119 C CA . PRO A 1 394 ? -1.775 1.332 -16.258 1.00 91.06 394 PRO A CA 1
ATOM 3120 C C . PRO A 1 394 ? -3.225 0.866 -16.455 1.00 91.06 394 PRO A C 1
ATOM 3122 O O . PRO A 1 394 ? -4.129 1.381 -15.802 1.00 91.06 394 PRO A O 1
ATOM 3125 N N . HIS A 1 395 ? -3.463 -0.128 -17.313 1.00 91.31 395 HIS A N 1
ATOM 3126 C CA . HIS A 1 395 ? -4.794 -0.680 -17.580 1.00 91.31 395 HIS A CA 1
ATOM 3127 C C . HIS A 1 395 ? -5.158 -1.868 -16.682 1.00 91.31 395 HIS A C 1
ATOM 3129 O O . HIS A 1 395 ? -6.271 -2.395 -16.779 1.00 91.31 395 HIS A O 1
ATOM 3135 N N . LEU A 1 396 ? -4.254 -2.296 -15.794 1.00 90.56 396 LEU A N 1
ATOM 3136 C CA . LEU A 1 396 ? -4.568 -3.338 -14.829 1.00 90.56 396 LEU A CA 1
ATOM 3137 C C . LEU A 1 396 ? -5.706 -2.904 -13.907 1.00 90.56 396 LEU A C 1
ATOM 3139 O O . LEU A 1 396 ? -5.764 -1.782 -13.406 1.00 90.56 396 LEU A O 1
ATOM 3143 N N . GLN A 1 397 ? -6.605 -3.849 -13.655 1.00 88.88 397 GLN A N 1
ATOM 3144 C CA . GLN A 1 397 ? -7.731 -3.664 -12.754 1.00 88.88 397 GLN A CA 1
ATOM 3145 C C . GLN A 1 397 ? -7.343 -4.087 -11.338 1.00 88.88 397 GLN A C 1
ATOM 3147 O O . GLN A 1 397 ? -6.772 -5.163 -11.133 1.00 88.88 397 GLN A O 1
ATOM 3152 N N . LEU A 1 398 ? -7.737 -3.287 -10.346 1.00 87.12 398 LEU A N 1
ATOM 3153 C CA . LEU A 1 398 ? -7.519 -3.573 -8.924 1.00 87.12 398 LEU A CA 1
ATOM 3154 C C . LEU A 1 398 ? -7.990 -4.986 -8.539 1.00 87.12 398 LEU A C 1
ATOM 3156 O O . LEU A 1 398 ? -7.255 -5.748 -7.910 1.00 87.12 398 LEU A O 1
ATOM 3160 N N . GLY A 1 399 ? -9.190 -5.369 -8.985 1.00 81.62 399 GLY A N 1
ATOM 3161 C CA . GLY A 1 399 ? -9.755 -6.687 -8.701 1.00 81.62 399 GLY A CA 1
ATOM 3162 C C . GLY A 1 399 ? -8.899 -7.844 -9.229 1.00 81.62 399 GLY A C 1
ATOM 3163 O O . GLY A 1 399 ? -8.853 -8.901 -8.602 1.00 81.62 399 GLY A O 1
ATOM 3164 N N . SER A 1 400 ? -8.177 -7.653 -10.339 1.00 84.81 400 SER A N 1
ATOM 3165 C CA . SER A 1 400 ? -7.268 -8.669 -10.882 1.00 84.81 400 SER A CA 1
ATOM 3166 C C . SER A 1 400 ? -6.053 -8.871 -9.982 1.00 84.81 400 SER A C 1
ATOM 3168 O O . SER A 1 400 ? -5.751 -10.015 -9.649 1.00 84.81 400 SER A O 1
ATOM 3170 N N . LEU A 1 401 ? -5.429 -7.794 -9.489 1.00 88.44 401 LEU A N 1
ATOM 3171 C CA . LEU A 1 401 ? -4.323 -7.910 -8.532 1.00 88.44 401 LEU A CA 1
ATOM 3172 C C . LEU A 1 401 ? -4.764 -8.599 -7.236 1.00 88.44 401 LEU A C 1
ATOM 3174 O O . LEU A 1 401 ? -4.083 -9.505 -6.767 1.00 88.44 401 LEU A O 1
ATOM 3178 N N . GLN A 1 402 ? -5.911 -8.222 -6.668 1.00 85.94 402 GLN A N 1
ATOM 3179 C CA . GLN A 1 402 ? -6.386 -8.811 -5.409 1.00 85.94 402 GLN A CA 1
ATOM 3180 C C . GLN A 1 402 ? -6.696 -10.307 -5.523 1.00 85.94 402 GLN A C 1
ATOM 3182 O O . GLN A 1 402 ? -6.408 -11.095 -4.609 1.00 85.94 402 GLN A O 1
ATOM 3187 N N . ARG A 1 403 ? -7.292 -10.713 -6.652 1.00 81.50 403 ARG A N 1
ATOM 3188 C CA . ARG A 1 403 ? -7.546 -12.124 -6.962 1.00 81.50 403 ARG A CA 1
ATOM 3189 C C . ARG A 1 403 ? -6.232 -12.879 -7.099 1.00 81.50 403 ARG A C 1
ATOM 3191 O O . ARG A 1 403 ? -6.035 -13.844 -6.367 1.00 81.50 403 ARG A O 1
ATOM 3198 N N . SER A 1 404 ? -5.315 -12.399 -7.935 1.00 86.25 404 SER A N 1
ATOM 3199 C CA . SER A 1 404 ? -3.996 -13.011 -8.126 1.00 86.25 404 SER A CA 1
ATOM 3200 C C . SER A 1 404 ? -3.209 -13.111 -6.817 1.00 86.25 404 SER A C 1
ATOM 3202 O O . SER A 1 404 ? -2.652 -14.160 -6.515 1.00 86.25 404 SER A O 1
ATOM 3204 N N . MET A 1 405 ? -3.242 -12.077 -5.973 1.00 86.44 405 MET A N 1
ATOM 3205 C CA . MET A 1 405 ? -2.610 -12.087 -4.651 1.00 86.44 405 MET A CA 1
ATOM 3206 C C . MET A 1 405 ? -3.214 -13.160 -3.727 1.00 86.44 405 MET A C 1
ATOM 3208 O O . MET A 1 405 ? -2.484 -13.846 -3.013 1.00 86.44 405 MET A O 1
ATOM 3212 N N . THR A 1 406 ? -4.539 -13.354 -3.766 1.00 83.00 406 THR A N 1
ATOM 3213 C CA . THR A 1 406 ? -5.216 -14.421 -3.003 1.00 83.00 406 THR A CA 1
ATOM 3214 C C . THR A 1 406 ? -4.798 -15.803 -3.504 1.00 83.00 406 THR A C 1
ATOM 3216 O O . THR A 1 406 ? -4.462 -16.666 -2.697 1.00 83.00 406 THR A O 1
ATOM 3219 N N . VAL A 1 407 ? -4.811 -16.001 -4.826 1.00 84.19 407 VAL A N 1
ATOM 3220 C CA . VAL A 1 407 ? -4.527 -17.289 -5.475 1.00 84.19 407 VAL A CA 1
ATOM 3221 C C . VAL A 1 407 ? -3.069 -17.699 -5.277 1.00 84.19 407 VAL A C 1
ATOM 3223 O O . VAL A 1 407 ? -2.795 -18.814 -4.845 1.00 84.19 407 VAL A O 1
ATOM 3226 N N . LEU A 1 408 ? -2.120 -16.802 -5.547 1.00 85.69 408 LEU A N 1
ATOM 3227 C CA . LEU A 1 408 ? -0.697 -17.146 -5.550 1.00 85.69 408 LEU A CA 1
ATOM 3228 C C . LEU A 1 408 ? -0.131 -17.335 -4.143 1.00 85.69 408 LEU A C 1
ATOM 3230 O O . LEU A 1 408 ? 0.691 -18.228 -3.926 1.00 85.69 408 LEU A O 1
ATOM 3234 N N . TYR A 1 409 ? -0.566 -16.514 -3.188 1.00 84.00 409 TYR A N 1
ATOM 3235 C CA . TYR A 1 409 ? 0.033 -16.470 -1.854 1.00 84.00 409 TYR A CA 1
ATOM 3236 C C . TYR A 1 409 ? -0.834 -17.078 -0.763 1.00 84.00 409 TYR A C 1
ATOM 3238 O O . TYR A 1 409 ? -0.457 -16.984 0.402 1.00 84.00 409 TYR A O 1
ATOM 3246 N N . SER A 1 410 ? -1.962 -17.706 -1.131 1.00 68.38 410 SER A N 1
ATOM 3247 C CA . SER A 1 410 ? -2.888 -18.345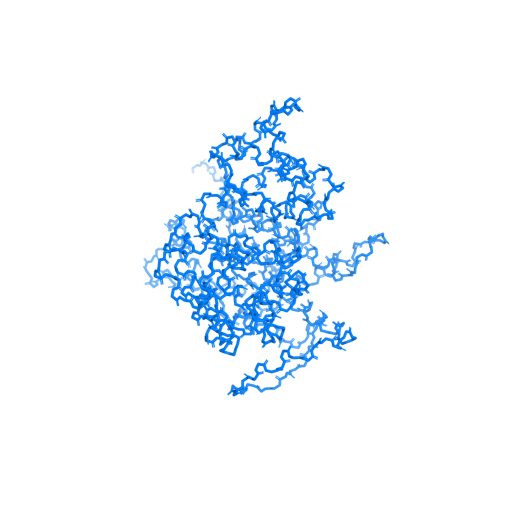 -0.187 1.00 68.38 410 SER A CA 1
ATOM 3248 C C . SER A 1 410 ? -3.105 -17.469 1.040 1.00 68.38 410 SER A C 1
ATOM 3250 O O . SER A 1 410 ? -3.015 -17.942 2.171 1.00 68.38 410 SER A O 1
ATOM 3252 N N . ILE A 1 411 ? -3.292 -16.160 0.814 1.00 60.38 411 ILE A N 1
ATOM 3253 C CA . ILE A 1 411 ? -3.517 -15.218 1.905 1.00 60.38 411 ILE A CA 1
ATOM 3254 C C . ILE A 1 411 ? -4.770 -15.719 2.592 1.00 60.38 411 ILE A C 1
ATOM 3256 O O . ILE A 1 411 ? -5.861 -15.598 2.025 1.00 60.38 411 ILE A O 1
ATOM 3260 N N . GLN A 1 412 ? -4.580 -16.338 3.763 1.00 40.84 412 GLN A N 1
ATOM 3261 C CA . GLN A 1 412 ? -5.661 -16.867 4.566 1.00 40.84 412 GLN A CA 1
ATOM 3262 C C . GLN A 1 412 ? -6.609 -15.702 4.787 1.00 40.84 412 GLN A C 1
ATOM 3264 O O . GLN A 1 412 ? -6.331 -14.758 5.527 1.00 40.84 412 GLN A O 1
ATOM 3269 N N . ARG A 1 413 ? -7.737 -15.745 4.078 1.00 40.88 413 ARG A N 1
ATOM 3270 C CA . ARG A 1 413 ? -8.908 -15.017 4.528 1.00 40.88 413 ARG A CA 1
ATOM 3271 C C . ARG A 1 413 ? -9.183 -15.628 5.897 1.00 40.88 413 ARG A C 1
ATOM 3273 O O . ARG A 1 413 ? -9.197 -16.857 5.950 1.00 40.88 413 ARG A O 1
ATOM 3280 N N . PRO A 1 414 ? -9.354 -14.849 6.975 1.00 34.50 414 PRO A N 1
ATOM 3281 C CA . PRO A 1 414 ? -9.791 -15.428 8.239 1.00 34.50 414 PRO A CA 1
ATOM 3282 C C . PRO A 1 414 ? -11.018 -16.312 7.946 1.00 34.50 414 PRO A C 1
ATOM 3284 O O . PRO A 1 414 ? -12.051 -15.812 7.490 1.00 34.50 414 PRO A O 1
ATOM 3287 N N . HIS A 1 415 ? -10.838 -17.635 8.027 1.00 28.89 415 HIS A N 1
ATOM 3288 C CA . HIS A 1 415 ? -11.836 -18.616 7.617 1.00 28.89 415 HIS A CA 1
ATOM 3289 C C . HIS A 1 415 ? -12.959 -18.665 8.665 1.00 28.89 415 HIS A C 1
ATOM 3291 O O . HIS A 1 415 ? -12.722 -18.523 9.860 1.00 28.89 415 HIS A O 1
ATOM 3297 N N . SER A 1 416 ? -14.182 -18.871 8.162 1.00 30.44 416 SER A N 1
ATOM 3298 C CA . SER A 1 416 ? -15.297 -19.579 8.816 1.00 30.44 416 SER A CA 1
ATOM 3299 C C . SER A 1 416 ? -15.807 -19.101 10.186 1.00 30.44 416 SER A C 1
ATOM 3301 O O . SER A 1 416 ? -15.817 -19.877 11.135 1.00 30.44 416 SER A O 1
ATOM 3303 N N . LEU A 1 417 ? -16.350 -17.881 10.284 1.00 34.06 417 LEU A N 1
ATOM 3304 C CA . LEU A 1 417 ? -17.139 -17.474 11.468 1.00 34.06 417 LEU A CA 1
ATOM 3305 C C . LEU A 1 417 ? -18.556 -16.951 11.179 1.00 34.06 417 LEU A C 1
ATOM 3307 O O . LEU A 1 417 ? -19.286 -16.664 12.120 1.00 34.06 417 LEU A O 1
ATOM 3311 N N . PHE A 1 418 ? -18.984 -16.823 9.915 1.00 34.84 418 PHE A N 1
ATOM 3312 C CA . PHE A 1 418 ? -20.230 -16.088 9.616 1.00 34.84 418 PHE A CA 1
ATOM 3313 C C . PHE A 1 418 ? -21.119 -16.660 8.507 1.00 34.84 418 PHE A C 1
ATOM 3315 O O . PHE A 1 418 ? -22.003 -15.952 8.034 1.00 34.84 418 PHE A O 1
ATOM 3322 N N . ASP A 1 419 ? -20.940 -17.915 8.098 1.00 31.48 419 ASP A N 1
ATOM 3323 C CA . ASP A 1 419 ? -21.840 -18.545 7.116 1.00 31.48 419 ASP A CA 1
ATOM 3324 C C . ASP A 1 419 ? -22.984 -19.267 7.847 1.00 31.48 419 ASP A C 1
ATOM 3326 O O . ASP A 1 419 ? -23.124 -20.485 7.801 1.00 31.48 419 ASP A O 1
ATOM 3330 N N . GLY A 1 420 ? -23.769 -18.494 8.606 1.00 30.94 420 GLY A N 1
ATOM 3331 C CA . GLY A 1 420 ? -24.976 -18.967 9.282 1.00 30.94 420 GLY A CA 1
ATOM 3332 C C . GLY A 1 420 ? -26.240 -18.573 8.505 1.00 30.94 420 GLY A C 1
ATOM 3333 O O . GLY A 1 420 ? -26.330 -17.427 8.049 1.00 30.94 420 GLY A O 1
ATOM 3334 N N . PRO A 1 421 ? -27.238 -19.466 8.370 1.00 26.45 421 PRO A N 1
ATOM 3335 C CA . PRO A 1 421 ? -28.525 -19.117 7.779 1.00 26.45 421 PRO A CA 1
ATOM 3336 C C . PRO A 1 421 ? -29.233 -18.072 8.660 1.00 26.45 421 PRO A C 1
ATOM 3338 O O . PRO A 1 421 ? -29.265 -18.205 9.885 1.00 26.45 421 PRO A O 1
ATOM 3341 N N . GLY A 1 422 ? -29.755 -17.008 8.040 1.00 31.53 422 GLY A N 1
ATOM 3342 C CA . GLY A 1 422 ? -30.518 -15.950 8.722 1.00 31.53 422 GLY A CA 1
ATOM 3343 C C . GLY A 1 422 ? -29.877 -14.555 8.778 1.00 31.53 422 GLY A C 1
ATOM 3344 O O . GLY A 1 422 ? -30.400 -13.687 9.466 1.00 31.53 422 GLY A O 1
ATOM 3345 N N . THR A 1 423 ? -28.776 -14.298 8.067 1.00 31.34 423 THR A N 1
ATOM 3346 C CA . THR A 1 423 ? -28.345 -12.916 7.767 1.00 31.34 423 THR A CA 1
ATOM 3347 C C . THR A 1 423 ? -28.978 -12.453 6.449 1.00 31.34 423 THR A C 1
ATOM 3349 O O . THR A 1 423 ? -29.336 -13.289 5.622 1.00 31.34 423 THR A O 1
ATOM 3352 N N . ILE A 1 424 ? -29.099 -11.134 6.221 1.00 30.78 424 ILE A N 1
ATOM 3353 C CA . ILE A 1 424 ? -29.693 -10.515 5.004 1.00 30.78 424 ILE A CA 1
ATOM 3354 C C . ILE A 1 424 ? -29.065 -11.047 3.694 1.00 30.78 424 ILE A C 1
ATOM 3356 O O . ILE A 1 424 ? -29.620 -10.894 2.610 1.00 30.78 424 ILE A O 1
ATOM 3360 N N . PHE A 1 425 ? -27.922 -11.727 3.790 1.00 32.72 425 PHE A N 1
ATOM 3361 C CA . PHE A 1 425 ? -27.239 -12.378 2.688 1.00 32.72 425 PHE A CA 1
ATOM 3362 C C . PHE A 1 425 ? -26.989 -13.859 2.989 1.00 32.72 425 PHE A C 1
ATOM 3364 O O . PHE A 1 425 ? -25.850 -14.294 3.146 1.00 32.72 425 PHE A O 1
ATOM 3371 N N . SER A 1 426 ? -28.061 -14.646 3.060 1.00 24.64 426 SER A N 1
ATOM 3372 C CA . SER A 1 426 ? -27.949 -16.100 2.957 1.00 24.64 426 SER A CA 1
ATOM 3373 C C . SER A 1 426 ? -27.601 -16.452 1.509 1.00 24.64 426 SER A C 1
ATOM 3375 O O . SER A 1 426 ? -28.407 -16.246 0.607 1.00 24.64 426 SER A O 1
ATOM 3377 N N . ALA A 1 427 ? -26.380 -16.934 1.278 1.00 24.75 427 ALA A N 1
ATOM 3378 C CA . ALA A 1 427 ? -26.003 -17.577 0.028 1.00 24.75 427 ALA A CA 1
ATOM 3379 C C . ALA A 1 427 ? -25.638 -19.033 0.320 1.00 24.75 427 ALA A C 1
ATOM 3381 O O . ALA A 1 427 ? -24.878 -19.345 1.235 1.00 24.75 427 ALA A O 1
ATOM 3382 N N . THR A 1 428 ? -26.270 -19.894 -0.460 1.00 22.33 428 THR A N 1
ATOM 3383 C CA . THR A 1 428 ? -26.201 -21.348 -0.502 1.00 22.33 428 THR A CA 1
ATOM 3384 C C . THR A 1 428 ? -24.778 -21.902 -0.506 1.00 22.33 428 THR A C 1
ATOM 3386 O O . THR A 1 428 ? -23.876 -21.364 -1.146 1.00 22.33 428 THR A O 1
ATOM 3389 N N . ALA A 1 429 ? -24.621 -23.029 0.188 1.00 24.00 429 ALA A N 1
ATOM 3390 C CA . ALA A 1 429 ? -23.425 -23.856 0.209 1.00 24.00 429 ALA A CA 1
ATOM 3391 C C . ALA A 1 429 ? -22.914 -24.187 -1.206 1.00 24.00 429 ALA A C 1
ATOM 3393 O O . ALA A 1 429 ? -23.696 -24.581 -2.069 1.00 24.00 429 ALA A O 1
ATOM 3394 N N . PHE A 1 430 ? -21.595 -24.115 -1.405 1.00 22.75 430 PHE A N 1
ATOM 3395 C CA . PHE A 1 430 ? -20.921 -24.852 -2.474 1.00 22.75 430 PHE A CA 1
ATOM 3396 C C . PHE A 1 430 ? -20.183 -26.057 -1.870 1.00 22.75 430 PHE A C 1
ATOM 3398 O O . PHE A 1 430 ? -19.453 -25.888 -0.889 1.00 22.75 430 PHE A O 1
ATOM 3405 N N . PRO A 1 431 ? -20.376 -27.270 -2.417 1.00 25.23 431 PRO A N 1
ATOM 3406 C CA . PRO A 1 431 ? -19.746 -28.485 -1.927 1.00 25.23 431 PRO A CA 1
ATOM 3407 C C . PRO A 1 431 ? -18.328 -28.644 -2.491 1.00 25.23 431 PRO A C 1
ATOM 3409 O O . PRO A 1 431 ? -18.056 -28.280 -3.633 1.00 25.23 431 PRO A O 1
ATOM 3412 N N . GLY A 1 432 ? -17.458 -29.295 -1.716 1.00 23.34 432 GLY A N 1
ATOM 3413 C CA . GLY A 1 432 ? -16.317 -30.033 -2.261 1.00 23.34 432 GLY A CA 1
ATOM 3414 C C . GLY A 1 432 ? -14.945 -29.388 -2.086 1.00 23.34 432 GLY A C 1
ATOM 3415 O O . GLY A 1 432 ? -14.369 -28.849 -3.024 1.00 23.34 432 GLY A O 1
ATOM 3416 N N . ASN A 1 433 ? -14.356 -29.589 -0.906 1.00 28.69 433 ASN A N 1
ATOM 3417 C CA . ASN A 1 433 ? -12.910 -29.750 -0.780 1.00 28.69 433 ASN A CA 1
ATOM 3418 C C . ASN A 1 433 ? -12.475 -30.985 -1.586 1.00 28.69 433 ASN A C 1
ATOM 3420 O O . ASN A 1 433 ? -12.730 -32.104 -1.146 1.00 28.69 433 ASN A O 1
ATOM 3424 N N . LYS A 1 434 ? -11.771 -30.793 -2.705 1.00 21.72 434 LYS A N 1
ATOM 3425 C CA . LYS A 1 434 ? -10.684 -31.684 -3.136 1.00 21.72 434 LYS A CA 1
ATOM 3426 C C . LYS A 1 434 ? -9.591 -30.857 -3.806 1.00 21.72 434 LYS A C 1
ATOM 3428 O O . LYS A 1 434 ? -9.813 -30.178 -4.802 1.00 21.72 434 LYS A O 1
ATOM 3433 N N . VAL A 1 435 ? -8.418 -30.910 -3.189 1.00 34.50 435 VAL A N 1
ATOM 3434 C CA . VAL A 1 435 ? -7.144 -30.437 -3.722 1.00 34.50 435 VAL A CA 1
ATOM 3435 C C . VAL A 1 435 ? -6.726 -31.421 -4.806 1.00 34.50 435 VAL A C 1
ATOM 3437 O O . VAL A 1 435 ? -6.379 -32.543 -4.470 1.00 34.50 435 VAL A O 1
ATOM 3440 N N . GLU A 1 436 ? -6.763 -31.018 -6.075 1.00 22.52 436 GLU A N 1
ATOM 3441 C CA . GLU A 1 436 ? -6.010 -31.658 -7.161 1.00 22.52 436 GLU A CA 1
ATOM 3442 C C . GLU A 1 436 ? -5.897 -30.687 -8.355 1.00 22.52 436 GLU A C 1
ATOM 3444 O O . GLU A 1 436 ? -6.895 -30.180 -8.857 1.00 22.52 436 GLU A O 1
ATOM 3449 N N . GLY A 1 437 ? -4.653 -30.382 -8.754 1.00 28.86 437 GLY A N 1
ATOM 3450 C CA . GLY A 1 437 ? -4.255 -29.770 -10.033 1.00 28.86 437 GLY A CA 1
ATOM 3451 C C . GLY A 1 437 ? -4.991 -28.506 -10.504 1.00 28.86 437 GLY A C 1
ATOM 3452 O O . GLY A 1 437 ? -5.818 -28.580 -11.408 1.00 28.86 437 GLY A O 1
ATOM 3453 N N . PHE A 1 438 ? -4.630 -27.317 -10.003 1.00 29.17 438 PHE A N 1
ATOM 3454 C CA . PHE A 1 438 ? -5.157 -26.061 -10.558 1.00 29.17 438 PHE A CA 1
ATOM 3455 C C . PHE A 1 438 ? -4.351 -25.584 -11.777 1.00 29.17 438 PHE A C 1
ATOM 3457 O O . PHE A 1 438 ? -3.169 -25.257 -11.684 1.00 29.17 438 PHE A O 1
ATOM 3464 N N . ASN A 1 439 ? -5.018 -25.536 -12.931 1.00 27.06 439 ASN A N 1
ATOM 3465 C CA . ASN A 1 439 ? -4.458 -25.175 -14.230 1.00 27.06 439 ASN A CA 1
ATOM 3466 C C . ASN A 1 439 ? -4.532 -23.643 -14.455 1.00 27.06 439 ASN A C 1
ATOM 3468 O O . ASN A 1 439 ? -5.618 -23.064 -14.509 1.00 27.06 439 ASN A O 1
ATOM 3472 N N . LEU A 1 440 ? -3.375 -22.981 -14.604 1.00 30.67 440 LEU A N 1
ATOM 3473 C CA . LEU A 1 440 ? -3.218 -21.524 -14.811 1.00 30.67 440 LEU A CA 1
ATOM 3474 C C . LEU A 1 440 ? -3.809 -21.004 -16.143 1.00 30.67 440 LEU A C 1
ATOM 3476 O O . LEU A 1 440 ? -3.905 -19.793 -16.354 1.00 30.67 440 LEU A O 1
ATOM 3480 N N . SER A 1 441 ? -4.242 -21.898 -17.037 1.00 30.94 441 SER A N 1
ATOM 3481 C CA . SER A 1 441 ? -4.861 -21.567 -18.331 1.00 30.94 441 SER A CA 1
ATOM 3482 C C . SER A 1 441 ? -6.226 -20.862 -18.223 1.00 30.94 441 SER A C 1
ATOM 3484 O O . SER A 1 441 ? -6.662 -20.216 -19.178 1.00 30.94 441 SER A O 1
ATOM 3486 N N . GLY A 1 442 ? -6.878 -20.904 -17.054 1.00 28.17 442 GLY A N 1
ATOM 3487 C CA . GLY A 1 442 ? -8.177 -20.267 -16.804 1.00 28.17 442 GLY A CA 1
ATOM 3488 C C . GLY A 1 442 ? -8.155 -18.736 -16.727 1.00 28.17 442 GLY A C 1
ATOM 3489 O O . GLY A 1 442 ? -9.159 -18.108 -17.037 1.00 28.17 442 GLY A O 1
ATOM 3490 N N . LEU A 1 443 ? -7.014 -18.099 -16.432 1.00 30.06 443 LEU A N 1
ATOM 3491 C CA . LEU A 1 443 ? -6.872 -16.624 -16.430 1.00 30.06 443 LEU A CA 1
ATOM 3492 C C . LEU A 1 443 ? -7.002 -16.008 -17.849 1.00 30.06 443 LEU A C 1
ATOM 3494 O O . LEU A 1 443 ? -6.967 -14.792 -18.032 1.00 30.06 443 LEU A O 1
ATOM 3498 N N . GLY A 1 444 ? -7.167 -16.881 -18.851 1.00 29.14 444 GLY A N 1
ATOM 3499 C CA . GLY A 1 444 ? -7.233 -16.674 -20.290 1.00 29.14 444 GLY A CA 1
ATOM 3500 C C . GLY A 1 444 ? -8.497 -16.023 -20.873 1.00 29.14 444 GLY A C 1
ATOM 3501 O O . GLY A 1 444 ? -8.419 -15.448 -21.956 1.00 29.14 444 GLY A O 1
ATOM 3502 N N . LYS A 1 445 ? -9.657 -16.107 -20.214 1.00 31.70 445 LYS A N 1
ATOM 3503 C CA . LYS A 1 445 ? -10.958 -15.992 -20.916 1.00 31.70 445 LYS A CA 1
ATOM 3504 C C . LYS A 1 445 ? -11.932 -14.920 -20.399 1.00 31.70 445 LYS A C 1
ATOM 3506 O O . LYS A 1 445 ? -13.115 -15.011 -20.679 1.00 31.70 445 LYS A O 1
ATOM 3511 N N . PHE A 1 446 ? -11.471 -13.913 -19.662 1.00 36.75 446 PHE A N 1
ATOM 3512 C CA . PHE A 1 446 ? -12.383 -13.029 -18.915 1.00 36.75 446 PHE A CA 1
ATOM 3513 C C . PHE A 1 446 ? -12.605 -11.624 -19.498 1.00 36.75 446 PHE A C 1
ATOM 3515 O O . PHE A 1 446 ? -13.112 -10.766 -18.784 1.00 36.75 446 PHE A O 1
ATOM 3522 N N . ASP A 1 447 ? -12.258 -11.382 -20.766 1.00 32.53 447 ASP A N 1
ATOM 3523 C CA . ASP A 1 447 ? -12.476 -10.068 -21.398 1.00 32.53 447 ASP A CA 1
ATOM 3524 C C . ASP A 1 447 ? -13.920 -9.873 -21.930 1.00 32.53 447 ASP A C 1
ATOM 3526 O O . ASP A 1 447 ? -14.307 -8.739 -22.188 1.00 32.53 447 ASP A O 1
ATOM 3530 N N . ASP A 1 448 ? -14.753 -10.928 -21.975 1.00 31.52 448 ASP A N 1
ATOM 3531 C CA . ASP A 1 448 ? -16.116 -10.880 -22.552 1.00 31.52 448 ASP A CA 1
ATOM 3532 C C . ASP A 1 448 ? -17.278 -10.978 -21.526 1.00 31.52 448 ASP A C 1
ATOM 3534 O O . ASP A 1 448 ? -18.444 -10.995 -21.906 1.00 31.52 448 ASP A O 1
ATOM 3538 N N . GLU A 1 449 ? -17.021 -11.007 -20.210 1.00 33.16 449 GLU A N 1
ATOM 3539 C CA . GLU A 1 449 ? -18.071 -11.187 -19.174 1.00 33.16 449 GLU A CA 1
ATOM 3540 C C . GLU A 1 449 ? -18.540 -9.867 -18.513 1.00 33.16 449 GLU A C 1
ATOM 3542 O O . GLU A 1 449 ? -18.809 -9.815 -17.308 1.00 33.16 449 GLU A O 1
ATOM 3547 N N . TYR A 1 450 ? -18.655 -8.774 -19.277 1.00 32.66 450 TYR A N 1
ATOM 3548 C CA . TYR A 1 450 ? -18.989 -7.447 -18.725 1.00 32.66 450 TYR A CA 1
ATOM 3549 C C . TYR A 1 450 ? -20.429 -7.335 -18.172 1.00 32.66 450 TYR A C 1
ATOM 3551 O O . TYR A 1 450 ? -20.683 -6.514 -17.293 1.00 32.66 450 TYR A O 1
ATOM 3559 N N . GLU A 1 451 ? -21.354 -8.215 -18.573 1.00 32.72 451 GLU A N 1
ATOM 3560 C CA . GLU A 1 451 ? -22.744 -8.231 -18.070 1.00 32.72 451 GLU A CA 1
ATOM 3561 C C . GLU A 1 451 ? -22.971 -9.166 -16.862 1.00 32.72 451 GLU A C 1
ATOM 3563 O O . GLU A 1 451 ? -23.946 -9.015 -16.131 1.00 32.72 451 GLU A O 1
ATOM 3568 N N . GLN A 1 452 ? -22.033 -10.071 -16.547 1.00 33.09 452 GLN A N 1
ATOM 3569 C CA . GLN A 1 452 ? -22.085 -10.907 -15.329 1.00 33.09 452 GLN A CA 1
ATOM 3570 C C . GLN A 1 452 ? -21.425 -10.248 -14.102 1.00 33.09 452 GLN A C 1
ATOM 3572 O O . GLN A 1 452 ? -21.402 -10.813 -13.001 1.00 33.09 452 GLN A O 1
ATOM 3577 N N . HIS A 1 453 ? -20.885 -9.036 -14.257 1.00 31.58 453 HIS A N 1
ATOM 3578 C CA . HIS A 1 453 ? -20.132 -8.350 -13.209 1.00 31.58 453 HIS A CA 1
ATOM 3579 C C . HIS A 1 453 ? -20.987 -7.702 -12.108 1.00 31.58 453 HIS A C 1
ATOM 3581 O O . HIS A 1 453 ? -20.470 -7.510 -11.008 1.00 31.58 453 HIS A O 1
ATOM 3587 N N . GLN A 1 454 ? -22.285 -7.460 -12.315 1.00 29.56 454 GLN A N 1
ATOM 3588 C CA . GLN A 1 454 ? -23.161 -6.886 -11.278 1.00 29.56 454 GLN A CA 1
ATOM 3589 C C . GLN A 1 454 ? -23.448 -7.859 -10.119 1.00 29.56 454 GLN A C 1
ATOM 3591 O O . GLN A 1 454 ? -23.311 -7.478 -8.959 1.00 29.56 454 GLN A O 1
ATOM 3596 N N . SER A 1 455 ? -23.709 -9.139 -10.407 1.00 30.64 455 SER A N 1
ATOM 3597 C CA . SER A 1 455 ? -23.921 -10.171 -9.374 1.00 30.64 455 SER A CA 1
ATOM 3598 C C . SER A 1 455 ? -22.635 -10.480 -8.580 1.00 30.64 455 SER A C 1
ATOM 3600 O O . SER A 1 455 ? -22.661 -10.648 -7.361 1.00 30.64 455 SER A O 1
ATOM 3602 N N . ARG A 1 456 ? -21.466 -10.447 -9.238 1.00 33.12 456 ARG A N 1
ATOM 3603 C CA . ARG A 1 456 ? -20.156 -10.655 -8.585 1.00 33.12 456 ARG A CA 1
ATOM 3604 C C . ARG A 1 456 ? -19.712 -9.466 -7.721 1.00 33.12 456 ARG A C 1
ATOM 3606 O O . ARG A 1 456 ? -19.007 -9.666 -6.730 1.00 33.12 456 ARG A O 1
ATOM 3613 N N . ILE A 1 457 ? -20.109 -8.240 -8.071 1.00 30.34 457 ILE A N 1
ATOM 3614 C CA . ILE A 1 457 ? -19.889 -7.046 -7.239 1.00 30.34 457 ILE A CA 1
ATOM 3615 C C . ILE A 1 457 ? -20.740 -7.126 -5.967 1.00 30.34 457 ILE A C 1
ATOM 3617 O O . ILE A 1 457 ? -20.224 -6.814 -4.896 1.00 30.34 457 ILE A O 1
ATOM 3621 N N . GLU A 1 458 ? -21.974 -7.634 -6.030 1.00 33.00 458 GLU A N 1
ATOM 3622 C CA . GLU A 1 458 ? -22.788 -7.890 -4.832 1.00 33.00 458 GLU A CA 1
ATOM 3623 C C . GLU A 1 458 ? -22.135 -8.898 -3.875 1.00 33.00 458 GLU A C 1
ATOM 3625 O O . GLU A 1 458 ? -22.158 -8.696 -2.661 1.00 33.00 458 GLU A O 1
ATOM 3630 N N . ASP A 1 459 ? -21.465 -9.932 -4.386 1.00 33.25 459 ASP A N 1
ATOM 3631 C CA . ASP A 1 459 ? -20.764 -10.913 -3.547 1.00 33.25 459 ASP A CA 1
ATOM 3632 C C . ASP A 1 459 ? -19.458 -10.375 -2.936 1.00 33.25 459 ASP A C 1
ATOM 3634 O O . ASP A 1 459 ? -19.147 -10.642 -1.770 1.00 33.25 459 ASP A O 1
ATOM 3638 N N . ILE A 1 460 ? -18.720 -9.532 -3.666 1.00 32.31 460 ILE A N 1
ATOM 3639 C CA . ILE A 1 460 ? -17.563 -8.787 -3.134 1.00 32.31 460 ILE A CA 1
ATOM 3640 C C . ILE A 1 460 ? -18.014 -7.755 -2.088 1.00 32.31 460 ILE A C 1
ATOM 3642 O O . ILE A 1 460 ? -17.315 -7.509 -1.104 1.00 32.31 460 ILE A O 1
ATOM 3646 N N . MET A 1 461 ? -19.212 -7.201 -2.247 1.00 30.53 461 MET A N 1
ATOM 3647 C CA . MET A 1 461 ? -19.824 -6.250 -1.325 1.00 30.53 461 MET A CA 1
ATOM 3648 C C . MET A 1 461 ? -20.354 -6.893 -0.045 1.00 30.53 461 MET A C 1
ATOM 3650 O O . MET A 1 461 ? -20.183 -6.327 1.037 1.00 30.53 461 MET A O 1
ATOM 3654 N N . LYS A 1 462 ? -20.919 -8.103 -0.134 1.00 35.62 462 LYS A N 1
ATOM 3655 C CA . LYS A 1 462 ? -21.215 -8.960 1.027 1.00 35.62 462 LYS A CA 1
ATOM 3656 C C . LYS A 1 462 ? -19.934 -9.275 1.805 1.00 35.62 462 LYS A C 1
ATOM 3658 O O . LYS A 1 462 ? -19.922 -9.215 3.034 1.00 35.62 462 LYS A O 1
ATOM 3663 N N . LEU A 1 463 ? -18.829 -9.517 1.094 1.00 31.70 463 LEU A N 1
ATOM 3664 C CA . LEU A 1 463 ? -17.504 -9.761 1.672 1.00 31.70 463 LEU A CA 1
ATOM 3665 C C . LEU A 1 463 ? -16.895 -8.508 2.333 1.00 31.70 463 LEU A C 1
ATOM 3667 O O . LEU A 1 463 ? -16.236 -8.624 3.364 1.00 31.70 463 LEU A O 1
ATOM 3671 N N . TRP A 1 464 ? -17.134 -7.315 1.782 1.00 29.28 464 TRP A N 1
ATOM 3672 C CA . TRP A 1 464 ? -16.704 -6.032 2.356 1.00 29.28 464 TRP A CA 1
ATOM 3673 C C . TRP A 1 464 ? -17.523 -5.645 3.596 1.00 29.28 464 TRP A C 1
ATOM 3675 O O . TRP A 1 464 ? -16.942 -5.263 4.612 1.00 29.28 464 TRP A O 1
ATOM 3685 N N . LYS A 1 465 ? -18.849 -5.856 3.568 1.00 32.78 465 LYS A N 1
ATOM 3686 C CA . LYS A 1 465 ? -19.741 -5.732 4.738 1.00 32.78 465 LYS A CA 1
ATOM 3687 C C . LYS A 1 465 ? -19.334 -6.671 5.877 1.00 32.78 465 LYS A C 1
ATOM 3689 O O . LYS A 1 465 ? -19.325 -6.259 7.029 1.00 32.78 465 LYS A O 1
ATOM 3694 N N . LYS A 1 466 ? -18.927 -7.905 5.556 1.00 34.31 466 LYS A N 1
ATOM 3695 C CA . LYS A 1 466 ? -18.417 -8.912 6.508 1.00 34.31 466 LYS A CA 1
ATOM 3696 C C . LYS A 1 466 ? -17.074 -8.517 7.151 1.00 34.31 466 LYS A C 1
ATOM 3698 O O . LYS A 1 466 ? -16.755 -9.017 8.225 1.00 34.31 466 LYS A O 1
ATOM 3703 N N . ARG A 1 467 ? -16.297 -7.616 6.531 1.00 32.88 467 ARG A N 1
ATOM 3704 C CA . ARG A 1 467 ? -14.920 -7.258 6.940 1.00 32.88 467 ARG A CA 1
ATOM 3705 C C . ARG A 1 467 ? -14.787 -5.900 7.625 1.00 32.88 467 ARG A C 1
ATOM 3707 O O . ARG A 1 467 ? -13.994 -5.783 8.553 1.00 32.88 467 ARG A O 1
ATOM 3714 N N . SER A 1 468 ? -15.585 -4.901 7.251 1.00 29.19 468 SER A N 1
ATOM 3715 C CA . SER A 1 468 ? -15.600 -3.605 7.948 1.00 29.19 468 SER A CA 1
ATOM 3716 C C . SER A 1 468 ? -16.064 -3.721 9.408 1.00 29.19 468 SER A C 1
ATOM 3718 O O . SER A 1 468 ? -15.610 -2.970 10.269 1.00 29.19 468 SER A O 1
ATOM 3720 N N . ARG A 1 469 ? -16.876 -4.743 9.710 1.00 35.31 469 ARG A N 1
ATOM 3721 C CA . ARG A 1 469 ? -17.301 -5.104 11.070 1.00 35.31 469 ARG A CA 1
ATOM 3722 C C . ARG A 1 469 ? -16.131 -5.517 11.957 1.00 35.31 469 ARG A C 1
ATOM 3724 O O . ARG A 1 469 ? -16.084 -5.113 13.106 1.00 35.31 469 ARG A O 1
ATOM 3731 N N . GLN A 1 470 ? -15.137 -6.233 11.432 1.00 32.59 470 GLN A N 1
ATOM 3732 C CA . GLN A 1 470 ? -13.970 -6.638 12.225 1.00 32.59 470 GLN A CA 1
ATOM 3733 C C . GLN A 1 470 ? -13.080 -5.442 12.608 1.00 32.59 470 GLN A C 1
ATOM 3735 O O . GLN A 1 470 ? -12.524 -5.437 13.703 1.00 32.59 470 GLN A O 1
ATOM 3740 N N . LEU A 1 471 ? -12.995 -4.403 11.765 1.00 32.62 471 LEU A N 1
ATOM 3741 C CA . LEU A 1 471 ? -12.216 -3.194 12.064 1.00 32.62 471 LEU A CA 1
ATOM 3742 C C . LEU A 1 471 ? -12.886 -2.301 13.112 1.00 32.62 471 LEU A C 1
ATOM 3744 O O . LEU A 1 471 ? -12.199 -1.708 13.936 1.00 32.62 471 LEU A O 1
ATOM 3748 N N . ALA A 1 472 ? -14.220 -2.234 13.114 1.00 32.44 472 ALA A N 1
ATOM 3749 C CA . ALA A 1 472 ? -14.943 -1.490 14.137 1.00 32.44 472 ALA A CA 1
ATOM 3750 C C . ALA A 1 472 ? -14.765 -2.132 15.528 1.00 32.44 472 ALA A C 1
ATOM 3752 O O . ALA A 1 472 ? -14.545 -1.446 16.520 1.00 32.44 472 ALA A O 1
ATOM 3753 N N . TYR A 1 473 ? -14.745 -3.461 15.616 1.00 39.66 473 TYR A N 1
ATOM 3754 C CA . TYR A 1 473 ? -14.605 -4.127 16.913 1.00 39.66 473 TYR A CA 1
ATOM 3755 C C . TYR A 1 473 ? -13.195 -4.143 17.462 1.00 39.66 473 TYR A C 1
ATOM 3757 O O . TYR A 1 473 ? -13.029 -3.886 18.649 1.00 39.66 473 TYR A O 1
ATOM 3765 N N . TRP A 1 474 ? -12.181 -4.351 16.621 1.00 37.91 474 TRP A N 1
ATOM 3766 C CA . TRP A 1 474 ? -10.792 -4.314 17.084 1.00 37.91 474 TRP A CA 1
ATOM 3767 C C . TRP A 1 474 ? -10.422 -2.981 17.702 1.00 37.91 474 TRP A C 1
ATOM 3769 O O . TRP A 1 474 ? -9.617 -2.924 18.623 1.00 37.91 474 TRP A O 1
ATOM 3779 N N . VAL A 1 475 ? -11.042 -1.913 17.223 1.00 33.53 475 VAL A N 1
ATOM 3780 C CA . VAL A 1 475 ? -10.649 -0.584 17.617 1.00 33.53 475 VAL A CA 1
ATOM 3781 C C . VAL A 1 475 ? -11.572 0.014 18.696 1.00 33.53 475 VAL A C 1
ATOM 3783 O O . VAL A 1 475 ? -11.113 0.769 19.552 1.00 33.53 475 VAL A O 1
ATOM 3786 N N . MET A 1 476 ? -12.830 -0.442 18.786 1.00 34.62 476 MET A N 1
ATOM 3787 C CA . MET A 1 476 ? -13.676 -0.253 19.979 1.00 34.62 476 MET A CA 1
ATOM 3788 C C . MET A 1 476 ? -13.144 -1.010 21.208 1.00 34.62 476 MET A C 1
ATOM 3790 O O . MET A 1 476 ? -13.275 -0.524 22.333 1.00 34.62 476 MET A O 1
ATOM 3794 N N . PHE A 1 477 ? -12.534 -2.182 21.008 1.00 37.06 477 PHE A N 1
ATOM 3795 C CA . PHE A 1 477 ? -12.060 -3.059 22.085 1.00 37.06 477 PHE A CA 1
ATOM 3796 C C . PHE A 1 477 ? -10.833 -2.492 22.819 1.00 37.06 477 PHE A C 1
ATOM 3798 O O . PHE A 1 477 ? -10.774 -2.548 24.046 1.00 37.06 477 PHE A O 1
ATOM 3805 N N . ILE A 1 478 ? -9.918 -1.831 22.097 1.00 33.81 478 ILE A N 1
ATOM 3806 C CA . ILE A 1 478 ? -8.718 -1.186 22.669 1.00 33.81 478 ILE A CA 1
ATOM 3807 C C . ILE A 1 478 ? -9.090 -0.010 23.584 1.00 33.81 478 ILE A C 1
ATOM 3809 O O . ILE A 1 478 ? -8.476 0.184 24.631 1.00 33.81 478 ILE A O 1
ATOM 3813 N N . ARG A 1 479 ? -10.135 0.757 23.240 1.00 29.80 479 ARG A N 1
ATOM 3814 C CA . ARG A 1 479 ? -10.567 1.933 24.020 1.00 29.80 479 ARG A CA 1
ATOM 3815 C C . ARG A 1 479 ? -11.467 1.614 25.212 1.00 29.80 479 ARG A C 1
ATOM 3817 O O . ARG A 1 479 ? -11.526 2.401 26.157 1.00 29.80 479 ARG A O 1
ATOM 3824 N N . ALA A 1 480 ? -12.196 0.497 25.192 1.00 31.03 480 ALA A N 1
ATOM 3825 C CA . ALA A 1 480 ? -13.124 0.171 26.274 1.00 31.03 480 ALA A CA 1
ATOM 3826 C C . ALA A 1 480 ? -12.407 -0.099 27.606 1.00 31.03 480 ALA A C 1
ATOM 3828 O O . ALA A 1 480 ? -12.951 0.220 28.661 1.00 31.03 480 ALA A O 1
ATOM 3829 N N . ARG A 1 481 ? -11.171 -0.607 27.564 1.00 32.28 481 ARG A N 1
ATOM 3830 C CA . ARG A 1 481 ? -10.404 -0.942 28.767 1.00 32.28 481 ARG A CA 1
ATOM 3831 C C . ARG A 1 481 ? -9.580 0.222 29.330 1.00 32.28 481 ARG A C 1
ATOM 3833 O O . ARG A 1 481 ? -9.432 0.312 30.545 1.00 32.28 481 ARG A O 1
ATOM 3840 N N . SER A 1 482 ? -9.108 1.147 28.488 1.00 26.48 482 SER A N 1
ATOM 3841 C CA . SER A 1 482 ? -8.320 2.305 28.942 1.00 26.48 482 SER A CA 1
ATOM 3842 C C . SER A 1 482 ? -9.163 3.371 29.655 1.00 26.48 482 SER A C 1
ATOM 3844 O O . SER A 1 482 ? -8.644 4.106 30.485 1.00 26.48 482 SER A O 1
ATOM 3846 N N . ILE A 1 483 ? -10.466 3.454 29.359 1.00 27.88 483 ILE A N 1
ATOM 3847 C CA . ILE A 1 483 ? -11.371 4.450 29.962 1.00 27.88 483 ILE A CA 1
ATOM 3848 C C . ILE A 1 483 ? -11.965 3.946 31.287 1.00 27.88 483 ILE A C 1
ATOM 3850 O O . ILE A 1 483 ? -12.076 4.722 32.227 1.00 27.88 483 ILE A O 1
ATOM 3854 N N . ILE A 1 484 ? -12.261 2.646 31.415 1.00 31.20 484 ILE A N 1
ATOM 3855 C CA . ILE A 1 484 ? -12.828 2.078 32.655 1.00 31.20 484 ILE A CA 1
ATOM 3856 C C . ILE A 1 484 ? -11.805 2.090 33.808 1.00 31.20 484 ILE A C 1
ATOM 3858 O O . ILE A 1 484 ? -12.196 2.264 34.959 1.00 31.20 484 ILE A O 1
ATOM 3862 N N . HIS A 1 485 ? -10.501 2.008 33.519 1.00 29.50 485 HIS A N 1
ATOM 3863 C CA . HIS A 1 485 ? -9.455 2.162 34.539 1.00 29.50 485 HIS A CA 1
ATOM 3864 C C . HIS A 1 485 ? -9.143 3.621 34.915 1.00 29.50 485 HIS A C 1
ATOM 3866 O O . HIS A 1 485 ? -8.624 3.856 36.001 1.00 29.50 485 HIS A O 1
ATOM 3872 N N . ALA A 1 486 ? -9.489 4.602 34.075 1.00 27.64 486 ALA A N 1
ATOM 3873 C CA . ALA A 1 486 ? -9.264 6.020 34.373 1.00 27.64 486 ALA A CA 1
ATOM 3874 C C . ALA A 1 486 ? -10.401 6.655 35.197 1.00 27.64 486 ALA A C 1
ATOM 3876 O O . ALA A 1 486 ? -10.197 7.680 35.838 1.00 27.64 486 ALA A O 1
ATOM 3877 N N . THR A 1 487 ? -11.596 6.054 35.207 1.00 29.08 487 THR A N 1
ATOM 3878 C CA . THR A 1 487 ? -12.790 6.611 35.874 1.00 29.08 487 THR A CA 1
ATOM 3879 C C . THR A 1 487 ? -13.204 5.868 37.149 1.00 29.08 487 THR A C 1
ATOM 3881 O O . THR A 1 487 ? -14.239 6.187 37.726 1.00 29.08 487 THR A O 1
ATOM 3884 N N . ALA A 1 488 ? -12.421 4.883 37.603 1.00 30.09 488 ALA A N 1
ATOM 3885 C CA . ALA A 1 488 ? -12.722 4.059 38.781 1.00 30.09 488 ALA A CA 1
ATOM 3886 C C . ALA A 1 488 ? -11.936 4.454 40.050 1.00 30.09 488 ALA A C 1
ATOM 3888 O O . ALA A 1 488 ? -11.767 3.631 40.946 1.00 30.09 488 ALA A O 1
ATOM 3889 N N . SER A 1 489 ? -11.489 5.709 40.158 1.00 32.50 489 SER A N 1
ATOM 3890 C CA . SER A 1 489 ? -11.021 6.269 41.432 1.00 32.50 489 SER A CA 1
ATOM 3891 C C . SER A 1 489 ? -11.583 7.671 41.671 1.00 32.50 489 SER A C 1
ATOM 3893 O O . SER A 1 489 ? -10.909 8.656 41.376 1.00 32.50 489 SER A O 1
ATOM 3895 N N . PRO A 1 490 ? -12.803 7.790 42.217 1.00 31.31 490 PRO A N 1
ATOM 3896 C CA . PRO A 1 490 ? -13.211 8.965 42.959 1.00 31.31 490 PRO A CA 1
ATOM 3897 C C . PRO A 1 490 ? -12.957 8.728 44.456 1.00 31.31 490 PRO A C 1
ATOM 3899 O O . PRO A 1 490 ? -13.472 7.780 45.046 1.00 31.31 490 PRO A O 1
ATOM 3902 N N . ASP A 1 491 ? -12.115 9.579 45.033 1.00 30.67 491 ASP A N 1
ATOM 3903 C CA . ASP A 1 491 ? -12.132 10.051 46.419 1.00 30.67 491 ASP A CA 1
ATOM 3904 C C . ASP A 1 491 ? -12.927 9.226 47.453 1.00 30.67 491 ASP A C 1
ATOM 3906 O O . ASP A 1 491 ? -14.156 9.290 47.537 1.00 30.67 491 ASP A O 1
ATOM 3910 N N . LYS A 1 492 ? -12.203 8.568 48.367 1.00 28.50 492 LYS A N 1
ATOM 3911 C CA . LYS A 1 492 ? -12.648 8.487 49.764 1.00 28.50 492 LYS A CA 1
ATOM 3912 C C . LYS A 1 492 ? -11.993 9.637 50.535 1.00 28.50 492 LYS A C 1
ATOM 3914 O O . LYS A 1 492 ? -10.767 9.739 50.497 1.00 28.50 492 LYS A O 1
ATOM 3919 N N . PRO A 1 493 ? -12.766 10.481 51.238 1.00 27.70 493 PRO A N 1
ATOM 3920 C CA . PRO A 1 493 ? -12.201 11.468 52.135 1.00 27.70 493 PRO A CA 1
ATOM 3921 C C . PRO A 1 493 ? -11.593 10.784 53.361 1.00 27.70 493 PRO A C 1
ATOM 3923 O O . PRO A 1 493 ? -12.021 9.712 53.793 1.00 27.70 493 PRO A O 1
ATOM 3926 N N . ILE A 1 494 ? -10.589 11.462 53.900 1.00 31.75 494 ILE A N 1
ATOM 3927 C CA . ILE A 1 494 ? -9.914 11.179 55.159 1.00 31.75 494 ILE A CA 1
ATOM 3928 C C . ILE A 1 494 ? -10.933 11.212 56.307 1.00 31.75 494 ILE A C 1
ATOM 3930 O O . ILE A 1 494 ? -11.521 12.260 56.573 1.00 31.75 494 ILE A O 1
ATOM 3934 N N . THR A 1 495 ? -11.060 10.079 56.996 1.00 29.59 495 THR A N 1
ATOM 3935 C CA . THR A 1 495 ? -11.096 9.956 58.465 1.00 29.59 495 THR A CA 1
ATOM 3936 C C . THR A 1 495 ? -10.393 8.674 58.855 1.00 29.59 495 THR A C 1
ATOM 3938 O O . THR A 1 495 ? -10.750 7.636 58.246 1.00 29.59 495 THR A O 1
#